Protein AF-A0AAV7ZYE9-F1 (afdb_monomer_lite)

Structure (mmCIF, N/CA/C/O backbone):
data_AF-A0AAV7ZYE9-F1
#
_entry.id   AF-A0AAV7ZYE9-F1
#
loop_
_atom_site.group_PDB
_atom_site.id
_atom_site.type_symbol
_atom_site.label_atom_id
_atom_site.label_alt_id
_atom_site.label_comp_id
_atom_site.label_asym_id
_atom_site.label_entity_id
_atom_site.label_seq_id
_atom_site.pdbx_PDB_ins_code
_atom_site.Cartn_x
_atom_site.Cartn_y
_atom_site.Cartn_z
_atom_site.occupancy
_atom_site.B_iso_or_equiv
_atom_site.auth_seq_id
_atom_site.auth_comp_id
_atom_site.auth_asym_id
_atom_site.auth_atom_id
_atom_site.pdbx_PDB_model_num
ATOM 1 N N . MET A 1 1 ? 6.901 -12.240 -37.351 1.00 30.73 1 MET A N 1
ATOM 2 C CA . MET A 1 1 ? 5.894 -12.777 -36.380 1.00 30.73 1 MET A CA 1
ATOM 3 C C . MET A 1 1 ? 5.070 -11.699 -35.653 1.00 30.73 1 MET A C 1
ATOM 5 O O . MET A 1 1 ? 3.868 -11.882 -35.490 1.00 30.73 1 MET A O 1
ATOM 9 N N . LEU A 1 2 ? 5.661 -10.560 -35.260 1.00 34.22 2 LEU A N 1
ATOM 10 C CA . LEU A 1 2 ? 4.964 -9.449 -34.578 1.00 34.22 2 LEU A CA 1
ATOM 11 C C . LEU A 1 2 ? 3.943 -8.679 -35.443 1.00 34.22 2 LEU A C 1
ATOM 13 O O . LEU A 1 2 ? 3.028 -8.073 -34.894 1.00 34.22 2 LEU A O 1
ATOM 17 N N . SER A 1 3 ? 4.013 -8.751 -36.778 1.00 30.41 3 SER A N 1
ATOM 18 C CA . SER A 1 3 ? 2.952 -8.188 -37.636 1.00 30.41 3 SER A CA 1
ATOM 19 C C . SER A 1 3 ? 1.618 -8.940 -37.501 1.00 30.41 3 SER A C 1
ATOM 21 O O . SER A 1 3 ? 0.557 -8.334 -37.631 1.00 30.41 3 SER A O 1
ATOM 23 N N . SER A 1 4 ? 1.652 -10.234 -37.149 1.00 33.31 4 SER A N 1
ATOM 24 C CA . SER A 1 4 ? 0.438 -11.022 -36.880 1.00 33.31 4 SER A CA 1
ATOM 25 C C . SER A 1 4 ? -0.239 -10.625 -35.560 1.00 33.31 4 SER A C 1
ATOM 27 O O . SER A 1 4 ? -1.471 -10.630 -35.474 1.00 33.31 4 SER A O 1
ATOM 29 N N . ILE A 1 5 ? 0.557 -10.182 -34.575 1.00 38.69 5 ILE A N 1
ATOM 30 C CA . ILE A 1 5 ? 0.095 -9.688 -33.268 1.00 38.69 5 ILE A CA 1
ATOM 31 C C . ILE A 1 5 ? -0.752 -8.420 -33.456 1.00 38.69 5 ILE A C 1
ATOM 33 O O . ILE A 1 5 ? -1.842 -8.323 -32.897 1.00 38.69 5 ILE A O 1
ATOM 37 N N . LEU A 1 6 ? -0.332 -7.514 -34.346 1.00 40.88 6 LEU A N 1
ATOM 38 C CA . LEU A 1 6 ? -1.089 -6.299 -34.679 1.00 40.88 6 LEU A CA 1
ATOM 39 C C . LEU A 1 6 ? -2.402 -6.592 -35.427 1.00 40.88 6 LEU A C 1
ATOM 41 O O . LEU A 1 6 ? -3.406 -5.924 -35.196 1.00 40.88 6 LEU A O 1
ATOM 45 N N . SER A 1 7 ? -2.432 -7.611 -36.294 1.00 31.95 7 SER A N 1
ATOM 46 C CA . SER A 1 7 ? -3.625 -7.923 -37.103 1.00 31.95 7 SER A CA 1
ATOM 47 C C . SER A 1 7 ? -4.766 -8.591 -36.324 1.00 31.95 7 SER A C 1
ATOM 49 O O . SER A 1 7 ? -5.927 -8.489 -36.722 1.00 31.95 7 SER A O 1
ATOM 51 N N . THR A 1 8 ? -4.457 -9.250 -35.202 1.00 31.83 8 THR A N 1
ATOM 52 C CA . THR A 1 8 ? -5.445 -10.036 -34.442 1.00 31.83 8 THR A CA 1
ATOM 53 C C . THR A 1 8 ? -6.072 -9.236 -33.292 1.00 31.83 8 THR A C 1
ATOM 55 O O . THR A 1 8 ? -7.185 -9.546 -32.876 1.00 31.83 8 THR A O 1
ATOM 58 N N . GLN A 1 9 ? -5.423 -8.161 -32.823 1.00 39.50 9 GLN A N 1
ATOM 59 C CA . GLN A 1 9 ? -5.926 -7.318 -31.726 1.00 39.50 9 GLN A CA 1
ATOM 60 C C . GLN A 1 9 ? -6.761 -6.098 -32.171 1.00 39.50 9 GLN A C 1
ATOM 62 O O . GLN A 1 9 ? -7.451 -5.509 -31.350 1.00 39.50 9 GLN A O 1
ATOM 67 N N . LEU A 1 10 ? -6.801 -5.754 -33.465 1.00 35.06 10 LEU A N 1
ATOM 68 C CA . LEU A 1 10 ? -7.554 -4.593 -33.988 1.00 35.06 10 LEU A CA 1
ATOM 69 C C . LEU A 1 10 ? -9.021 -4.886 -34.385 1.00 35.06 10 LEU A C 1
ATOM 71 O O . LEU A 1 10 ? -9.639 -4.106 -35.110 1.00 35.06 10 LEU A O 1
ATOM 75 N N . LYS A 1 11 ? -9.613 -6.002 -33.931 1.00 29.17 11 LYS A N 1
ATOM 76 C CA . LYS A 1 11 ? -11.009 -6.376 -34.257 1.00 29.17 11 LYS A CA 1
ATOM 77 C C . LYS A 1 11 ? -12.076 -5.952 -33.237 1.00 29.17 11 LYS A C 1
ATOM 79 O O . LYS A 1 11 ? -13.215 -6.398 -33.352 1.00 29.17 11 LYS A O 1
ATOM 84 N N . GLN A 1 12 ? -11.779 -5.015 -32.338 1.00 29.56 12 GLN A N 1
ATOM 85 C CA . GLN A 1 12 ? -12.809 -4.199 -31.679 1.00 29.56 12 GLN A CA 1
ATOM 86 C C . GLN A 1 12 ? -12.540 -2.704 -31.931 1.00 29.56 12 GLN A C 1
ATOM 88 O O . GLN A 1 12 ? -11.901 -2.013 -31.162 1.00 29.56 12 GLN A O 1
ATOM 93 N N . ARG A 1 13 ? -13.000 -2.293 -33.121 1.00 31.97 13 ARG A N 1
ATOM 94 C CA . ARG A 1 13 ? -13.408 -0.963 -33.618 1.00 31.97 13 ARG A CA 1
ATOM 95 C C . ARG A 1 13 ? -12.584 0.304 -33.290 1.00 31.97 13 ARG A C 1
ATOM 97 O O . ARG A 1 13 ? -12.767 0.956 -32.279 1.00 31.97 13 ARG A O 1
ATOM 104 N N . SER A 1 14 ? -11.895 0.740 -34.355 1.00 34.72 14 SER A N 1
ATOM 105 C CA . SER A 1 14 ? -11.836 2.105 -34.919 1.00 34.72 14 SER A CA 1
ATOM 106 C C . SER A 1 14 ? -11.371 3.259 -34.024 1.00 34.72 14 SER A C 1
ATOM 108 O O . SER A 1 14 ? -12.177 4.095 -33.630 1.00 34.72 14 SER A O 1
ATOM 110 N N . ALA A 1 15 ? -10.052 3.399 -33.884 1.00 27.72 15 ALA A N 1
ATOM 111 C CA . ALA A 1 15 ? -9.415 4.695 -33.665 1.00 27.72 15 ALA A CA 1
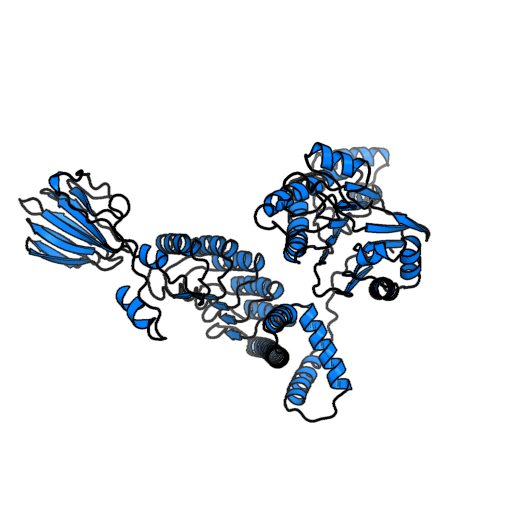ATOM 112 C C . ALA A 1 15 ? -8.702 5.132 -34.955 1.00 27.72 15 ALA A C 1
ATOM 114 O O . ALA A 1 15 ? -7.946 4.379 -35.574 1.00 27.72 15 ALA A O 1
ATOM 115 N N . SER A 1 16 ? -9.030 6.341 -35.397 1.00 27.64 16 SER A N 1
ATOM 116 C CA . SER A 1 16 ? -8.474 7.039 -36.552 1.00 27.64 16 SER A CA 1
ATOM 117 C C . SER A 1 16 ? -6.946 7.071 -36.534 1.00 27.64 16 SER A C 1
ATOM 119 O O . SER A 1 16 ? -6.340 7.282 -35.489 1.00 27.64 16 SER A O 1
ATOM 121 N N . MET A 1 17 ? -6.336 6.919 -37.714 1.00 28.36 17 MET A N 1
ATOM 122 C CA . MET A 1 17 ? -4.897 7.049 -37.951 1.00 28.36 17 MET A CA 1
ATOM 123 C C . MET A 1 17 ? -4.311 8.297 -37.271 1.00 28.36 17 MET A C 1
ATOM 125 O O . MET A 1 17 ? -4.418 9.404 -37.796 1.00 28.36 17 MET A O 1
ATOM 129 N N . VAL A 1 18 ? -3.632 8.107 -36.138 1.00 30.19 18 VAL A N 1
ATOM 130 C CA . VAL A 1 18 ? -2.718 9.105 -35.579 1.00 30.19 18 VAL A CA 1
ATOM 131 C C . VAL A 1 18 ? -1.551 9.232 -36.555 1.00 30.19 18 VAL A C 1
ATOM 133 O O . VAL A 1 18 ? -0.707 8.344 -36.690 1.00 30.19 18 VAL A O 1
ATOM 136 N N . THR A 1 19 ? -1.536 10.330 -37.301 1.00 32.59 19 THR A N 1
ATOM 137 C CA . THR A 1 19 ? -0.448 10.694 -38.205 1.00 32.59 19 THR A CA 1
ATOM 138 C C . THR A 1 19 ? 0.856 10.810 -37.414 1.00 32.59 19 THR A C 1
ATOM 140 O O . THR A 1 19 ? 0.988 11.670 -36.546 1.00 32.59 19 THR A O 1
ATOM 143 N N . SER A 1 20 ? 1.816 9.928 -37.712 1.00 38.75 20 SER A N 1
ATOM 144 C CA . SER A 1 20 ? 3.174 9.927 -37.148 1.00 38.75 20 SER A CA 1
ATOM 145 C C . SER A 1 20 ? 3.826 11.313 -37.264 1.00 38.75 20 SER A C 1
ATOM 147 O O . SER A 1 20 ? 3.719 11.925 -38.330 1.00 38.75 20 SER A O 1
ATOM 149 N N . PRO A 1 21 ? 4.613 11.774 -36.268 1.00 40.56 21 PRO A N 1
ATOM 150 C CA . PRO A 1 21 ? 5.504 12.908 -36.472 1.00 40.56 21 PRO A CA 1
ATOM 151 C C . PRO A 1 21 ? 6.456 12.535 -37.612 1.00 40.56 21 PRO A C 1
ATOM 153 O O . PRO A 1 21 ? 7.091 11.475 -37.582 1.00 40.56 21 PRO A O 1
ATOM 156 N N . PHE A 1 22 ? 6.485 13.353 -38.659 1.00 46.19 22 PHE A N 1
ATOM 157 C CA . PHE A 1 22 ? 7.233 13.092 -39.882 1.00 46.19 22 PHE A CA 1
ATOM 158 C C . PHE A 1 22 ? 8.716 12.832 -39.578 1.00 46.19 22 PHE A C 1
ATOM 160 O O . PHE A 1 22 ? 9.436 13.702 -39.088 1.00 46.19 22 PHE A O 1
ATOM 167 N N . THR A 1 23 ? 9.200 11.631 -39.901 1.00 53.66 23 THR A N 1
ATOM 168 C CA . THR A 1 23 ? 10.640 11.381 -40.013 1.00 53.66 23 THR A CA 1
ATOM 169 C C . THR A 1 23 ? 11.133 12.180 -41.220 1.00 53.66 23 THR A C 1
ATOM 171 O O . THR A 1 23 ? 10.621 12.010 -42.326 1.00 53.66 23 THR A O 1
ATOM 174 N N . LYS A 1 24 ? 12.080 13.100 -41.019 1.00 64.19 24 LYS A N 1
ATOM 175 C CA . LYS A 1 24 ? 12.682 13.894 -42.103 1.00 64.19 24 LYS A CA 1
ATOM 176 C C . LYS A 1 24 ? 13.262 12.943 -43.161 1.00 64.19 24 LYS A C 1
ATOM 178 O O . LYS A 1 24 ? 13.861 11.935 -42.800 1.00 64.19 24 LYS A O 1
ATOM 183 N N . PHE A 1 25 ? 13.098 13.250 -44.448 1.00 77.75 25 PHE A N 1
ATOM 184 C CA . PHE A 1 25 ? 13.681 12.452 -45.532 1.00 77.75 25 PHE A CA 1
ATOM 185 C C . PHE A 1 25 ? 15.206 12.342 -45.356 1.00 77.75 25 PHE A C 1
ATOM 187 O O . PHE A 1 25 ? 15.895 13.361 -45.270 1.00 77.75 25 PHE A O 1
ATOM 194 N N . VAL A 1 26 ? 15.729 11.114 -45.294 1.00 81.56 26 VAL A N 1
ATOM 195 C CA . VAL A 1 26 ? 17.160 10.840 -45.104 1.00 81.56 26 VAL A CA 1
ATOM 196 C C . VAL A 1 26 ? 17.766 10.375 -46.425 1.00 81.56 26 VAL A C 1
ATOM 198 O O . VAL A 1 26 ? 17.369 9.352 -46.975 1.00 81.56 26 VAL A O 1
ATOM 201 N N . LYS A 1 27 ? 18.770 11.108 -46.916 1.00 88.44 27 LYS A N 1
ATOM 202 C CA . LYS A 1 27 ? 19.589 10.737 -48.078 1.00 88.44 27 LYS A CA 1
ATOM 203 C C . LYS A 1 27 ? 21.060 10.798 -47.692 1.00 88.44 27 LYS A C 1
ATOM 205 O O . LYS A 1 27 ? 21.540 11.848 -47.278 1.00 88.44 27 LYS A O 1
ATOM 210 N N . LYS A 1 28 ? 21.779 9.695 -47.887 1.00 89.25 28 LYS A N 1
ATOM 211 C CA . LYS A 1 28 ? 23.235 9.609 -47.711 1.00 89.25 28 LYS A CA 1
ATOM 212 C C . LYS A 1 28 ? 23.835 8.577 -48.654 1.00 89.25 28 LYS A C 1
ATOM 214 O O . LYS A 1 28 ? 23.146 7.634 -49.047 1.00 89.25 28 LYS A O 1
ATOM 219 N N . LYS A 1 29 ? 25.106 8.743 -49.023 1.00 91.94 29 LYS A N 1
ATOM 220 C CA . LYS A 1 29 ? 25.847 7.685 -49.716 1.00 91.94 29 LYS A CA 1
ATOM 221 C C . LYS A 1 29 ? 26.425 6.733 -48.677 1.00 91.94 29 LYS A C 1
ATOM 223 O O . LYS A 1 29 ? 26.913 7.158 -47.635 1.00 91.94 29 LYS A O 1
ATOM 228 N N . PHE A 1 30 ? 26.390 5.433 -48.958 1.00 92.19 30 PHE A N 1
ATOM 229 C CA . PHE A 1 30 ? 26.887 4.425 -48.015 1.00 92.19 30 PHE A CA 1
ATOM 230 C C . PHE A 1 30 ? 28.394 4.568 -47.735 1.00 92.19 30 PHE A C 1
ATOM 232 O O . PHE A 1 30 ? 28.858 4.179 -46.666 1.00 92.19 30 PHE A O 1
ATOM 239 N N . THR A 1 31 ? 29.144 5.129 -48.686 1.00 92.75 31 THR A N 1
ATOM 240 C CA . THR A 1 31 ? 30.579 5.425 -48.573 1.00 92.75 31 THR A CA 1
ATOM 241 C C . THR A 1 31 ? 30.886 6.429 -47.473 1.00 92.75 31 THR A C 1
ATOM 243 O O . THR A 1 31 ? 31.954 6.357 -46.876 1.00 92.75 31 THR A O 1
ATOM 246 N N . ASP A 1 32 ? 29.934 7.311 -47.173 1.00 92.56 32 ASP A N 1
ATOM 247 C CA . ASP A 1 32 ? 30.089 8.382 -46.190 1.00 92.56 32 ASP A CA 1
ATOM 248 C C . ASP A 1 32 ? 29.760 7.878 -44.771 1.00 92.56 32 ASP A C 1
ATOM 250 O O . ASP A 1 32 ? 29.989 8.567 -43.778 1.00 92.56 32 ASP A O 1
ATOM 254 N N . VAL A 1 33 ? 29.215 6.659 -44.654 1.00 93.31 33 VAL A N 1
ATOM 255 C CA . VAL A 1 33 ? 28.908 6.023 -43.372 1.00 93.31 33 VAL A CA 1
ATOM 256 C C . VAL A 1 33 ? 30.171 5.343 -42.828 1.00 93.31 33 VAL A C 1
ATOM 258 O O . VAL A 1 33 ? 30.742 4.488 -43.517 1.00 93.31 33 VAL A O 1
ATOM 261 N N . PRO A 1 34 ? 30.591 5.649 -41.582 1.00 92.31 34 PRO A N 1
ATOM 262 C CA . PRO A 1 34 ? 31.792 5.071 -40.993 1.00 92.31 34 PRO A CA 1
ATOM 263 C C . PRO A 1 34 ? 31.781 3.542 -41.016 1.00 92.31 34 PRO A C 1
ATOM 265 O O . PRO A 1 34 ? 30.834 2.907 -40.541 1.00 92.31 34 PRO A O 1
ATOM 268 N N . LYS A 1 35 ? 32.862 2.964 -41.547 1.00 94.56 35 LYS A N 1
ATOM 269 C CA . LYS A 1 35 ? 33.150 1.531 -41.475 1.00 94.56 35 LYS A CA 1
ATOM 270 C C . LYS A 1 35 ? 33.730 1.213 -40.098 1.00 94.56 35 LYS A C 1
ATOM 272 O O . LYS A 1 35 ? 34.663 1.881 -39.664 1.00 94.56 35 LYS A O 1
ATOM 277 N N . LYS A 1 36 ? 33.180 0.206 -39.423 1.00 94.81 36 LYS A N 1
ATOM 278 C CA . LYS A 1 36 ? 33.669 -0.282 -38.127 1.00 94.81 36 LYS A CA 1
ATOM 279 C C . LYS A 1 36 ? 33.916 -1.781 -38.184 1.00 94.81 36 LYS A C 1
ATOM 281 O O . LYS A 1 36 ? 33.200 -2.474 -38.903 1.00 94.81 36 LYS A O 1
ATOM 286 N N . ASP A 1 37 ? 34.869 -2.273 -37.407 1.00 95.06 37 ASP A N 1
ATOM 287 C CA . ASP A 1 37 ? 35.060 -3.712 -37.231 1.00 95.06 37 ASP A CA 1
ATOM 288 C C . ASP A 1 37 ? 33.916 -4.320 -36.412 1.00 95.06 37 ASP A C 1
ATOM 290 O O . ASP A 1 37 ? 33.356 -3.684 -35.513 1.00 95.06 37 ASP A O 1
ATOM 294 N N . VAL A 1 38 ? 33.555 -5.562 -36.731 1.00 89.81 38 VAL A N 1
ATOM 295 C CA . VAL A 1 38 ? 32.613 -6.345 -35.926 1.00 89.81 38 VAL A CA 1
ATOM 296 C C . VAL A 1 38 ? 33.363 -6.936 -34.735 1.00 89.81 38 VAL A C 1
ATOM 298 O O . VAL A 1 38 ? 34.255 -7.760 -34.904 1.00 89.81 38 VAL A O 1
ATOM 301 N N . THR A 1 39 ? 32.983 -6.529 -33.524 1.00 82.75 39 THR A N 1
ATOM 302 C CA . THR A 1 39 ? 33.666 -6.896 -32.269 1.00 82.75 39 THR A CA 1
ATOM 303 C C . THR A 1 39 ? 33.122 -8.162 -31.603 1.00 82.75 39 THR A C 1
ATOM 305 O O . THR A 1 39 ? 33.545 -8.522 -30.507 1.00 82.75 39 THR A O 1
ATOM 308 N N . MET A 1 40 ? 32.166 -8.844 -32.234 1.00 76.56 40 MET A N 1
ATOM 309 C CA . MET A 1 40 ? 31.550 -10.045 -31.677 1.00 76.56 40 MET A CA 1
ATOM 310 C C . MET A 1 40 ? 32.539 -11.217 -31.634 1.00 76.56 40 MET A C 1
ATOM 312 O O . MET A 1 40 ? 33.290 -11.437 -32.587 1.00 76.56 40 MET A O 1
ATOM 316 N N . PHE A 1 41 ? 32.501 -11.991 -30.546 1.00 74.31 41 PHE A N 1
ATOM 317 C CA . PHE A 1 41 ? 33.360 -13.158 -30.333 1.00 74.31 41 PHE A CA 1
ATOM 318 C C . PHE A 1 41 ? 33.328 -14.115 -31.539 1.00 74.31 41 PHE A C 1
ATOM 320 O O . PHE A 1 41 ? 32.266 -14.420 -32.075 1.00 74.31 41 PHE A O 1
ATOM 327 N N . GLY A 1 42 ? 34.505 -14.546 -32.004 1.00 80.19 42 GLY A N 1
ATOM 328 C CA . GLY A 1 42 ? 34.648 -15.413 -33.183 1.00 80.19 42 GLY A CA 1
ATOM 329 C C . GLY A 1 42 ? 34.558 -14.709 -34.546 1.00 80.19 42 GLY A C 1
ATOM 330 O O . GLY A 1 42 ? 34.760 -15.361 -35.571 1.00 80.19 42 GLY A O 1
ATOM 331 N N . SER A 1 43 ? 34.308 -13.396 -34.589 1.00 88.75 43 SER A N 1
ATOM 332 C CA . SER A 1 43 ? 34.306 -12.626 -35.841 1.00 88.75 43 SER A CA 1
ATOM 333 C C . SER A 1 43 ? 35.723 -12.212 -36.240 1.00 88.75 43 SER A C 1
ATOM 335 O O . SER A 1 43 ? 36.509 -11.765 -35.405 1.00 88.75 43 SER A O 1
ATOM 337 N N . LYS A 1 44 ? 36.067 -12.355 -37.522 1.00 93.12 44 LYS A N 1
ATOM 338 C CA . LYS A 1 44 ? 37.394 -12.024 -38.068 1.00 93.12 44 LYS A CA 1
ATOM 339 C C . LYS A 1 44 ? 37.251 -11.355 -39.423 1.00 93.12 44 LYS A C 1
ATOM 341 O O . LYS A 1 44 ? 36.422 -11.777 -40.217 1.00 93.12 44 LYS A O 1
ATOM 346 N N . LYS A 1 45 ? 38.086 -10.349 -39.705 1.00 95.88 45 LYS A N 1
ATOM 347 C CA . LYS A 1 45 ? 38.122 -9.623 -40.992 1.00 95.88 45 LYS A CA 1
ATOM 348 C C . LYS A 1 45 ? 36.736 -9.184 -41.503 1.00 95.88 45 LYS A C 1
ATOM 350 O O . LYS A 1 45 ? 36.474 -9.191 -42.708 1.00 95.88 45 LYS A O 1
ATOM 355 N N . THR A 1 46 ? 35.856 -8.811 -40.577 1.00 96.62 46 THR A N 1
ATOM 356 C CA . THR A 1 46 ? 34.476 -8.426 -40.871 1.00 96.62 46 THR A CA 1
ATOM 357 C C . THR A 1 46 ? 34.220 -7.008 -40.414 1.00 96.62 46 THR A C 1
ATOM 359 O O . THR A 1 46 ? 34.542 -6.635 -39.287 1.00 96.62 46 THR A O 1
ATOM 362 N N . THR A 1 47 ? 33.579 -6.234 -41.282 1.00 97.00 47 THR A N 1
ATOM 363 C CA . THR A 1 47 ? 33.228 -4.840 -41.020 1.00 97.00 47 THR A CA 1
ATOM 364 C C . THR A 1 47 ? 31.739 -4.588 -41.214 1.00 97.00 47 THR A C 1
ATOM 366 O O . THR A 1 47 ? 31.072 -5.283 -41.981 1.00 97.00 47 THR A O 1
ATOM 369 N N . ILE A 1 48 ? 31.219 -3.578 -40.520 1.00 95.69 48 ILE A N 1
ATOM 370 C CA . ILE A 1 48 ? 29.816 -3.172 -40.529 1.00 95.69 48 ILE A CA 1
ATOM 371 C C . ILE A 1 48 ? 29.677 -1.663 -40.764 1.00 95.69 48 ILE A C 1
ATOM 373 O O . ILE A 1 48 ? 30.470 -0.855 -40.272 1.00 95.69 48 ILE A O 1
ATOM 377 N N . ARG A 1 49 ? 28.628 -1.277 -41.497 1.00 96.25 49 ARG A N 1
ATOM 378 C CA . ARG A 1 49 ? 28.118 0.098 -41.596 1.00 96.25 49 ARG A CA 1
ATOM 379 C C . ARG A 1 49 ? 26.642 0.140 -41.222 1.00 96.25 49 ARG A C 1
ATOM 381 O O . ARG A 1 49 ? 25.847 -0.634 -41.752 1.00 96.25 49 ARG A O 1
ATOM 388 N N . TRP A 1 50 ? 26.269 1.087 -40.369 1.00 92.06 50 TRP A N 1
ATOM 389 C CA . TRP A 1 50 ? 24.875 1.370 -40.021 1.00 92.06 50 TRP A CA 1
ATOM 390 C C . TRP A 1 50 ? 24.299 2.380 -41.018 1.00 92.06 50 TRP A C 1
ATOM 392 O O . TRP A 1 50 ? 24.396 3.595 -40.843 1.00 92.06 50 TRP A O 1
ATOM 402 N N . LEU A 1 51 ? 23.784 1.855 -42.131 1.00 93.75 51 LEU A N 1
ATOM 403 C CA . LEU A 1 51 ? 23.279 2.641 -43.254 1.00 93.75 51 LEU A CA 1
ATOM 404 C C . LEU A 1 51 ? 21.970 3.354 -42.953 1.00 93.75 51 LEU A C 1
ATOM 406 O O . LEU A 1 51 ? 21.702 4.349 -43.591 1.00 93.75 51 LEU A O 1
ATOM 410 N N . LEU A 1 52 ? 21.148 2.887 -42.029 1.00 88.31 52 LEU A N 1
ATOM 411 C CA . LEU A 1 52 ? 20.043 3.648 -41.454 1.00 88.31 52 LEU A CA 1
ATOM 412 C C . LEU A 1 52 ? 19.961 3.219 -39.995 1.00 88.31 52 LEU A C 1
ATOM 414 O O . LEU A 1 52 ? 19.773 2.039 -39.713 1.00 88.31 52 LEU A O 1
ATOM 418 N N . ASP A 1 53 ? 20.191 4.156 -39.089 1.00 84.19 53 ASP A N 1
ATOM 419 C CA . ASP A 1 53 ? 20.376 3.924 -37.664 1.00 84.19 53 ASP A CA 1
ATOM 420 C C . ASP A 1 53 ? 19.158 4.418 -36.869 1.00 84.19 53 ASP A C 1
ATOM 422 O O . ASP A 1 53 ? 18.568 5.462 -37.171 1.00 84.19 53 ASP A O 1
ATOM 426 N N . PHE A 1 54 ? 18.762 3.660 -35.847 1.00 67.12 54 PHE A N 1
ATOM 427 C CA . PHE A 1 54 ? 17.581 3.981 -35.045 1.00 67.12 54 PHE A CA 1
ATOM 428 C C . PHE A 1 54 ? 17.701 5.301 -34.286 1.00 67.12 54 PHE A C 1
ATOM 430 O O . PHE A 1 54 ? 16.699 6.009 -34.147 1.00 67.12 54 PHE A O 1
ATOM 437 N N . GLU A 1 55 ? 18.899 5.626 -33.805 1.00 69.69 55 GLU A N 1
ATOM 438 C CA . GLU A 1 55 ? 19.158 6.782 -32.952 1.00 69.69 55 GLU A CA 1
ATOM 439 C C . GLU A 1 55 ? 19.663 7.954 -33.786 1.00 69.69 55 GLU A C 1
ATOM 441 O O . GLU A 1 55 ? 19.065 9.031 -33.766 1.00 69.69 55 GLU A O 1
ATOM 446 N N . LYS A 1 56 ? 20.714 7.737 -34.586 1.00 75.62 56 LYS A N 1
ATOM 447 C CA . LYS A 1 56 ? 21.349 8.822 -35.350 1.00 75.62 56 LYS A CA 1
ATOM 448 C C . LYS A 1 56 ? 20.453 9.364 -36.452 1.00 75.62 56 LYS A C 1
ATOM 450 O O . LYS A 1 56 ? 20.343 10.576 -36.611 1.00 75.62 56 LYS A O 1
ATOM 455 N N . ASP A 1 57 ? 19.810 8.468 -37.199 1.00 76.81 57 ASP A N 1
ATOM 456 C CA . ASP A 1 57 ? 18.920 8.845 -38.300 1.00 76.81 57 ASP A CA 1
ATOM 457 C C . ASP A 1 57 ? 17.446 8.907 -37.854 1.00 76.81 57 ASP A C 1
ATOM 459 O O . ASP A 1 57 ? 16.568 9.218 -38.657 1.00 76.81 57 ASP A O 1
ATOM 463 N N . LYS A 1 58 ? 17.160 8.633 -36.572 1.00 68.06 58 LYS A N 1
ATOM 464 C CA . LYS A 1 58 ? 15.810 8.609 -35.984 1.00 68.06 58 LYS A CA 1
ATOM 465 C C . LYS A 1 58 ? 14.845 7.657 -36.701 1.00 68.06 58 LYS A C 1
ATOM 467 O O . LYS A 1 58 ? 13.645 7.927 -36.771 1.00 68.06 58 LYS A O 1
ATOM 472 N N . MET A 1 59 ? 15.337 6.522 -37.206 1.00 69.38 59 MET A N 1
ATOM 473 C CA . MET A 1 59 ? 14.489 5.570 -37.925 1.00 69.38 59 MET A CA 1
ATOM 474 C C . MET A 1 59 ? 13.398 4.975 -37.021 1.00 69.38 59 MET A C 1
ATOM 476 O O . MET A 1 59 ? 13.693 4.527 -35.905 1.00 69.38 59 MET A O 1
ATOM 480 N N . PRO A 1 60 ? 12.128 4.976 -37.465 1.00 54.81 60 PRO A N 1
ATOM 481 C CA . PRO A 1 60 ? 11.014 4.574 -36.616 1.00 54.81 60 PRO A CA 1
ATOM 482 C C . PRO A 1 60 ? 10.835 3.058 -36.524 1.00 54.81 60 PRO A C 1
ATOM 484 O O . PRO A 1 60 ? 10.518 2.553 -35.454 1.00 54.81 60 PRO A O 1
ATOM 487 N N . ASN A 1 61 ? 11.042 2.345 -37.632 1.00 62.12 61 ASN A N 1
ATOM 488 C CA . ASN A 1 61 ? 10.606 0.953 -37.763 1.00 62.12 61 ASN A CA 1
ATOM 489 C C . ASN A 1 61 ? 11.754 0.011 -38.127 1.00 62.12 61 ASN A C 1
ATOM 491 O O . ASN A 1 61 ? 11.808 -1.093 -37.601 1.00 62.12 61 ASN A O 1
ATOM 495 N N . PHE A 1 62 ? 12.676 0.441 -38.993 1.00 75.38 62 PHE A N 1
ATOM 496 C CA . PHE A 1 62 ? 13.735 -0.420 -39.514 1.00 75.38 62 PHE A CA 1
ATOM 497 C C . PHE A 1 62 ? 15.099 0.259 -39.468 1.00 75.38 62 PHE A C 1
ATOM 499 O O . PHE A 1 62 ? 15.211 1.443 -39.784 1.00 75.38 62 PHE A O 1
ATOM 506 N N . ALA A 1 63 ? 16.127 -0.497 -39.100 1.00 83.38 63 ALA A N 1
ATOM 507 C CA . ALA A 1 63 ? 17.516 -0.126 -39.321 1.00 83.38 63 ALA A CA 1
ATOM 508 C C . ALA A 1 63 ? 18.056 -0.936 -40.495 1.00 83.38 63 ALA A C 1
ATOM 510 O O . ALA A 1 63 ? 17.728 -2.110 -40.653 1.00 83.38 63 ALA A O 1
ATOM 511 N N . LEU A 1 64 ? 18.906 -0.311 -41.303 1.00 91.56 64 LEU A N 1
ATOM 512 C CA . LEU A 1 64 ? 19.576 -0.959 -42.422 1.00 91.56 64 LEU A CA 1
ATOM 513 C C . LEU A 1 64 ? 21.067 -1.012 -42.133 1.00 91.56 64 LEU A C 1
ATOM 515 O O . LEU A 1 64 ? 21.697 0.012 -41.863 1.00 91.56 64 LEU A O 1
ATOM 519 N N . ARG A 1 65 ? 21.649 -2.203 -42.214 1.00 94.56 65 ARG A N 1
ATOM 520 C CA . ARG A 1 65 ? 23.079 -2.424 -42.000 1.00 94.56 65 ARG A CA 1
ATOM 521 C C . ARG A 1 65 ? 23.692 -3.054 -43.238 1.00 94.56 65 ARG A C 1
ATOM 523 O O . ARG A 1 65 ? 23.025 -3.792 -43.954 1.00 94.56 65 ARG A O 1
ATOM 530 N N . ARG A 1 66 ? 24.971 -2.775 -43.468 1.00 96.38 66 ARG A N 1
ATOM 531 C CA . ARG A 1 66 ? 25.784 -3.413 -44.506 1.00 96.38 66 ARG A CA 1
ATOM 532 C C . ARG A 1 66 ? 26.977 -4.088 -43.859 1.00 96.38 66 ARG A C 1
ATOM 534 O O . ARG A 1 66 ? 27.733 -3.418 -43.155 1.00 96.38 66 ARG A O 1
ATOM 541 N N . PHE A 1 67 ? 27.143 -5.370 -44.138 1.00 97.00 67 PHE A N 1
ATOM 542 C CA . PHE A 1 67 ? 28.282 -6.167 -43.702 1.00 97.00 67 PHE A CA 1
ATOM 543 C C . PHE A 1 67 ? 29.206 -6.458 -44.874 1.00 97.00 67 PHE A C 1
ATOM 545 O O . PHE A 1 67 ? 28.749 -6.626 -46.004 1.00 97.00 67 PHE A O 1
ATOM 552 N N . GLU A 1 68 ? 30.503 -6.506 -44.586 1.00 97.44 68 GLU A N 1
ATOM 553 C CA . GLU A 1 68 ? 31.558 -6.860 -45.534 1.00 97.44 68 GLU A CA 1
ATOM 554 C C . GLU A 1 68 ? 32.540 -7.800 -44.825 1.00 97.44 68 GLU A C 1
ATOM 556 O O . GLU A 1 68 ? 33.259 -7.369 -43.916 1.00 97.44 68 GLU A O 1
ATOM 561 N N . ILE A 1 69 ? 32.537 -9.072 -45.229 1.00 97.12 69 ILE A N 1
ATOM 562 C CA . ILE A 1 69 ? 33.405 -10.141 -44.725 1.00 97.12 69 ILE A CA 1
ATOM 563 C C . ILE A 1 69 ? 34.493 -10.390 -45.772 1.00 97.12 69 ILE A C 1
ATOM 565 O O . ILE A 1 69 ? 34.199 -10.835 -46.883 1.00 97.12 69 ILE A O 1
ATOM 569 N N . GLN A 1 70 ? 35.753 -10.093 -45.453 1.00 97.56 70 GLN A N 1
ATOM 570 C CA . GLN A 1 70 ? 36.872 -10.360 -46.369 1.00 97.56 70 GLN A CA 1
ATOM 571 C C . GLN A 1 70 ? 37.144 -11.872 -46.506 1.00 97.56 70 GLN A C 1
ATOM 573 O O . GLN A 1 70 ? 36.710 -12.636 -45.643 1.00 97.56 70 GLN A O 1
ATOM 578 N N . PRO A 1 71 ? 37.901 -12.318 -47.526 1.00 96.38 71 PRO A N 1
ATOM 579 C CA . PRO A 1 71 ? 38.297 -13.721 -47.665 1.00 96.38 71 PRO A CA 1
ATOM 580 C C . PRO A 1 71 ? 38.947 -14.307 -46.400 1.00 96.38 71 PRO A C 1
ATOM 582 O O . PRO A 1 71 ? 39.869 -13.726 -45.800 1.00 96.38 71 PRO A O 1
ATOM 585 N N . GLY A 1 72 ? 38.439 -15.468 -45.974 1.00 92.88 72 GLY A N 1
ATOM 586 C CA . GLY A 1 72 ? 38.809 -16.132 -44.721 1.00 92.88 72 GLY A CA 1
ATOM 587 C C . GLY A 1 72 ? 38.299 -15.426 -43.457 1.00 92.88 72 GLY A C 1
ATOM 588 O O . GLY A 1 72 ? 38.757 -15.734 -42.356 1.00 92.88 72 GLY A O 1
ATOM 589 N N . GLY A 1 73 ? 37.416 -14.440 -43.611 1.00 95.31 73 GLY A N 1
ATOM 590 C CA . GLY A 1 73 ? 36.718 -13.757 -42.531 1.00 95.31 73 GLY A CA 1
ATOM 591 C C . GLY A 1 73 ? 35.463 -14.501 -42.082 1.00 95.31 73 GLY A C 1
ATOM 592 O O . GLY A 1 73 ? 34.949 -15.386 -42.767 1.00 95.31 73 GLY A O 1
ATOM 593 N N . SER A 1 74 ? 34.962 -14.117 -40.914 1.00 93.38 74 SER A N 1
ATOM 594 C CA . SER A 1 74 ? 33.791 -14.725 -40.294 1.00 93.38 74 SER A CA 1
ATOM 595 C C . SER A 1 74 ? 32.995 -13.740 -39.452 1.00 93.38 74 SER A C 1
ATOM 597 O O . SER A 1 74 ? 33.520 -12.742 -38.944 1.00 93.38 74 SER A O 1
ATOM 599 N N . ILE A 1 75 ? 31.729 -14.072 -39.254 1.00 91.81 75 ILE A N 1
ATOM 600 C CA . ILE A 1 75 ? 30.917 -13.638 -38.123 1.00 91.81 75 ILE A CA 1
ATOM 601 C C . ILE A 1 75 ? 30.685 -14.903 -37.301 1.00 91.81 75 ILE A C 1
ATOM 603 O O . ILE A 1 75 ? 30.133 -15.867 -37.824 1.00 91.81 75 ILE A O 1
ATOM 607 N N . GLY A 1 76 ? 31.167 -14.922 -36.057 1.00 85.50 76 GLY A N 1
ATOM 608 C CA . GLY A 1 76 ? 31.118 -16.121 -35.213 1.00 85.50 76 GLY A CA 1
ATOM 609 C C . GLY A 1 76 ? 29.692 -16.600 -34.918 1.00 85.50 76 GLY A C 1
ATOM 610 O O . GLY A 1 76 ? 28.742 -15.822 -35.017 1.00 85.50 76 GLY A O 1
ATOM 611 N N . LEU A 1 77 ? 29.559 -17.870 -34.526 1.00 84.38 77 LEU A N 1
ATOM 612 C CA . LEU A 1 77 ? 28.282 -18.468 -34.134 1.00 84.38 77 LEU A CA 1
ATOM 613 C C . LEU A 1 77 ? 27.633 -17.677 -33.001 1.00 84.38 77 LEU A C 1
ATOM 615 O O . LEU A 1 77 ? 28.209 -17.498 -31.927 1.00 84.38 77 LEU A O 1
ATOM 619 N N . HIS A 1 78 ? 26.418 -17.210 -33.255 1.00 78.81 78 HIS A N 1
ATOM 620 C CA . HIS A 1 78 ? 25.649 -16.421 -32.309 1.00 78.81 78 HIS A CA 1
ATOM 621 C C . HIS A 1 78 ? 24.151 -16.639 -32.510 1.00 78.81 78 HIS A C 1
ATOM 623 O O . HIS A 1 78 ? 23.699 -17.145 -33.530 1.00 78.81 78 HIS A O 1
ATOM 629 N N . SER A 1 79 ? 23.365 -16.252 -31.513 1.00 75.88 79 SER A N 1
ATOM 630 C CA . SER A 1 79 ? 21.910 -16.173 -31.613 1.00 75.88 79 SER A CA 1
ATOM 631 C C . SER A 1 79 ? 21.444 -14.922 -30.889 1.00 75.88 79 SER A C 1
ATOM 633 O O . SER A 1 79 ? 22.075 -14.463 -29.932 1.00 75.88 79 SER A O 1
ATOM 635 N N . HIS A 1 80 ? 20.357 -14.337 -31.373 1.00 63.16 80 HIS A N 1
ATOM 636 C CA . HIS A 1 80 ? 19.752 -13.168 -30.757 1.00 63.16 80 HIS A CA 1
ATOM 637 C C . HIS A 1 80 ? 18.282 -13.050 -31.187 1.00 63.16 80 HIS A C 1
ATOM 639 O O . HIS A 1 80 ? 17.893 -13.595 -32.222 1.00 63.16 80 HIS A O 1
ATOM 645 N N . PRO A 1 81 ? 17.444 -12.327 -30.431 1.00 55.00 81 PRO A N 1
ATOM 646 C CA . PRO A 1 81 ? 15.994 -12.297 -30.639 1.00 55.00 81 PRO A CA 1
ATOM 647 C C . PRO A 1 81 ? 15.556 -11.544 -31.900 1.00 55.00 81 PRO A C 1
ATOM 649 O O . PRO A 1 81 ? 14.405 -11.680 -32.312 1.00 55.00 81 PRO A O 1
ATOM 652 N N . GLN A 1 82 ? 16.418 -10.724 -32.502 1.00 65.69 82 GLN A N 1
ATOM 653 C CA . GLN A 1 82 ? 16.102 -10.040 -33.753 1.00 65.69 82 GLN A CA 1
ATOM 654 C C . GLN A 1 82 ? 16.107 -11.050 -34.902 1.00 65.69 82 GLN A C 1
ATOM 656 O O . GLN A 1 82 ? 17.093 -11.761 -35.079 1.00 65.69 82 GLN A O 1
ATOM 661 N N . GLU A 1 83 ? 15.021 -11.093 -35.676 1.00 74.75 83 GLU A N 1
ATOM 662 C CA . GLU A 1 83 ? 15.030 -11.764 -36.978 1.00 74.75 83 GLU A CA 1
ATOM 663 C C . GLU A 1 83 ? 15.898 -10.965 -37.959 1.00 74.75 83 GLU A C 1
ATOM 665 O O . GLU A 1 83 ? 15.951 -9.732 -37.878 1.00 74.75 83 GLU A O 1
ATOM 670 N N . HIS A 1 84 ? 16.597 -11.657 -38.860 1.00 81.81 84 HIS A N 1
ATOM 671 C CA . HIS A 1 84 ? 17.358 -11.005 -39.924 1.00 81.81 84 HIS A CA 1
ATOM 672 C C . HIS A 1 84 ? 16.707 -11.258 -41.271 1.00 81.81 84 HIS A C 1
ATOM 674 O O . HIS A 1 84 ? 16.546 -12.405 -41.685 1.00 81.81 84 HIS A O 1
ATOM 680 N N . GLU A 1 85 ? 16.426 -10.174 -41.982 1.00 87.31 85 GLU A N 1
ATOM 681 C CA . GLU A 1 85 ? 16.093 -10.204 -43.401 1.00 87.31 85 GLU A CA 1
ATOM 682 C C . GLU A 1 85 ? 17.319 -9.720 -44.176 1.00 87.31 85 GLU A C 1
ATOM 684 O O . GLU A 1 85 ? 17.766 -8.576 -44.017 1.00 87.31 85 GLU A O 1
ATOM 689 N N . ILE A 1 86 ? 17.914 -10.622 -44.953 1.00 93.31 86 ILE A N 1
ATOM 690 C CA . ILE A 1 86 ? 19.212 -10.416 -45.588 1.00 93.31 86 ILE A CA 1
ATOM 691 C C . ILE A 1 86 ? 19.076 -10.468 -47.101 1.00 93.31 86 ILE A C 1
ATOM 693 O O . ILE A 1 86 ? 18.470 -11.384 -47.649 1.00 93.31 86 ILE A O 1
ATOM 697 N N . TYR A 1 87 ? 19.713 -9.508 -47.766 1.00 96.00 87 TYR A N 1
ATOM 698 C CA . TYR A 1 87 ? 19.934 -9.524 -49.208 1.00 96.00 87 TYR A CA 1
ATOM 699 C C . TYR A 1 87 ? 21.434 -9.537 -49.490 1.00 96.00 87 TYR A C 1
ATOM 701 O O . TYR A 1 87 ? 22.155 -8.613 -49.089 1.00 96.00 87 TYR A O 1
ATOM 709 N N . VAL A 1 88 ? 21.916 -10.569 -50.177 1.00 96.25 88 VAL A N 1
ATOM 710 C CA . VAL A 1 88 ? 23.333 -10.700 -50.520 1.00 96.25 88 VAL A CA 1
ATOM 711 C C . VAL A 1 88 ? 23.636 -9.862 -51.755 1.00 96.25 88 VAL A C 1
ATOM 713 O O . VAL A 1 88 ? 23.079 -10.066 -52.830 1.00 96.25 88 VAL A O 1
ATOM 716 N N . ILE A 1 89 ? 24.556 -8.911 -51.610 1.00 95.88 89 ILE A N 1
ATOM 717 C CA . ILE A 1 89 ? 24.983 -8.033 -52.701 1.00 95.88 89 ILE A CA 1
ATOM 718 C C . ILE A 1 89 ? 25.993 -8.753 -53.598 1.00 95.88 89 ILE A C 1
ATOM 720 O O . ILE A 1 89 ? 25.861 -8.714 -54.818 1.00 95.88 89 ILE A O 1
ATOM 724 N N . SER A 1 90 ? 27.027 -9.361 -53.013 1.00 95.31 90 SER A N 1
ATOM 725 C CA . SER A 1 90 ? 28.140 -9.948 -53.768 1.00 95.31 90 SER A CA 1
ATOM 726 C C . SER A 1 90 ? 28.958 -10.928 -52.930 1.00 95.31 90 SER A C 1
ATOM 728 O O . SER A 1 90 ? 28.922 -10.875 -51.701 1.00 95.31 90 SER A O 1
ATOM 730 N N . GLY A 1 91 ? 29.764 -11.750 -53.605 1.00 93.44 91 GLY A N 1
ATOM 731 C CA . GLY A 1 91 ? 30.597 -12.779 -52.985 1.00 93.44 91 GLY A CA 1
ATOM 732 C C . GLY A 1 91 ? 29.800 -14.024 -52.603 1.00 93.44 91 GLY A C 1
ATOM 733 O O . GLY A 1 91 ? 28.611 -14.126 -52.908 1.00 93.44 91 GLY A O 1
ATOM 734 N N . GLU A 1 92 ? 30.471 -14.952 -51.929 1.00 92.25 92 GLU A N 1
ATOM 735 C CA . GLU A 1 92 ? 29.904 -16.215 -51.459 1.00 92.25 92 GLU A CA 1
ATOM 736 C C . GLU A 1 92 ? 30.272 -16.438 -49.987 1.00 92.25 92 GLU A C 1
ATOM 738 O O . GLU A 1 92 ? 31.368 -16.078 -49.553 1.00 92.25 92 GLU A O 1
ATOM 743 N N . SER A 1 93 ? 29.356 -17.002 -49.205 1.00 92.25 93 SER A N 1
ATOM 744 C CA . SER A 1 93 ? 29.615 -17.398 -47.825 1.00 92.25 93 SER A CA 1
ATOM 745 C C . SER A 1 93 ? 28.872 -18.679 -47.481 1.00 92.25 93 SER A C 1
ATOM 747 O O . SER A 1 93 ? 27.720 -18.873 -47.867 1.00 92.25 93 SER A O 1
ATOM 749 N N . CYS A 1 94 ? 29.522 -19.537 -46.702 1.00 90.81 94 CYS A N 1
ATOM 750 C CA . CYS A 1 94 ? 28.841 -20.597 -45.979 1.00 90.81 94 CYS A CA 1
ATOM 751 C C . CYS A 1 94 ? 28.144 -19.995 -44.754 1.00 90.81 94 CYS A C 1
ATOM 753 O O . CYS A 1 94 ? 28.796 -19.378 -43.911 1.00 90.81 94 CYS A O 1
ATOM 755 N N . VAL A 1 95 ? 26.836 -20.206 -44.659 1.00 88.00 95 VAL A N 1
ATOM 756 C CA . VAL A 1 95 ? 25.991 -19.837 -43.522 1.00 88.00 95 VAL A CA 1
ATOM 757 C C . VAL A 1 95 ? 25.600 -21.115 -42.799 1.00 88.00 95 VAL A C 1
ATOM 759 O O . VAL A 1 95 ? 25.001 -22.007 -43.407 1.00 88.00 95 VAL A O 1
ATOM 762 N N . ILE A 1 96 ? 25.946 -21.231 -41.521 1.00 82.06 96 ILE A N 1
ATOM 763 C CA . ILE A 1 96 ? 25.516 -22.360 -40.690 1.00 82.06 96 ILE A CA 1
ATOM 764 C C . ILE A 1 96 ? 24.281 -21.928 -39.902 1.00 82.06 96 ILE A C 1
ATOM 766 O O . ILE A 1 96 ? 24.273 -20.843 -39.328 1.00 82.06 96 ILE A O 1
ATOM 770 N N . THR A 1 97 ? 23.242 -22.763 -39.880 1.00 70.75 97 THR A N 1
ATOM 771 C CA . THR A 1 97 ? 22.019 -22.593 -39.068 1.00 70.75 97 THR A CA 1
ATOM 772 C C . THR A 1 97 ? 21.706 -23.908 -38.340 1.00 70.75 97 THR A C 1
ATOM 774 O O . THR A 1 97 ? 22.219 -24.954 -38.739 1.00 70.75 97 THR A O 1
ATOM 777 N N . ASN A 1 98 ? 20.914 -23.891 -37.261 1.00 64.75 98 ASN A N 1
ATOM 778 C CA . ASN A 1 98 ? 20.504 -25.092 -36.514 1.00 64.75 98 ASN A CA 1
ATOM 779 C C . ASN A 1 98 ? 21.637 -25.973 -35.939 1.00 64.75 98 ASN A C 1
ATOM 781 O O . ASN A 1 98 ? 21.511 -27.189 -35.917 1.00 64.75 98 ASN A O 1
ATOM 785 N N . GLY A 1 99 ? 22.730 -25.385 -35.434 1.00 54.09 99 GLY A N 1
ATOM 786 C CA . GLY A 1 99 ? 23.781 -26.136 -34.724 1.00 54.09 99 GLY A CA 1
ATOM 787 C C . GLY A 1 99 ? 24.433 -27.230 -35.579 1.00 54.09 99 GLY A C 1
ATOM 788 O O . GLY A 1 99 ? 24.070 -28.390 -35.483 1.00 54.09 99 GLY A O 1
ATOM 789 N N . GLU A 1 100 ? 25.408 -26.845 -36.404 1.00 55.00 100 GLU A N 1
ATOM 790 C CA . GLU A 1 100 ? 26.236 -27.701 -37.282 1.00 55.00 100 GLU A CA 1
ATOM 791 C C . GLU A 1 100 ? 25.518 -28.566 -38.349 1.00 55.00 100 GLU A C 1
ATOM 793 O O . GLU A 1 100 ? 26.162 -28.910 -39.344 1.00 55.00 100 GLU A O 1
ATOM 798 N N . ASP A 1 101 ? 24.210 -28.827 -38.240 1.00 52.69 101 ASP A N 1
ATOM 799 C CA . ASP A 1 101 ? 23.475 -29.755 -39.116 1.00 52.69 101 ASP A CA 1
ATOM 800 C C . ASP A 1 101 ? 22.989 -29.142 -40.448 1.00 52.69 101 ASP A C 1
ATOM 802 O O . ASP A 1 101 ? 22.721 -29.878 -41.402 1.00 52.69 101 ASP A O 1
ATOM 806 N N . GLN A 1 102 ? 22.898 -27.809 -40.574 1.00 59.66 102 GLN A N 1
ATOM 807 C CA . GLN A 1 102 ? 22.510 -27.140 -41.828 1.00 59.66 102 GLN A CA 1
ATOM 808 C C . GLN A 1 102 ? 23.541 -26.105 -42.284 1.00 59.66 102 GLN A C 1
ATOM 810 O O . GLN A 1 102 ? 23.668 -25.026 -41.704 1.00 59.66 102 GLN A O 1
ATOM 815 N N . LYS A 1 103 ? 24.243 -26.420 -43.381 1.00 77.00 103 LYS A N 1
ATOM 816 C CA . LYS A 1 103 ? 25.146 -25.508 -44.098 1.00 77.00 103 LYS A CA 1
ATOM 817 C C . LYS A 1 103 ? 24.499 -25.065 -45.402 1.00 77.00 103 LYS A C 1
ATOM 819 O O . LYS A 1 103 ? 24.234 -25.893 -46.271 1.00 77.00 103 LYS A O 1
ATOM 824 N N . VAL A 1 104 ? 24.276 -23.766 -45.545 1.00 82.81 104 VAL A N 1
ATOM 825 C CA . VAL A 1 104 ? 23.721 -23.161 -46.758 1.00 82.81 104 VAL A CA 1
ATOM 826 C C . VAL A 1 104 ? 24.781 -22.269 -47.386 1.00 82.81 104 VAL A C 1
ATOM 828 O O . VAL A 1 104 ? 25.410 -21.465 -46.706 1.00 82.81 104 VAL A O 1
ATOM 831 N N . VAL A 1 105 ? 24.992 -22.410 -48.692 1.00 90.00 105 VAL A N 1
ATOM 832 C CA . VAL A 1 105 ? 25.849 -21.495 -49.450 1.00 90.00 105 VAL A CA 1
ATOM 833 C C . VAL A 1 105 ? 24.999 -20.315 -49.904 1.00 90.00 105 VAL A C 1
ATOM 835 O O . VAL A 1 105 ? 24.013 -20.507 -50.610 1.00 90.00 105 VAL A O 1
ATOM 838 N N . ALA A 1 106 ? 25.388 -19.114 -49.490 1.00 91.19 106 ALA A N 1
ATOM 839 C CA . ALA A 1 106 ? 24.756 -17.858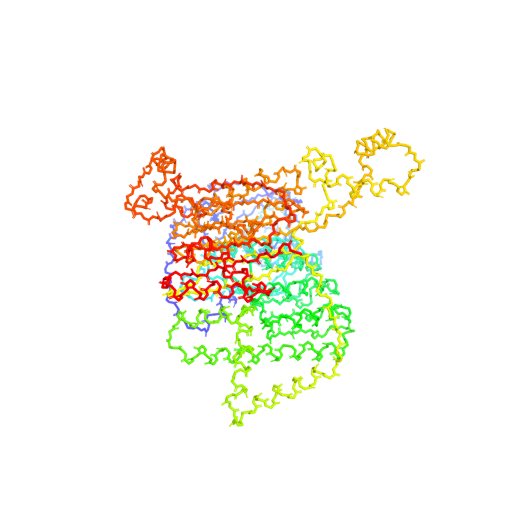 -49.863 1.00 91.19 106 ALA A CA 1
ATOM 840 C C . ALA A 1 106 ? 25.652 -17.095 -50.840 1.00 91.19 106 ALA A C 1
ATOM 842 O O . ALA A 1 106 ? 26.826 -16.867 -50.547 1.00 91.19 106 ALA A O 1
ATOM 843 N N . LYS A 1 107 ? 25.106 -16.661 -51.974 1.00 94.00 107 LYS A N 1
ATOM 844 C CA . LYS A 1 107 ? 25.816 -15.933 -53.036 1.00 94.00 107 LYS A CA 1
ATOM 845 C C . LYS A 1 107 ? 25.074 -14.666 -53.459 1.00 94.00 107 LYS A C 1
ATOM 847 O O . LYS A 1 107 ? 23.921 -14.449 -53.102 1.00 94.00 107 LYS A O 1
ATOM 852 N N . GLY A 1 108 ? 25.753 -13.801 -54.213 1.00 94.19 108 GLY A N 1
ATOM 853 C CA . GLY A 1 108 ? 25.173 -12.558 -54.736 1.00 94.19 108 GLY A CA 1
ATOM 854 C C . GLY A 1 108 ? 23.808 -12.767 -55.406 1.00 94.19 108 GLY A C 1
ATOM 855 O O . GLY A 1 108 ? 23.686 -13.582 -56.318 1.00 94.19 108 GLY A O 1
ATOM 856 N N . GLY A 1 109 ? 22.803 -12.010 -54.957 1.00 92.94 109 GLY A N 1
ATOM 857 C CA . GLY A 1 109 ? 21.408 -12.114 -55.397 1.00 92.94 109 GLY A CA 1
ATOM 858 C C . GLY A 1 109 ? 20.504 -12.946 -54.481 1.00 92.94 109 GLY A C 1
ATOM 859 O O . GLY A 1 109 ? 19.284 -12.839 -54.601 1.00 92.94 109 GLY A O 1
ATOM 860 N N . ASP A 1 110 ? 21.064 -13.722 -53.550 1.00 95.19 110 ASP A N 1
ATOM 861 C CA . ASP A 1 110 ? 20.273 -14.537 -52.628 1.00 95.19 110 ASP A CA 1
ATOM 862 C C . ASP A 1 110 ? 19.594 -13.697 -51.534 1.00 95.19 110 ASP A C 1
ATOM 864 O O . ASP A 1 110 ? 20.101 -12.660 -51.085 1.00 95.19 110 ASP A O 1
ATOM 868 N N . VAL A 1 111 ? 18.449 -14.195 -51.062 1.00 93.38 111 VAL A N 1
ATOM 869 C CA . VAL A 1 111 ? 17.695 -13.655 -49.926 1.00 93.38 111 VAL A CA 1
ATOM 870 C C . VAL A 1 111 ? 17.696 -14.685 -48.807 1.00 93.38 111 VAL A C 1
ATOM 872 O O . VAL A 1 111 ? 17.350 -15.843 -49.035 1.00 93.38 111 VAL A O 1
ATOM 875 N N . LEU A 1 112 ? 18.052 -14.263 -47.595 1.00 89.94 112 LEU A N 1
ATOM 876 C CA . LEU A 1 112 ? 18.055 -15.125 -46.418 1.00 89.94 112 LEU A CA 1
ATOM 877 C C . LEU A 1 112 ? 17.125 -14.566 -45.347 1.00 89.94 112 LEU A C 1
ATOM 879 O O . LEU A 1 112 ? 17.094 -13.360 -45.097 1.00 89.94 112 LEU A O 1
ATOM 883 N N . TYR A 1 113 ? 16.406 -15.469 -44.687 1.00 87.19 113 TYR A N 1
ATOM 884 C CA . TYR A 1 113 ? 15.667 -15.186 -43.466 1.00 87.19 113 TYR A CA 1
ATOM 885 C C . TYR A 1 113 ? 16.272 -16.009 -42.337 1.00 87.19 113 TYR A C 1
ATOM 887 O O . TYR A 1 113 ? 16.282 -17.238 -42.405 1.00 87.19 113 TYR A O 1
ATOM 895 N N . VAL A 1 114 ? 16.771 -15.331 -41.307 1.00 84.19 114 VAL A N 1
ATOM 896 C CA . VAL A 1 114 ? 17.246 -15.978 -40.083 1.00 84.19 114 VAL A CA 1
ATOM 897 C C . VAL A 1 114 ? 16.213 -15.719 -38.987 1.00 84.19 114 VAL A C 1
ATOM 899 O O . VAL A 1 114 ? 16.045 -14.560 -38.582 1.00 84.19 114 VAL A O 1
ATOM 902 N N . PRO A 1 115 ? 15.497 -16.757 -38.517 1.00 75.69 115 PRO A N 1
ATOM 903 C CA . PRO A 1 115 ? 14.488 -16.609 -37.480 1.00 75.69 115 PRO A CA 1
ATOM 904 C C . PRO A 1 115 ? 15.050 -16.065 -36.161 1.00 75.69 115 PRO A C 1
ATOM 906 O O . PRO A 1 115 ? 16.235 -16.178 -35.846 1.00 75.69 115 PRO A O 1
ATOM 909 N N . SER A 1 116 ? 14.157 -15.503 -35.347 1.00 68.50 116 SER A N 1
ATOM 910 C CA . SER A 1 116 ? 14.472 -15.067 -33.984 1.00 68.50 116 SER A CA 1
ATOM 911 C C . SER A 1 116 ? 15.102 -16.197 -33.158 1.00 68.50 116 SER A C 1
ATOM 913 O O . SER A 1 116 ? 14.542 -17.288 -33.070 1.00 68.50 116 SER A O 1
ATOM 915 N N . ASN A 1 117 ? 16.231 -15.909 -32.501 1.00 68.56 117 ASN A N 1
ATOM 916 C CA . ASN A 1 117 ? 17.014 -16.832 -31.668 1.00 68.56 117 ASN A CA 1
ATOM 917 C C . ASN A 1 117 ? 17.572 -18.074 -32.386 1.00 68.56 117 ASN A C 1
ATOM 919 O O . ASN A 1 117 ? 18.077 -18.970 -31.711 1.00 68.56 117 ASN A O 1
ATOM 923 N N . GLU A 1 118 ? 17.538 -18.121 -33.716 1.00 80.00 118 GLU A N 1
ATOM 924 C CA . GLU A 1 118 ? 18.192 -19.176 -34.487 1.00 80.00 118 GLU A CA 1
ATOM 925 C C . GLU A 1 118 ? 19.722 -19.027 -34.364 1.00 80.00 118 GLU A C 1
ATOM 927 O O . GLU A 1 118 ? 20.247 -17.948 -34.671 1.00 80.00 118 GLU A O 1
ATOM 932 N N . PRO A 1 119 ? 20.466 -20.042 -33.884 1.00 80.88 119 PRO A N 1
ATOM 933 C CA . PRO A 1 119 ? 21.924 -20.014 -33.894 1.00 80.88 119 PRO A CA 1
ATOM 934 C C . PRO A 1 119 ? 22.440 -19.968 -35.326 1.00 80.88 119 PRO A C 1
ATOM 936 O O . PRO A 1 119 ? 22.075 -20.816 -36.137 1.00 80.88 119 PRO A O 1
ATOM 939 N N . HIS A 1 120 ? 23.289 -18.992 -35.630 1.00 87.94 120 HIS A N 1
ATOM 940 C CA . HIS A 1 120 ? 23.817 -18.815 -36.970 1.00 87.94 120 HIS A CA 1
ATOM 941 C C . HIS A 1 120 ? 25.229 -18.226 -37.000 1.00 87.94 120 HIS A C 1
ATOM 943 O O . HIS A 1 120 ? 25.640 -17.486 -36.100 1.00 87.94 120 HIS A O 1
ATOM 949 N N . ASP A 1 121 ? 25.972 -18.552 -38.054 1.00 90.06 121 ASP A N 1
ATOM 950 C CA . ASP A 1 121 ? 27.279 -17.977 -38.361 1.00 90.06 121 ASP A CA 1
ATOM 951 C C . ASP A 1 121 ? 27.421 -17.663 -39.856 1.00 90.06 121 ASP A C 1
ATOM 953 O O . ASP A 1 121 ? 26.580 -18.039 -40.675 1.00 90.06 121 ASP A O 1
ATOM 957 N N . TYR A 1 122 ? 28.479 -16.931 -40.198 1.00 92.38 122 TYR A N 1
ATOM 958 C CA . TYR A 1 122 ? 28.839 -16.656 -41.585 1.00 92.38 122 TYR A CA 1
ATOM 959 C C . TYR A 1 122 ? 30.337 -16.847 -41.744 1.00 92.38 122 TYR A C 1
ATOM 961 O O . TYR A 1 122 ? 31.124 -16.235 -41.015 1.00 92.38 122 TYR A O 1
ATOM 969 N N . TYR A 1 123 ? 30.743 -17.639 -42.725 1.00 92.81 123 TYR A N 1
ATOM 970 C CA . TYR A 1 123 ? 32.140 -17.830 -43.081 1.00 92.81 123 TYR A CA 1
ATOM 971 C C . TYR A 1 123 ? 32.351 -17.544 -44.562 1.00 92.81 123 TYR A C 1
ATOM 973 O O . TYR A 1 123 ? 31.719 -18.168 -45.417 1.00 92.81 123 TYR A O 1
ATOM 981 N N . ASN A 1 124 ? 33.230 -16.593 -44.877 1.00 94.00 124 ASN A N 1
ATOM 982 C CA . ASN A 1 124 ? 33.605 -16.320 -46.259 1.00 94.00 124 ASN A CA 1
ATOM 983 C C . ASN A 1 124 ? 34.734 -17.275 -46.678 1.00 94.00 124 ASN A C 1
ATOM 985 O O . ASN A 1 124 ? 35.913 -17.025 -46.410 1.00 94.00 124 ASN A O 1
ATOM 989 N N . ASN A 1 125 ? 34.341 -18.364 -47.335 1.00 87.00 125 ASN A N 1
ATOM 990 C CA . ASN A 1 125 ? 35.216 -19.350 -47.971 1.00 87.00 125 ASN A CA 1
ATOM 991 C C . ASN A 1 125 ? 35.542 -19.015 -49.440 1.00 87.00 125 ASN A C 1
ATOM 993 O O . ASN A 1 125 ? 36.279 -19.767 -50.075 1.00 87.00 125 ASN A O 1
ATOM 997 N N . GLY A 1 126 ? 35.000 -17.920 -49.977 1.00 87.06 126 GLY A N 1
ATOM 998 C CA . GLY A 1 126 ? 35.246 -17.459 -51.337 1.00 87.06 126 GLY A CA 1
ATOM 999 C C . GLY A 1 126 ? 36.506 -16.599 -51.477 1.00 87.06 126 GLY A C 1
ATOM 1000 O O . GLY A 1 126 ? 37.199 -16.265 -50.512 1.00 87.06 126 GLY A O 1
ATOM 1001 N N . THR A 1 127 ? 36.799 -16.219 -52.720 1.00 90.56 127 THR A N 1
ATOM 1002 C CA . THR A 1 127 ? 37.932 -15.349 -53.084 1.00 90.56 127 THR A CA 1
ATOM 1003 C C . THR A 1 127 ? 37.586 -13.863 -53.032 1.00 90.56 127 THR A C 1
ATOM 1005 O O . THR A 1 127 ? 38.474 -13.032 -52.850 1.00 90.56 127 THR A O 1
ATOM 1008 N N . ASP A 1 128 ? 36.302 -13.527 -53.157 1.00 94.25 128 ASP A N 1
ATOM 1009 C CA . ASP A 1 128 ? 35.798 -12.155 -53.144 1.00 94.25 128 ASP A CA 1
ATOM 1010 C C . ASP A 1 128 ? 35.232 -11.765 -51.773 1.00 94.25 128 ASP A C 1
ATOM 1012 O O . ASP A 1 128 ? 34.918 -12.603 -50.930 1.00 94.25 128 ASP A O 1
ATOM 1016 N N . THR A 1 129 ? 35.075 -10.462 -51.526 1.00 96.06 129 THR A N 1
ATOM 1017 C CA . THR A 1 129 ? 34.449 -9.978 -50.284 1.00 96.06 129 THR A CA 1
ATOM 1018 C C . THR A 1 129 ? 32.949 -10.278 -50.290 1.00 96.06 129 THR A C 1
ATOM 1020 O O . THR A 1 129 ? 32.196 -9.706 -51.085 1.00 96.06 129 THR A O 1
ATOM 1023 N N . PHE A 1 130 ? 32.502 -11.111 -49.350 1.00 97.25 130 PHE A N 1
ATOM 1024 C CA . PHE A 1 130 ? 31.086 -11.366 -49.117 1.00 97.25 130 PHE A CA 1
ATOM 1025 C C . PHE A 1 130 ? 30.423 -10.134 -48.500 1.00 97.25 130 PHE A C 1
ATOM 1027 O O . PHE A 1 130 ? 30.798 -9.671 -47.419 1.00 97.25 130 PHE A O 1
ATOM 1034 N N . THR A 1 131 ? 29.452 -9.577 -49.217 1.00 96.88 131 THR A N 1
ATOM 1035 C CA . THR A 1 131 ? 28.768 -8.335 -48.858 1.00 96.88 131 THR A CA 1
ATOM 1036 C C . THR A 1 131 ? 27.271 -8.558 -48.832 1.00 96.88 131 THR A C 1
ATOM 1038 O O . THR A 1 131 ? 26.698 -9.018 -49.818 1.00 96.88 131 THR A O 1
ATOM 1041 N N . PHE A 1 132 ? 26.611 -8.141 -47.756 1.00 96.62 132 PHE A N 1
ATOM 1042 C CA . PHE A 1 132 ? 25.159 -8.239 -47.650 1.00 96.62 132 PHE A CA 1
ATOM 1043 C C . PHE A 1 132 ? 24.539 -7.061 -46.900 1.00 96.62 132 PHE A C 1
ATOM 1045 O O . PHE A 1 132 ? 25.191 -6.381 -46.097 1.00 96.62 132 PHE A O 1
ATOM 1052 N N . LEU A 1 133 ? 23.261 -6.816 -47.186 1.00 96.31 133 LEU A N 1
ATOM 1053 C CA . LEU A 1 133 ? 22.397 -5.934 -46.414 1.00 96.31 133 LEU A CA 1
ATOM 1054 C C . LEU A 1 133 ? 21.618 -6.748 -45.397 1.00 96.31 133 LEU A C 1
ATOM 1056 O O . LEU A 1 133 ? 21.183 -7.852 -45.693 1.00 96.31 133 LEU A O 1
ATOM 1060 N N . CYS A 1 134 ? 21.426 -6.175 -44.220 1.00 91.69 134 CYS A N 1
ATOM 1061 C CA . CYS A 1 134 ? 20.661 -6.771 -43.140 1.00 91.69 134 CYS A CA 1
ATOM 1062 C C . CYS A 1 134 ? 19.691 -5.722 -42.594 1.00 91.69 134 CYS A C 1
ATOM 1064 O O . CYS A 1 134 ? 20.122 -4.659 -42.125 1.00 91.69 134 CYS A O 1
ATOM 1066 N N . LEU A 1 135 ? 18.394 -6.015 -42.689 1.00 85.62 135 LEU A N 1
ATOM 1067 C CA . LEU A 1 135 ? 17.319 -5.189 -42.152 1.00 85.62 135 LEU A CA 1
ATOM 1068 C C . LEU A 1 135 ? 16.975 -5.650 -40.731 1.00 85.62 135 LEU A C 1
ATOM 1070 O O . LEU A 1 135 ? 16.801 -6.842 -40.490 1.00 85.62 135 LEU A O 1
ATOM 1074 N N . LEU A 1 136 ? 16.888 -4.708 -39.789 1.00 73.38 136 LEU A N 1
ATOM 1075 C CA . LEU A 1 136 ? 16.478 -4.970 -38.406 1.00 73.38 136 LEU A CA 1
ATOM 1076 C C . LEU A 1 136 ? 15.169 -4.267 -38.106 1.00 73.38 136 LEU A C 1
ATOM 1078 O O . LEU A 1 136 ? 15.076 -3.056 -38.292 1.00 73.38 136 LEU A O 1
ATOM 1082 N N . LEU A 1 137 ? 14.213 -4.995 -37.537 1.00 67.00 137 LEU A N 1
ATOM 1083 C CA . LEU A 1 137 ? 12.971 -4.433 -37.019 1.00 67.00 137 LEU A CA 1
ATOM 1084 C C . LEU A 1 137 ? 13.172 -3.814 -35.620 1.00 67.00 137 LEU A C 1
ATOM 1086 O O . LEU A 1 137 ? 13.717 -4.448 -34.714 1.00 67.00 137 LEU A O 1
ATOM 1090 N N . ASN A 1 138 ? 12.681 -2.589 -35.414 1.00 60.97 138 ASN A N 1
ATOM 1091 C CA . ASN A 1 138 ? 12.584 -1.952 -34.099 1.00 60.97 138 ASN A CA 1
ATOM 1092 C C . ASN A 1 138 ? 11.293 -2.370 -33.392 1.00 60.97 138 ASN A C 1
ATOM 1094 O O . ASN A 1 138 ? 10.287 -1.663 -33.414 1.00 60.97 138 ASN A O 1
ATOM 1098 N N . VAL A 1 139 ? 11.330 -3.526 -32.739 1.00 51.94 139 VAL A N 1
ATOM 1099 C CA . VAL A 1 139 ? 10.181 -4.061 -31.994 1.00 51.94 139 VAL A CA 1
ATOM 1100 C C . VAL A 1 139 ? 9.785 -3.219 -30.770 1.00 51.94 139 VAL A C 1
ATOM 1102 O O . VAL A 1 139 ? 8.661 -3.339 -30.294 1.00 51.94 139 VAL A O 1
ATOM 1105 N N . PHE A 1 140 ? 10.655 -2.320 -30.296 1.00 51.56 140 PHE A N 1
ATOM 1106 C CA . PHE A 1 140 ? 10.425 -1.514 -29.091 1.00 51.56 140 PHE A CA 1
ATOM 1107 C C . PHE A 1 140 ? 9.729 -0.168 -29.374 1.00 51.56 140 PHE A C 1
ATOM 1109 O O . PHE A 1 140 ? 8.882 0.244 -28.588 1.00 51.56 140 PHE A O 1
ATOM 1116 N N . LYS A 1 141 ? 9.961 0.472 -30.534 1.00 51.56 141 LYS A N 1
ATOM 1117 C CA . LYS A 1 141 ? 9.252 1.715 -30.927 1.00 51.56 141 LYS A CA 1
ATOM 1118 C C . LYS A 1 141 ? 7.762 1.525 -31.238 1.00 51.56 141 LYS A C 1
ATOM 1120 O O . LYS A 1 141 ? 7.009 2.493 -31.237 1.00 51.56 141 LYS A O 1
ATOM 1125 N N . VAL A 1 142 ? 7.312 0.296 -31.506 1.00 49.31 142 VAL A N 1
ATOM 1126 C CA . VAL A 1 142 ? 5.875 -0.014 -31.647 1.00 49.31 142 VAL A CA 1
ATOM 1127 C C . VAL A 1 142 ? 5.160 0.112 -30.297 1.00 49.31 142 VAL A C 1
ATOM 1129 O O . VAL A 1 142 ? 4.039 0.607 -30.248 1.00 49.31 142 VAL A O 1
ATOM 1132 N N . LEU A 1 143 ? 5.827 -0.255 -29.197 1.00 50.09 143 LEU A N 1
ATOM 1133 C CA . LEU A 1 143 ? 5.289 -0.126 -27.838 1.00 50.09 143 LEU A CA 1
ATOM 1134 C C . LEU A 1 143 ? 5.231 1.344 -27.381 1.00 50.09 143 LEU A C 1
ATOM 1136 O O . LEU A 1 143 ? 4.285 1.728 -26.699 1.00 50.09 143 LEU A O 1
ATOM 1140 N N . GLU A 1 144 ? 6.168 2.186 -27.839 1.00 49.09 144 GLU A N 1
ATOM 1141 C CA . GLU A 1 144 ? 6.137 3.651 -27.646 1.00 49.09 144 GLU A CA 1
ATOM 1142 C C . GLU A 1 144 ? 4.981 4.345 -28.396 1.00 49.09 144 GLU A C 1
ATOM 1144 O O . GLU A 1 144 ? 4.663 5.497 -28.113 1.00 49.09 144 GLU A O 1
ATOM 1149 N N . ARG A 1 145 ? 4.347 3.655 -29.355 1.00 50.34 145 ARG A N 1
ATOM 1150 C CA . ARG A 1 145 ? 3.234 4.153 -30.186 1.00 50.34 145 ARG A CA 1
ATOM 1151 C C . ARG A 1 145 ? 1.882 3.546 -29.819 1.00 50.34 145 ARG A C 1
ATOM 1153 O O . ARG A 1 145 ? 0.935 3.687 -30.592 1.00 50.34 145 ARG A O 1
ATOM 1160 N N . CYS A 1 146 ? 1.791 2.846 -28.685 1.00 49.53 146 CYS A N 1
ATOM 1161 C CA . CYS A 1 146 ? 0.498 2.413 -28.162 1.00 49.53 146 CYS A CA 1
ATOM 1162 C C . CYS A 1 146 ? -0.446 3.628 -28.058 1.00 49.53 146 CYS A C 1
ATOM 1164 O O . CYS A 1 146 ? 0.020 4.689 -27.628 1.00 49.53 146 CYS A O 1
ATOM 1166 N N . PRO A 1 147 ? -1.724 3.498 -28.466 1.00 48.00 147 PRO A N 1
ATOM 1167 C CA . PRO A 1 147 ? -2.688 4.595 -28.428 1.00 48.00 147 PRO A CA 1
ATOM 1168 C C . PRO A 1 147 ? -2.687 5.279 -27.058 1.00 48.00 147 PRO A C 1
ATOM 1170 O O . PRO A 1 147 ? -2.633 4.601 -26.035 1.00 48.00 147 PRO A O 1
ATOM 1173 N N . GLN A 1 148 ? -2.715 6.613 -27.048 1.00 51.22 148 GLN A N 1
ATOM 1174 C CA . GLN A 1 148 ? -2.860 7.418 -25.824 1.00 51.22 148 GLN A CA 1
ATOM 1175 C C . GLN A 1 148 ? -4.334 7.712 -25.509 1.00 51.22 148 GLN A C 1
ATOM 1177 O O . GLN A 1 148 ? -4.645 8.525 -24.643 1.00 51.22 148 GLN A O 1
ATOM 1182 N N . ASP A 1 149 ? -5.236 7.066 -26.240 1.00 46.75 149 ASP A N 1
ATOM 1183 C CA . ASP A 1 149 ? -6.670 7.235 -26.099 1.00 46.75 149 ASP A CA 1
ATOM 1184 C C . ASP A 1 149 ? -7.121 6.480 -24.832 1.00 46.75 149 ASP A C 1
ATOM 1186 O O . ASP A 1 149 ? -6.562 5.434 -24.514 1.00 46.75 149 ASP A O 1
ATOM 1190 N N . ASN A 1 150 ? -8.100 7.030 -24.101 1.00 44.84 150 ASN A N 1
ATOM 1191 C CA . ASN A 1 150 ? -8.518 6.714 -22.715 1.00 44.84 150 ASN A CA 1
ATOM 1192 C C . ASN A 1 150 ? -8.939 5.254 -22.383 1.00 44.84 150 ASN A C 1
ATOM 1194 O O . ASN A 1 150 ? -9.589 5.024 -21.363 1.00 44.84 150 ASN A O 1
ATOM 1198 N N . GLU A 1 151 ? -8.607 4.258 -23.199 1.00 53.41 151 GLU A N 1
ATOM 1199 C CA . GLU A 1 151 ? -8.966 2.857 -22.986 1.00 53.41 151 GLU A CA 1
ATOM 1200 C C . GLU A 1 151 ? -7.793 2.033 -22.435 1.00 53.41 151 GLU A C 1
ATOM 1202 O O . GLU A 1 151 ? -6.627 2.192 -22.795 1.00 53.41 151 GLU A O 1
ATOM 1207 N N . THR A 1 152 ? -8.114 1.125 -21.517 1.00 58.19 152 THR A N 1
ATOM 1208 C CA . THR A 1 152 ? -7.159 0.250 -20.832 1.00 58.19 152 THR A CA 1
ATOM 1209 C C . THR A 1 152 ? -6.425 -0.671 -21.813 1.00 58.19 152 THR A C 1
ATOM 1211 O O . THR A 1 152 ? -7.068 -1.376 -22.591 1.00 58.19 152 THR A O 1
ATOM 1214 N N . ILE A 1 153 ? -5.090 -0.749 -21.738 1.00 70.25 153 ILE A N 1
ATOM 1215 C CA . ILE A 1 153 ? -4.281 -1.543 -22.680 1.00 70.25 153 ILE A CA 1
ATOM 1216 C C . ILE A 1 153 ? -3.896 -2.900 -22.072 1.00 70.25 153 ILE A C 1
ATOM 1218 O O . ILE A 1 153 ? -3.247 -2.963 -21.024 1.00 70.25 153 ILE A O 1
ATOM 1222 N N . ALA A 1 154 ? -4.246 -3.988 -22.766 1.00 74.25 154 ALA A N 1
ATOM 1223 C CA . ALA A 1 154 ? -3.826 -5.352 -22.444 1.00 74.25 154 ALA A CA 1
ATOM 1224 C C . ALA A 1 154 ? -2.739 -5.840 -23.419 1.00 74.25 154 ALA A C 1
ATOM 1226 O O . ALA A 1 154 ? -2.991 -6.030 -24.611 1.00 74.25 154 ALA A O 1
ATOM 1227 N N . LEU A 1 155 ? -1.528 -6.074 -22.909 1.00 77.88 155 LEU A N 1
ATOM 1228 C CA . LEU A 1 155 ? -0.371 -6.524 -23.685 1.00 77.88 155 LEU A CA 1
ATOM 1229 C C . LEU A 1 155 ? -0.064 -7.997 -23.420 1.00 77.88 155 LEU A C 1
ATOM 1231 O O . LEU A 1 155 ? 0.032 -8.436 -22.275 1.00 77.88 155 LEU A O 1
ATOM 1235 N N . SER A 1 156 ? 0.144 -8.763 -24.491 1.00 77.50 156 SER A N 1
ATOM 1236 C CA . SER A 1 156 ? 0.500 -10.179 -24.410 1.00 77.50 156 SER A CA 1
ATOM 1237 C C . SER A 1 156 ? 1.714 -10.489 -25.278 1.00 77.50 156 SER A C 1
ATOM 1239 O O . SER A 1 156 ? 1.730 -10.195 -26.472 1.00 77.50 156 SER A O 1
ATOM 1241 N N . PHE A 1 157 ? 2.710 -11.130 -24.671 1.00 76.06 157 PHE A N 1
ATOM 1242 C CA . PHE A 1 157 ? 3.925 -11.628 -25.321 1.00 76.06 157 PHE A CA 1
ATOM 1243 C C . PHE A 1 157 ? 3.976 -13.160 -25.313 1.00 76.06 157 PHE A C 1
ATOM 1245 O O . PHE A 1 157 ? 5.047 -13.764 -25.317 1.00 76.06 157 PHE A O 1
ATOM 1252 N N . ASN A 1 158 ? 2.812 -13.804 -25.253 1.00 76.44 158 ASN A N 1
ATOM 1253 C CA . ASN A 1 158 ? 2.725 -15.222 -24.938 1.00 76.44 158 ASN A CA 1
ATOM 1254 C C . ASN A 1 158 ? 3.406 -16.105 -25.979 1.00 76.44 158 ASN A C 1
ATOM 1256 O O . ASN A 1 158 ? 3.241 -15.906 -27.181 1.00 76.44 158 ASN A O 1
ATOM 1260 N N . ASN A 1 159 ? 4.104 -17.136 -25.501 1.00 70.94 159 ASN A N 1
ATOM 1261 C CA . ASN A 1 159 ? 4.840 -18.104 -26.320 1.00 70.94 159 ASN A CA 1
ATOM 1262 C C . ASN A 1 159 ? 5.999 -17.497 -27.129 1.00 70.94 159 ASN A C 1
ATOM 1264 O O . ASN A 1 159 ? 6.478 -18.119 -28.078 1.00 70.94 159 ASN A O 1
ATOM 1268 N N . ILE A 1 160 ? 6.467 -16.302 -26.757 1.00 74.12 160 ILE A N 1
ATOM 1269 C CA . ILE A 1 160 ? 7.656 -15.688 -27.347 1.00 74.12 160 ILE A CA 1
ATOM 1270 C C . ILE A 1 160 ? 8.828 -15.932 -26.397 1.00 74.12 160 ILE A C 1
ATOM 1272 O O . ILE A 1 160 ? 8.791 -15.426 -25.281 1.00 74.12 160 ILE A O 1
ATOM 1276 N N . PRO A 1 161 ? 9.889 -16.659 -26.792 1.00 70.75 161 PRO A N 1
ATOM 1277 C CA . PRO A 1 161 ? 11.031 -16.941 -25.925 1.00 70.75 161 PRO A CA 1
ATOM 1278 C C . PRO A 1 161 ? 11.898 -15.688 -25.721 1.00 70.75 161 PRO A C 1
ATOM 1280 O O . PRO A 1 161 ? 12.987 -15.571 -26.278 1.00 70.75 161 PRO A O 1
ATOM 1283 N N . LEU A 1 162 ? 11.398 -14.737 -24.934 1.00 72.56 162 LEU A N 1
ATOM 1284 C CA . LEU A 1 162 ? 12.064 -13.484 -24.608 1.00 72.56 162 LEU A CA 1
ATOM 1285 C C . LEU A 1 162 ? 13.379 -13.746 -23.872 1.00 72.56 162 LEU A C 1
ATOM 1287 O O . LEU A 1 162 ? 14.403 -13.154 -24.215 1.00 72.56 162 LEU A O 1
ATOM 1291 N N . GLY A 1 163 ? 13.352 -14.626 -22.868 1.00 77.00 163 GLY A N 1
ATOM 1292 C CA . GLY A 1 163 ? 14.431 -14.726 -21.888 1.00 77.00 163 GLY A CA 1
ATOM 1293 C C . GLY A 1 163 ? 14.595 -13.440 -21.065 1.00 77.00 163 GLY A C 1
ATOM 1294 O O . GLY A 1 163 ? 13.988 -12.403 -21.353 1.00 77.00 163 GLY A O 1
ATOM 1295 N N . ASP A 1 164 ? 15.440 -13.495 -20.034 1.00 77.06 164 ASP A N 1
ATOM 1296 C CA . ASP A 1 164 ? 15.463 -12.431 -19.023 1.00 77.06 164 ASP A CA 1
ATOM 1297 C C . ASP A 1 164 ? 15.937 -11.071 -19.569 1.00 77.06 164 ASP A C 1
ATOM 1299 O O . ASP A 1 164 ? 15.431 -10.014 -19.189 1.00 77.06 164 ASP A O 1
ATOM 1303 N N . LEU A 1 165 ? 16.871 -11.083 -20.528 1.00 71.69 165 LEU A N 1
ATOM 1304 C CA . LEU A 1 165 ? 17.415 -9.863 -21.128 1.00 71.69 165 LEU A CA 1
ATOM 1305 C C . LEU A 1 165 ? 16.359 -9.073 -21.914 1.00 71.69 165 LEU A C 1
ATOM 1307 O O . LEU A 1 165 ? 16.309 -7.847 -21.817 1.00 71.69 165 LEU A O 1
ATOM 1311 N N . ASN A 1 166 ? 15.521 -9.749 -22.702 1.00 67.38 166 ASN A N 1
ATOM 1312 C CA . ASN A 1 166 ? 14.517 -9.056 -23.512 1.00 67.38 166 ASN A CA 1
ATOM 1313 C C . ASN A 1 166 ? 13.291 -8.682 -22.693 1.00 67.38 166 ASN A C 1
ATOM 1315 O O . ASN A 1 166 ? 12.733 -7.612 -22.923 1.00 67.38 166 ASN A O 1
ATOM 1319 N N . ALA A 1 167 ? 12.921 -9.502 -21.707 1.00 74.56 167 ALA A N 1
ATOM 1320 C CA . ALA A 1 167 ? 11.901 -9.138 -20.734 1.00 74.56 167 ALA A CA 1
ATOM 1321 C C . ALA A 1 167 ? 12.278 -7.843 -19.997 1.00 74.56 167 ALA A C 1
ATOM 1323 O O . ALA A 1 167 ? 11.451 -6.937 -19.934 1.00 74.56 167 ALA A O 1
ATOM 1324 N N . LYS A 1 168 ? 13.546 -7.678 -19.579 1.00 77.06 168 LYS A N 1
ATOM 1325 C CA . LYS A 1 168 ? 14.049 -6.416 -19.003 1.00 77.06 168 LYS A CA 1
ATOM 1326 C C . LYS A 1 168 ? 13.783 -5.212 -19.904 1.00 77.06 168 LYS A C 1
ATOM 1328 O O . LYS A 1 168 ? 13.289 -4.186 -19.448 1.00 77.06 168 LYS A O 1
ATOM 1333 N N . ARG A 1 169 ? 14.128 -5.334 -21.189 1.00 69.00 169 ARG A N 1
ATOM 1334 C CA . ARG A 1 169 ? 13.989 -4.241 -22.165 1.00 69.00 169 ARG A CA 1
ATOM 1335 C C . ARG A 1 169 ? 12.526 -3.912 -22.430 1.00 69.00 169 ARG A C 1
ATOM 1337 O O . ARG A 1 169 ? 12.188 -2.740 -22.520 1.00 69.00 169 ARG A O 1
ATOM 1344 N N . ILE A 1 170 ? 11.669 -4.929 -22.520 1.00 73.62 170 ILE A N 1
ATOM 1345 C CA . ILE A 1 170 ? 10.221 -4.736 -22.639 1.00 73.62 170 ILE A CA 1
ATOM 1346 C C . ILE A 1 170 ? 9.718 -3.980 -21.413 1.00 73.62 170 ILE A C 1
ATOM 1348 O O . ILE A 1 170 ? 9.152 -2.909 -21.578 1.00 73.62 170 ILE A O 1
ATOM 1352 N N . ILE A 1 171 ? 10.000 -4.470 -20.204 1.00 79.25 171 ILE A N 1
ATOM 1353 C CA . ILE A 1 171 ? 9.580 -3.840 -18.947 1.00 79.25 171 ILE A CA 1
ATOM 1354 C C . ILE A 1 171 ? 10.007 -2.364 -18.893 1.00 79.25 171 ILE A C 1
ATOM 1356 O O . ILE A 1 171 ? 9.171 -1.507 -18.628 1.00 79.25 171 ILE A O 1
ATOM 1360 N N . GLN A 1 172 ? 11.262 -2.050 -19.237 1.00 74.12 172 GLN A N 1
ATOM 1361 C CA . GLN A 1 172 ? 11.766 -0.669 -19.286 1.00 74.12 172 GLN A CA 1
ATOM 1362 C C . GLN A 1 172 ? 10.971 0.232 -20.240 1.00 74.12 172 GLN A C 1
ATOM 1364 O O . GLN A 1 172 ? 10.695 1.383 -19.912 1.00 74.12 172 GLN A O 1
ATOM 1369 N N . VAL A 1 173 ? 10.587 -0.284 -21.408 1.00 68.50 173 VAL A N 1
ATOM 1370 C CA . VAL A 1 173 ? 9.770 0.462 -22.377 1.00 68.50 173 VAL A CA 1
ATOM 1371 C C . VAL A 1 173 ? 8.334 0.618 -21.872 1.00 68.50 173 VAL A C 1
ATOM 1373 O O . VAL A 1 173 ? 7.743 1.688 -22.002 1.00 68.50 173 VAL A O 1
ATOM 1376 N N . LEU A 1 174 ? 7.776 -0.422 -21.243 1.00 74.31 174 LEU A N 1
ATOM 1377 C CA . LEU A 1 174 ? 6.425 -0.383 -20.684 1.00 74.31 174 LEU A CA 1
ATOM 1378 C C . LEU A 1 174 ? 6.312 0.572 -19.488 1.00 74.31 174 LEU A C 1
ATOM 1380 O O . LEU A 1 174 ? 5.224 1.099 -19.250 1.00 74.31 174 LEU A O 1
ATOM 1384 N N . SER A 1 175 ? 7.396 0.841 -18.750 1.00 73.25 175 SER A N 1
ATOM 1385 C CA . SER A 1 175 ? 7.400 1.792 -17.625 1.00 73.25 175 SER A CA 1
ATOM 1386 C C . SER A 1 175 ? 6.858 3.167 -18.016 1.00 73.25 175 SER A C 1
ATOM 1388 O O . SER A 1 175 ? 6.085 3.743 -17.256 1.00 73.25 175 SER A O 1
ATOM 1390 N N . ALA A 1 176 ? 7.146 3.638 -19.231 1.00 67.38 176 ALA A N 1
ATOM 1391 C CA . ALA A 1 176 ? 6.750 4.964 -19.702 1.00 67.38 176 ALA A CA 1
ATOM 1392 C C . ALA A 1 176 ? 5.263 5.106 -20.094 1.00 67.38 176 ALA A C 1
ATOM 1394 O O . ALA A 1 176 ? 4.798 6.226 -20.285 1.00 67.38 176 ALA A O 1
ATOM 1395 N N . ASN A 1 177 ? 4.503 4.010 -20.237 1.00 67.38 177 ASN A N 1
ATOM 1396 C CA . ASN A 1 177 ? 3.132 4.068 -20.768 1.00 67.38 177 ASN A CA 1
ATOM 1397 C C . ASN A 1 177 ? 2.056 4.013 -19.662 1.00 67.38 177 ASN A C 1
ATOM 1399 O O . ASN A 1 177 ? 1.798 2.926 -19.148 1.00 67.38 177 ASN A O 1
ATOM 1403 N N . PRO A 1 178 ? 1.365 5.107 -19.307 1.00 69.00 178 PRO A N 1
ATOM 1404 C CA . PRO A 1 178 ? 0.457 5.120 -18.157 1.00 69.00 178 PRO A CA 1
ATOM 1405 C C . PRO A 1 178 ? -0.799 4.242 -18.305 1.00 69.00 178 PRO A C 1
ATOM 1407 O O . PRO A 1 178 ? -1.448 3.986 -17.300 1.00 69.00 178 PRO A O 1
ATOM 1410 N N . LEU A 1 179 ? -1.132 3.725 -19.491 1.00 71.94 179 LEU A N 1
ATOM 1411 C CA . LEU A 1 179 ? -2.432 3.093 -19.778 1.00 71.94 179 LEU A CA 1
ATOM 1412 C C . LEU A 1 179 ? -2.433 1.553 -19.726 1.00 71.94 179 LEU A C 1
ATOM 1414 O O . LEU A 1 179 ? -3.475 0.923 -19.921 1.00 71.94 179 LEU A O 1
ATOM 1418 N N . ILE A 1 180 ? -1.281 0.918 -19.489 1.00 76.69 180 ILE A N 1
ATOM 1419 C CA . ILE A 1 180 ? -1.179 -0.550 -19.467 1.00 76.69 180 ILE A CA 1
ATOM 1420 C C . ILE A 1 180 ? -1.805 -1.107 -18.191 1.00 76.69 180 ILE A C 1
ATOM 1422 O O . ILE A 1 180 ? -1.292 -0.883 -17.100 1.00 76.69 180 ILE A O 1
ATOM 1426 N N . THR A 1 181 ? -2.854 -1.909 -18.359 1.00 81.50 181 THR A N 1
ATOM 1427 C CA . THR A 1 181 ? -3.593 -2.546 -17.258 1.00 81.50 181 THR A CA 1
ATOM 1428 C C . THR A 1 181 ? -3.390 -4.049 -17.182 1.00 81.50 181 THR A C 1
ATOM 1430 O O . THR A 1 181 ? -3.493 -4.616 -16.100 1.00 81.50 181 THR A O 1
ATOM 1433 N N . LYS A 1 182 ? -3.048 -4.720 -18.288 1.00 86.19 182 LYS A N 1
ATOM 1434 C CA . LYS A 1 182 ? -2.784 -6.167 -18.279 1.00 86.19 182 LYS A CA 1
ATOM 1435 C C . LYS A 1 182 ? -1.483 -6.484 -18.995 1.00 86.19 182 LYS A C 1
ATOM 1437 O O . LYS A 1 182 ? -1.250 -5.989 -20.098 1.00 86.19 182 LYS A O 1
ATOM 1442 N N . LEU A 1 183 ? -0.656 -7.331 -18.389 1.00 89.12 183 LEU A N 1
ATOM 1443 C CA . LEU A 1 183 ? 0.596 -7.811 -18.967 1.00 89.12 183 LEU A CA 1
ATOM 1444 C C . LEU A 1 183 ? 0.679 -9.333 -18.857 1.00 89.12 183 LEU A C 1
ATOM 1446 O O . LEU A 1 183 ? 0.727 -9.893 -17.767 1.00 89.12 183 LEU A O 1
ATOM 1450 N N . SER A 1 184 ? 0.761 -10.005 -20.000 1.00 89.31 184 SER A N 1
ATOM 1451 C CA . SER A 1 184 ? 0.943 -11.453 -20.071 1.00 89.31 184 SER A CA 1
ATOM 1452 C C . SER A 1 184 ? 2.298 -11.777 -20.707 1.00 89.31 184 SER A C 1
ATOM 1454 O O . SER A 1 184 ? 2.585 -11.393 -21.842 1.00 89.31 184 SER A O 1
ATOM 1456 N N . LEU A 1 185 ? 3.148 -12.461 -19.941 1.00 89.75 185 LEU A N 1
ATOM 1457 C CA . LEU A 1 185 ? 4.466 -12.979 -20.314 1.00 89.75 185 LEU A CA 1
ATOM 1458 C C . LEU A 1 185 ? 4.463 -14.514 -20.269 1.00 89.75 185 LEU A C 1
ATOM 1460 O O . LEU A 1 185 ? 5.476 -15.141 -19.943 1.00 89.75 185 LEU A O 1
ATOM 1464 N N . ARG A 1 186 ? 3.327 -15.147 -20.566 1.00 89.81 186 ARG A N 1
ATOM 1465 C CA . ARG A 1 186 ? 3.172 -16.596 -20.440 1.00 89.81 186 ARG A CA 1
ATOM 1466 C C . ARG A 1 186 ? 4.066 -17.341 -21.424 1.00 89.81 186 ARG A C 1
ATOM 1468 O O . ARG A 1 186 ? 4.071 -17.041 -22.615 1.00 89.81 186 ARG A O 1
ATOM 1475 N N . ASN A 1 187 ? 4.767 -18.366 -20.944 1.00 87.56 187 ASN A N 1
ATOM 1476 C CA . ASN A 1 187 ? 5.669 -19.190 -21.752 1.00 87.56 187 ASN A CA 1
ATOM 1477 C C . ASN A 1 187 ? 6.702 -18.347 -22.525 1.00 87.56 187 ASN A C 1
ATOM 1479 O O . ASN A 1 187 ? 6.836 -18.463 -23.744 1.00 87.56 187 ASN A O 1
ATOM 1483 N N . THR A 1 188 ? 7.413 -17.462 -21.820 1.00 82.12 188 THR A N 1
ATOM 1484 C CA . THR A 1 188 ? 8.397 -16.546 -22.424 1.00 82.12 188 THR A CA 1
ATOM 1485 C C . THR A 1 188 ? 9.850 -16.862 -22.078 1.00 82.12 188 THR A C 1
ATOM 1487 O O . THR A 1 188 ? 10.762 -16.107 -22.419 1.00 82.12 188 THR A O 1
ATOM 1490 N N . LYS A 1 189 ? 10.094 -18.017 -21.444 1.00 86.00 189 LYS A N 1
ATOM 1491 C CA . LYS A 1 189 ? 11.413 -18.453 -20.951 1.00 86.00 189 LYS A CA 1
ATOM 1492 C C . LYS A 1 189 ? 12.041 -17.487 -19.932 1.00 86.00 189 LYS A C 1
ATOM 1494 O O . LYS A 1 189 ? 13.262 -17.472 -19.796 1.00 86.00 189 LYS A O 1
ATOM 1499 N N . ILE A 1 190 ? 11.228 -16.713 -19.212 1.00 90.19 190 ILE A N 1
ATOM 1500 C CA . ILE A 1 190 ? 11.712 -15.876 -18.108 1.00 90.19 190 ILE A CA 1
ATOM 1501 C C . ILE A 1 190 ? 11.966 -16.713 -16.846 1.00 90.19 190 ILE A C 1
ATOM 1503 O O . ILE A 1 190 ? 11.366 -17.778 -16.635 1.00 90.19 190 ILE A O 1
ATOM 1507 N N . THR A 1 191 ? 12.882 -16.235 -16.013 1.00 93.75 191 THR A N 1
ATOM 1508 C CA . THR A 1 191 ? 13.317 -16.869 -14.766 1.00 93.75 191 THR A CA 1
ATOM 1509 C C . THR A 1 191 ? 13.124 -15.924 -13.577 1.00 93.75 191 THR A C 1
ATOM 1511 O O . THR A 1 191 ? 12.509 -14.862 -13.696 1.00 93.75 191 THR A O 1
ATOM 1514 N N . LYS A 1 192 ? 13.651 -16.297 -12.403 1.00 92.88 192 LYS A N 1
ATOM 1515 C CA . LYS A 1 192 ? 13.653 -15.435 -11.212 1.00 92.88 192 LYS A CA 1
ATOM 1516 C C . LYS A 1 192 ? 14.270 -14.050 -11.463 1.00 92.88 192 LYS A C 1
ATOM 1518 O O . LYS A 1 192 ? 13.811 -13.083 -10.874 1.00 92.88 192 LYS A O 1
ATOM 1523 N N . GLN A 1 193 ? 15.240 -13.935 -12.376 1.00 91.31 193 GLN A N 1
ATOM 1524 C CA . GLN A 1 193 ? 15.902 -12.660 -12.667 1.00 91.31 193 GLN A CA 1
ATOM 1525 C C . GLN A 1 193 ? 14.935 -11.642 -13.289 1.00 91.31 193 GLN A C 1
ATOM 1527 O O . GLN A 1 193 ? 14.971 -10.457 -12.963 1.00 91.31 193 GLN A O 1
ATOM 1532 N N . SER A 1 194 ? 14.043 -12.085 -14.175 1.00 90.25 194 SER A N 1
ATOM 1533 C CA . SER A 1 194 ? 12.979 -11.217 -14.678 1.00 90.25 194 SER A CA 1
ATOM 1534 C C . SER A 1 194 ? 11.857 -10.993 -13.678 1.00 90.25 194 SER A C 1
ATOM 1536 O O . SER A 1 194 ? 11.232 -9.942 -13.744 1.00 90.25 194 SER A O 1
ATOM 1538 N N . ALA A 1 195 ? 11.611 -11.916 -12.744 1.00 92.81 195 ALA A N 1
ATOM 1539 C CA . ALA A 1 195 ? 10.660 -11.679 -11.658 1.00 92.81 195 ALA A CA 1
ATOM 1540 C C . ALA A 1 195 ? 11.114 -10.522 -10.745 1.00 92.81 195 ALA A C 1
ATOM 1542 O O . ALA A 1 195 ? 10.295 -9.676 -10.408 1.00 92.81 195 ALA A O 1
ATOM 1543 N N . GLU A 1 196 ? 12.413 -10.414 -10.440 1.00 91.88 196 GLU A N 1
ATOM 1544 C CA . GLU A 1 196 ? 13.006 -9.274 -9.708 1.00 91.88 196 GLU A CA 1
ATOM 1545 C C . GLU A 1 196 ? 12.871 -7.945 -10.475 1.00 91.88 196 GLU A C 1
ATOM 1547 O O . GLU A 1 196 ? 12.596 -6.885 -9.914 1.00 91.88 196 GLU A O 1
ATOM 1552 N N . GLN A 1 197 ? 13.025 -7.978 -11.797 1.00 89.69 197 GLN A N 1
ATOM 1553 C CA . GLN A 1 197 ? 12.825 -6.782 -12.623 1.00 89.69 197 GLN A CA 1
ATOM 1554 C C . GLN A 1 197 ? 11.350 -6.392 -12.693 1.00 89.69 197 GLN A C 1
ATOM 1556 O O . GLN A 1 197 ? 11.009 -5.211 -12.649 1.00 89.69 197 GLN A O 1
ATOM 1561 N N . LEU A 1 198 ? 10.473 -7.389 -12.792 1.00 91.56 198 LEU A N 1
ATOM 1562 C CA . LEU A 1 198 ? 9.039 -7.181 -12.809 1.00 91.56 198 LEU A CA 1
ATOM 1563 C C . LEU A 1 198 ? 8.539 -6.673 -11.456 1.00 91.56 198 LEU A C 1
ATOM 1565 O O . LEU A 1 198 ? 7.668 -5.817 -11.443 1.00 91.56 198 LEU A O 1
ATOM 1569 N N . SER A 1 199 ? 9.108 -7.113 -10.333 1.00 92.19 199 SER A N 1
ATOM 1570 C CA . SER A 1 199 ? 8.752 -6.564 -9.022 1.00 92.19 199 SER A CA 1
ATOM 1571 C C . SER A 1 199 ? 9.086 -5.081 -8.917 1.00 92.19 199 SER A C 1
ATOM 1573 O O . SER A 1 199 ? 8.284 -4.310 -8.405 1.00 92.19 199 SER A O 1
ATOM 1575 N N . GLU A 1 200 ? 10.229 -4.650 -9.456 1.00 88.44 200 GLU A N 1
ATOM 1576 C CA . GLU A 1 200 ? 10.599 -3.230 -9.449 1.00 88.44 200 GLU A CA 1
ATOM 1577 C C . GLU A 1 200 ? 9.682 -2.400 -10.360 1.00 88.44 200 GLU A C 1
ATOM 1579 O O . GLU A 1 200 ? 9.290 -1.275 -10.046 1.00 88.44 200 GLU A O 1
ATOM 1584 N N . PHE A 1 201 ? 9.253 -2.998 -11.469 1.00 87.62 201 PHE A N 1
ATOM 1585 C CA . PHE A 1 201 ? 8.212 -2.431 -12.314 1.00 87.62 201 PHE A CA 1
ATOM 1586 C C . PHE A 1 201 ? 6.865 -2.334 -11.594 1.00 87.62 201 PHE A C 1
ATOM 1588 O O . PHE A 1 201 ? 6.246 -1.280 -11.636 1.00 87.62 201 PHE A O 1
ATOM 1595 N N . LEU A 1 202 ? 6.427 -3.370 -10.878 1.00 88.19 202 LEU A N 1
ATOM 1596 C CA . LEU A 1 202 ? 5.177 -3.358 -10.108 1.00 88.19 202 LEU A CA 1
ATOM 1597 C C . LEU A 1 202 ? 5.179 -2.288 -9.011 1.00 88.19 202 LEU A C 1
ATOM 1599 O O . LEU A 1 202 ? 4.180 -1.600 -8.826 1.00 88.19 202 LEU A O 1
ATOM 1603 N N . LYS A 1 203 ? 6.321 -2.068 -8.350 1.00 83.94 203 LYS A N 1
ATOM 1604 C CA . LYS A 1 203 ? 6.470 -0.992 -7.360 1.00 83.94 203 LYS A CA 1
ATOM 1605 C C . LYS A 1 203 ? 6.291 0.401 -7.951 1.00 83.94 203 LYS A C 1
ATOM 1607 O O . LYS A 1 203 ? 5.944 1.305 -7.209 1.00 83.94 203 LYS A O 1
ATOM 1612 N N . THR A 1 204 ? 6.536 0.602 -9.245 1.00 79.69 204 THR A N 1
ATOM 1613 C CA . THR A 1 204 ? 6.468 1.921 -9.903 1.00 79.69 204 THR A CA 1
ATOM 1614 C C . THR A 1 204 ? 5.260 2.070 -10.828 1.00 79.69 204 THR A C 1
ATOM 1616 O O . THR A 1 204 ? 4.871 3.187 -11.167 1.00 79.69 204 THR A O 1
ATOM 1619 N N . LYS A 1 205 ? 4.630 0.961 -11.229 1.00 82.44 205 LYS A N 1
ATOM 1620 C CA . LYS A 1 205 ? 3.538 0.947 -12.197 1.00 82.44 205 LYS A CA 1
ATOM 1621 C C . LYS A 1 205 ? 2.170 0.996 -11.526 1.00 82.44 205 LYS A C 1
ATOM 1623 O O . LYS A 1 205 ? 1.700 0.005 -10.989 1.00 82.44 205 LYS A O 1
ATOM 1628 N N . HIS A 1 206 ? 1.496 2.136 -11.646 1.00 81.19 206 HIS A N 1
ATOM 1629 C CA . HIS A 1 206 ? 0.213 2.384 -10.975 1.00 81.19 206 HIS A CA 1
ATOM 1630 C C . HIS A 1 206 ? -1.029 1.877 -11.720 1.00 81.19 206 HIS A C 1
ATOM 1632 O O . HIS A 1 206 ? -2.096 1.785 -11.127 1.00 81.19 206 HIS A O 1
ATOM 1638 N N . SER A 1 207 ? -0.921 1.583 -13.016 1.00 81.56 207 SER A N 1
ATOM 1639 C CA . SER A 1 207 ? -2.072 1.200 -13.844 1.00 81.56 207 SER A CA 1
ATOM 1640 C C . SER A 1 207 ? -2.245 -0.299 -14.034 1.00 81.56 207 SER A C 1
ATOM 1642 O O . SER A 1 207 ? -3.304 -0.727 -14.485 1.00 81.56 207 SER A O 1
ATOM 1644 N N . LEU A 1 208 ? -1.235 -1.105 -13.702 1.00 86.81 208 LEU A N 1
ATOM 1645 C CA . LEU A 1 208 ? -1.268 -2.538 -13.959 1.00 86.81 208 LEU A CA 1
ATOM 1646 C C . LEU A 1 208 ? -2.180 -3.242 -12.947 1.00 86.81 208 LEU A C 1
ATOM 1648 O O . LEU A 1 208 ? -1.982 -3.113 -11.747 1.00 86.81 208 LEU A O 1
ATOM 1652 N N . GLN A 1 209 ? -3.154 -3.993 -13.455 1.00 88.25 209 GLN A N 1
ATOM 1653 C CA . GLN A 1 209 ? -4.167 -4.736 -12.703 1.00 88.25 209 GLN A CA 1
ATOM 1654 C C . GLN A 1 209 ? -3.980 -6.251 -12.829 1.00 88.25 209 GLN A C 1
ATOM 1656 O O . GLN A 1 209 ? -4.217 -6.982 -11.874 1.00 88.25 209 GLN A O 1
ATOM 1661 N N . GLU A 1 210 ? -3.539 -6.748 -13.989 1.00 91.69 210 GLU A N 1
ATOM 1662 C CA . GLU A 1 210 ? -3.368 -8.187 -14.212 1.00 91.69 210 GLU A CA 1
ATOM 1663 C C . GLU A 1 210 ? -1.975 -8.542 -14.723 1.00 91.69 210 GLU A C 1
ATOM 1665 O O . GLU A 1 210 ? -1.461 -7.933 -15.668 1.00 91.69 210 GLU A O 1
ATOM 1670 N N . VAL A 1 211 ? -1.392 -9.587 -14.131 1.00 94.56 211 VAL A N 1
ATOM 1671 C CA . VAL A 1 211 ? -0.087 -10.125 -14.518 1.00 94.56 211 VAL A CA 1
ATOM 1672 C C . VAL A 1 211 ? -0.164 -11.632 -14.700 1.00 94.56 211 VAL A C 1
ATOM 1674 O O . VAL A 1 211 ? -0.437 -12.376 -13.759 1.00 94.56 211 VAL A O 1
ATOM 1677 N N . ASP A 1 212 ? 0.149 -12.094 -15.909 1.00 96.19 212 ASP A N 1
ATOM 1678 C CA . ASP A 1 212 ? 0.252 -13.519 -16.224 1.00 96.19 212 ASP A CA 1
ATOM 1679 C C . ASP A 1 212 ? 1.695 -13.922 -16.525 1.00 96.19 212 ASP A C 1
ATOM 1681 O O . ASP A 1 212 ? 2.277 -13.523 -17.532 1.00 96.19 212 ASP A O 1
ATOM 1685 N N . LEU A 1 213 ? 2.263 -14.749 -15.648 1.00 96.81 213 LEU A N 1
ATOM 1686 C CA . LEU A 1 213 ? 3.620 -15.292 -15.749 1.00 96.81 213 LEU A CA 1
ATOM 1687 C C . LEU A 1 213 ? 3.621 -16.804 -15.922 1.00 96.81 213 LEU A C 1
ATOM 1689 O O . LEU A 1 213 ? 4.668 -17.433 -15.756 1.00 96.81 213 LEU A O 1
ATOM 1693 N N . SER A 1 214 ? 2.476 -17.390 -16.260 1.00 97.31 214 SER A N 1
ATOM 1694 C CA . SER A 1 214 ? 2.314 -18.832 -16.381 1.00 97.31 214 SER A CA 1
ATOM 1695 C C . SER A 1 214 ? 3.356 -19.459 -17.321 1.00 97.31 214 SER A C 1
ATOM 1697 O O . SER A 1 214 ? 3.793 -18.852 -18.297 1.00 97.31 214 SER A O 1
ATOM 1699 N N . GLN A 1 215 ? 3.710 -20.723 -17.097 1.00 95.25 215 GLN A N 1
ATOM 1700 C CA . GLN A 1 215 ? 4.618 -21.523 -17.927 1.00 95.25 215 GLN A CA 1
ATOM 1701 C C . GLN A 1 215 ? 6.039 -20.948 -18.014 1.00 95.25 215 GLN A C 1
ATOM 1703 O O . GLN A 1 215 ? 6.720 -21.087 -19.030 1.00 95.25 215 GLN A O 1
ATOM 1708 N N . ASN A 1 216 ? 6.503 -20.312 -16.941 1.00 94.94 216 ASN A N 1
ATOM 1709 C CA . ASN A 1 216 ? 7.874 -19.829 -16.806 1.00 94.94 216 ASN A CA 1
ATOM 1710 C C . ASN A 1 216 ? 8.582 -20.503 -15.630 1.00 94.94 216 ASN A C 1
ATOM 1712 O O . ASN A 1 216 ? 7.965 -21.150 -14.796 1.00 94.94 216 ASN A O 1
ATOM 1716 N N . ARG A 1 217 ? 9.907 -20.382 -15.530 1.00 93.06 217 ARG A N 1
ATOM 1717 C CA . ARG A 1 217 ? 10.674 -21.016 -14.440 1.00 93.06 217 ARG A CA 1
ATOM 1718 C C . ARG A 1 217 ? 11.088 -19.984 -13.395 1.00 93.06 217 ARG A C 1
ATOM 1720 O O . ARG A 1 217 ? 12.268 -19.874 -13.073 1.00 93.06 217 ARG A O 1
ATOM 1727 N N . ILE A 1 218 ? 10.119 -19.222 -12.891 1.00 95.56 218 ILE A N 1
ATOM 1728 C CA . ILE A 1 218 ? 10.363 -18.167 -11.894 1.00 95.56 218 ILE A CA 1
ATOM 1729 C C . ILE A 1 218 ? 10.665 -18.736 -10.497 1.00 95.56 218 ILE A C 1
ATOM 1731 O O . ILE A 1 218 ? 11.460 -18.155 -9.762 1.00 95.56 218 ILE A O 1
ATOM 1735 N N . GLY A 1 219 ? 10.098 -19.902 -10.156 1.00 93.88 219 GLY A N 1
ATOM 1736 C CA . GLY A 1 219 ? 10.317 -20.578 -8.876 1.00 93.88 219 GLY A CA 1
ATOM 1737 C C . GLY A 1 219 ? 9.821 -19.795 -7.654 1.00 93.88 219 GLY A C 1
ATOM 1738 O O . GLY A 1 219 ? 9.221 -18.730 -7.772 1.00 93.88 219 GLY A O 1
ATOM 1739 N N . ILE A 1 220 ? 10.097 -20.332 -6.461 1.00 94.75 220 ILE A N 1
ATOM 1740 C CA . ILE A 1 220 ? 9.672 -19.752 -5.172 1.00 94.75 220 ILE A CA 1
ATOM 1741 C C . ILE A 1 220 ? 10.223 -18.335 -4.982 1.00 94.75 220 ILE A C 1
ATOM 1743 O O . ILE A 1 220 ? 9.483 -17.440 -4.591 1.00 94.75 220 ILE A O 1
ATOM 1747 N N . SER A 1 221 ? 11.509 -18.118 -5.285 1.00 92.38 221 SER A N 1
ATOM 1748 C CA . SER A 1 221 ? 12.142 -16.807 -5.104 1.00 92.38 221 SER A CA 1
ATOM 1749 C C . SER A 1 221 ? 11.492 -15.740 -5.982 1.00 92.38 221 SER A C 1
ATOM 1751 O O . SER A 1 221 ? 11.217 -14.653 -5.499 1.00 92.38 221 SER A O 1
ATOM 1753 N N . GLY A 1 222 ? 11.183 -16.067 -7.244 1.00 94.62 222 GLY A N 1
ATOM 1754 C CA . GLY A 1 222 ? 10.496 -15.135 -8.134 1.00 94.62 222 GLY A CA 1
ATOM 1755 C C . GLY A 1 222 ? 9.078 -14.812 -7.661 1.00 94.62 222 GLY A C 1
ATOM 1756 O O . GLY A 1 222 ? 8.676 -13.656 -7.709 1.00 94.62 222 GLY A O 1
ATOM 1757 N N . VAL A 1 223 ? 8.340 -15.809 -7.154 1.00 95.81 223 VAL A N 1
ATOM 1758 C CA . VAL A 1 223 ? 7.004 -15.589 -6.574 1.00 95.81 223 VAL A CA 1
ATOM 1759 C C . VAL A 1 223 ? 7.068 -14.691 -5.345 1.00 95.81 223 VAL A C 1
ATOM 1761 O O . VAL A 1 223 ? 6.284 -13.754 -5.278 1.00 95.81 223 VAL A O 1
ATOM 1764 N N . ARG A 1 224 ? 8.008 -14.922 -4.418 1.00 96.00 224 ARG A N 1
ATOM 1765 C CA . ARG A 1 224 ? 8.196 -14.078 -3.224 1.00 96.00 224 ARG A CA 1
ATOM 1766 C C . ARG A 1 224 ? 8.410 -12.624 -3.601 1.00 96.00 224 ARG A C 1
ATOM 1768 O O . ARG A 1 224 ? 7.642 -11.775 -3.186 1.00 96.00 224 ARG A O 1
ATOM 1775 N N . THR A 1 225 ? 9.353 -12.366 -4.495 1.00 95.62 225 THR A N 1
ATOM 1776 C CA . THR A 1 225 ? 9.666 -11.006 -4.930 1.00 95.62 225 THR A CA 1
ATOM 1777 C C . THR A 1 225 ? 8.485 -10.307 -5.621 1.00 95.62 225 THR A C 1
ATOM 1779 O O . THR A 1 225 ? 8.302 -9.102 -5.461 1.00 95.62 225 THR A O 1
ATOM 1782 N N . ILE A 1 226 ? 7.647 -11.045 -6.358 1.00 95.31 226 ILE A N 1
ATOM 1783 C CA . ILE A 1 226 ? 6.408 -10.499 -6.931 1.00 95.31 226 ILE A CA 1
ATOM 1784 C C . ILE A 1 226 ? 5.365 -10.231 -5.842 1.00 95.31 226 ILE A C 1
ATOM 1786 O O . ILE A 1 226 ? 4.765 -9.161 -5.853 1.00 95.31 226 ILE A O 1
ATOM 1790 N N . CYS A 1 227 ? 5.159 -11.164 -4.910 1.00 94.12 227 CYS A N 1
ATOM 1791 C CA . CYS A 1 227 ? 4.206 -11.000 -3.811 1.00 94.12 227 CYS A CA 1
ATOM 1792 C C . CYS A 1 227 ? 4.592 -9.813 -2.925 1.00 94.12 227 CYS A C 1
ATOM 1794 O O . CYS A 1 227 ? 3.742 -8.967 -2.684 1.00 94.12 227 CYS A O 1
ATOM 1796 N N . ASP A 1 228 ? 5.870 -9.671 -2.562 1.00 88.25 228 ASP A N 1
ATOM 1797 C CA . ASP A 1 228 ? 6.382 -8.537 -1.785 1.00 88.25 228 ASP A CA 1
ATOM 1798 C C . ASP A 1 228 ? 6.064 -7.199 -2.479 1.00 88.25 228 ASP A C 1
ATOM 1800 O O . ASP A 1 228 ? 5.626 -6.242 -1.844 1.00 88.25 228 ASP A O 1
ATOM 1804 N N . ALA A 1 229 ? 6.225 -7.126 -3.806 1.00 89.31 229 ALA A N 1
ATOM 1805 C CA . ALA A 1 229 ? 5.878 -5.925 -4.567 1.00 89.31 229 ALA A CA 1
ATOM 1806 C C . ALA A 1 229 ? 4.365 -5.657 -4.626 1.00 89.31 229 ALA A C 1
ATOM 1808 O O . ALA A 1 229 ? 3.963 -4.495 -4.570 1.00 89.31 229 ALA A O 1
ATOM 1809 N N . ILE A 1 230 ? 3.534 -6.699 -4.719 1.00 89.25 230 ILE A N 1
ATOM 1810 C CA . ILE A 1 230 ? 2.070 -6.562 -4.679 1.00 89.25 230 ILE A CA 1
ATOM 1811 C C . ILE A 1 230 ? 1.606 -6.137 -3.279 1.00 89.25 230 ILE A C 1
ATOM 1813 O O . ILE A 1 230 ? 0.752 -5.263 -3.173 1.00 89.25 230 ILE A O 1
ATOM 1817 N N . SER A 1 231 ? 2.182 -6.684 -2.207 1.00 82.38 231 SER A N 1
ATOM 1818 C CA . SER A 1 231 ? 1.849 -6.309 -0.826 1.00 82.38 231 SER A CA 1
ATOM 1819 C C . SER A 1 231 ? 2.202 -4.852 -0.517 1.00 82.38 231 SER A C 1
ATOM 1821 O O . SER A 1 231 ? 1.481 -4.197 0.228 1.00 82.38 231 SER A O 1
ATOM 1823 N N . LEU A 1 232 ? 3.262 -4.305 -1.127 1.00 77.38 232 LEU A N 1
ATOM 1824 C CA . LEU A 1 232 ? 3.585 -2.876 -1.021 1.00 77.38 232 LEU A CA 1
ATOM 1825 C C . LEU A 1 232 ? 2.548 -1.978 -1.712 1.00 77.38 232 LEU A C 1
ATOM 1827 O O . LEU A 1 232 ? 2.370 -0.828 -1.310 1.00 77.38 232 LEU A O 1
ATOM 1831 N N . ARG A 1 233 ? 1.904 -2.468 -2.780 1.00 71.75 233 ARG A N 1
ATOM 1832 C CA . ARG A 1 233 ? 0.913 -1.727 -3.575 1.00 71.75 233 ARG A CA 1
ATOM 1833 C C . ARG A 1 233 ? -0.178 -2.666 -4.098 1.00 71.75 233 ARG A C 1
ATOM 1835 O O . ARG A 1 233 ? -0.065 -3.167 -5.222 1.00 71.75 233 ARG A O 1
ATOM 1842 N N . PRO A 1 234 ? -1.259 -2.881 -3.331 1.00 71.69 234 PRO A N 1
ATOM 1843 C CA . PRO A 1 234 ? -2.298 -3.834 -3.690 1.00 71.69 234 PRO A CA 1
ATOM 1844 C C . PRO A 1 234 ? -3.212 -3.249 -4.778 1.00 71.69 234 PRO A C 1
ATOM 1846 O O . PRO A 1 234 ? -4.346 -2.880 -4.509 1.00 71.69 234 PRO A O 1
ATOM 1849 N N . ILE A 1 235 ? -2.740 -3.162 -6.021 1.00 79.81 235 ILE A N 1
ATOM 1850 C CA . ILE A 1 235 ? -3.526 -2.725 -7.198 1.00 79.81 235 ILE A CA 1
ATOM 1851 C C . ILE A 1 235 ? -3.869 -3.924 -8.104 1.00 79.81 235 ILE A C 1
ATOM 1853 O O . ILE A 1 235 ? -4.811 -3.876 -8.894 1.00 79.81 235 ILE A O 1
ATOM 1857 N N . ILE A 1 236 ? -3.112 -5.018 -7.975 1.00 88.56 236 ILE A N 1
ATOM 1858 C CA . ILE A 1 236 ? -3.274 -6.223 -8.786 1.00 88.56 236 ILE A CA 1
ATOM 1859 C C . ILE A 1 236 ? -4.558 -6.963 -8.405 1.00 88.56 236 ILE A C 1
ATOM 1861 O O . ILE A 1 236 ? -4.702 -7.435 -7.282 1.00 88.56 236 ILE A O 1
ATOM 1865 N N . THR A 1 237 ? -5.451 -7.126 -9.378 1.00 90.38 237 THR A N 1
ATOM 1866 C CA . THR A 1 237 ? -6.693 -7.898 -9.266 1.00 90.38 237 THR A CA 1
ATOM 1867 C C . THR A 1 237 ? -6.561 -9.312 -9.829 1.00 90.38 237 THR A C 1
ATOM 1869 O O . THR A 1 237 ? -7.339 -10.191 -9.458 1.00 90.38 237 THR A O 1
ATOM 1872 N N . GLY A 1 238 ? -5.567 -9.578 -10.685 1.00 95.44 238 GLY A N 1
ATOM 1873 C CA . GLY A 1 238 ? -5.330 -10.906 -11.255 1.00 95.44 238 GLY A CA 1
ATOM 1874 C C . GLY A 1 238 ? -3.858 -11.308 -11.301 1.00 95.44 238 GLY A C 1
ATOM 1875 O O . GLY A 1 238 ? -3.039 -10.635 -11.930 1.00 95.44 238 GLY A O 1
ATOM 1876 N N . LEU A 1 239 ? -3.534 -12.445 -10.684 1.00 97.38 239 LEU A N 1
ATOM 1877 C CA . LEU A 1 239 ? -2.195 -13.031 -10.665 1.00 97.38 239 LEU A CA 1
ATOM 1878 C C . LEU A 1 239 ? -2.233 -14.472 -11.188 1.00 97.38 239 LEU A C 1
ATOM 1880 O O . LEU A 1 239 ? -2.784 -15.375 -10.555 1.00 97.38 239 LEU A O 1
ATOM 1884 N N . TYR A 1 240 ? -1.606 -14.701 -12.342 1.00 98.06 240 TYR A N 1
ATOM 1885 C CA . TYR A 1 240 ? -1.598 -16.007 -13.001 1.00 98.06 240 TYR A CA 1
ATOM 1886 C C . TYR A 1 240 ? -0.186 -16.599 -13.006 1.00 98.06 240 TYR A C 1
ATOM 1888 O O . TYR A 1 240 ? 0.744 -16.061 -13.608 1.00 98.06 240 TYR A O 1
ATOM 1896 N N . LEU A 1 241 ? -0.024 -17.731 -12.324 1.00 97.56 241 LEU A N 1
ATOM 1897 C CA . LEU A 1 241 ? 1.257 -18.380 -12.043 1.00 97.56 241 LEU A CA 1
ATOM 1898 C C . LEU A 1 241 ? 1.219 -19.877 -12.378 1.00 97.56 241 LEU A C 1
ATOM 1900 O O . LEU A 1 241 ? 1.914 -20.672 -11.746 1.00 97.56 241 LEU A O 1
ATOM 1904 N N . ASN A 1 242 ? 0.400 -20.303 -13.340 1.00 97.62 242 ASN A N 1
ATOM 1905 C CA . ASN A 1 242 ? 0.275 -21.720 -13.681 1.00 97.62 242 ASN A CA 1
ATOM 1906 C C . ASN A 1 242 ? 1.613 -22.285 -14.178 1.00 97.62 242 ASN A C 1
ATOM 1908 O O . ASN A 1 242 ? 2.209 -21.703 -15.072 1.00 97.62 242 ASN A O 1
ATOM 1912 N N . ASP A 1 243 ? 2.043 -23.456 -13.705 1.00 97.19 243 ASP A N 1
ATOM 1913 C CA . ASP A 1 243 ? 3.290 -24.114 -14.141 1.00 97.19 243 ASP A CA 1
ATOM 1914 C C . ASP A 1 243 ? 4.535 -23.211 -13.996 1.00 97.19 243 ASP A C 1
ATOM 1916 O O . ASP A 1 243 ? 5.307 -23.015 -14.935 1.00 97.19 243 ASP A O 1
ATOM 1920 N N . CYS A 1 244 ? 4.709 -22.638 -12.799 1.00 97.06 244 CYS A N 1
ATOM 1921 C CA . CYS A 1 244 ? 5.803 -21.727 -12.446 1.00 97.06 244 CYS A CA 1
ATOM 1922 C C . CYS A 1 244 ? 6.899 -22.354 -11.561 1.00 97.06 244 CYS A C 1
ATOM 1924 O O . CYS A 1 244 ? 7.856 -21.682 -11.168 1.00 97.06 244 CYS A O 1
ATOM 1926 N N . LYS A 1 245 ? 6.778 -23.656 -11.256 1.00 94.25 245 LYS A N 1
ATOM 1927 C CA . LYS A 1 245 ? 7.635 -24.419 -10.323 1.00 94.25 245 LYS A CA 1
ATOM 1928 C C . LYS A 1 245 ? 7.673 -23.848 -8.896 1.00 94.25 245 LYS A C 1
ATOM 1930 O O . LYS A 1 245 ? 8.742 -23.766 -8.295 1.00 94.25 245 LYS A O 1
ATOM 1935 N N . ILE A 1 246 ? 6.518 -23.469 -8.353 1.00 94.62 246 ILE A N 1
ATOM 1936 C CA . ILE A 1 246 ? 6.441 -22.786 -7.049 1.00 94.62 246 ILE A CA 1
ATOM 1937 C C . ILE A 1 246 ? 6.412 -23.768 -5.855 1.00 94.62 246 ILE A C 1
ATOM 1939 O O . ILE A 1 246 ? 6.955 -23.456 -4.805 1.00 94.62 246 ILE A O 1
ATOM 1943 N N . GLY A 1 247 ? 5.838 -24.971 -5.990 1.00 94.75 247 GLY A N 1
ATOM 1944 C CA . GLY A 1 247 ? 5.768 -25.959 -4.900 1.00 94.75 247 GLY A CA 1
ATOM 1945 C C . GLY A 1 247 ? 4.951 -25.511 -3.675 1.00 94.75 247 GLY A C 1
ATOM 1946 O O . GLY A 1 247 ? 4.213 -24.531 -3.729 1.00 94.75 247 GLY A O 1
ATOM 1947 N N . ASN A 1 248 ? 5.075 -26.242 -2.559 1.00 95.69 248 ASN A N 1
ATOM 1948 C CA . ASN A 1 248 ? 4.392 -25.898 -1.301 1.00 95.69 248 ASN A CA 1
ATOM 1949 C C . ASN A 1 248 ? 4.867 -24.560 -0.722 1.00 95.69 248 ASN A C 1
ATOM 1951 O O . ASN A 1 248 ? 4.042 -23.787 -0.260 1.00 95.69 248 ASN A O 1
ATOM 1955 N N . ASP A 1 249 ? 6.168 -24.273 -0.773 1.00 94.81 249 ASP A N 1
ATOM 1956 C CA . ASP A 1 249 ? 6.714 -23.042 -0.190 1.00 94.81 249 ASP A CA 1
ATOM 1957 C C . ASP A 1 249 ? 6.247 -21.803 -0.959 1.00 94.81 249 ASP A C 1
ATOM 1959 O O . ASP A 1 249 ? 5.966 -20.769 -0.364 1.00 94.81 249 ASP A O 1
ATOM 1963 N N . GLY A 1 250 ? 6.085 -21.916 -2.281 1.00 94.25 250 GLY A N 1
ATOM 1964 C CA . GLY A 1 250 ? 5.463 -20.864 -3.077 1.00 94.25 250 GLY A CA 1
ATOM 1965 C C . GLY A 1 250 ? 3.979 -20.668 -2.757 1.00 94.25 250 GLY A C 1
ATOM 1966 O O . GLY A 1 250 ? 3.498 -19.546 -2.828 1.00 94.25 250 GLY A O 1
ATOM 1967 N N . ALA A 1 251 ? 3.259 -21.726 -2.370 1.00 96.00 251 ALA A N 1
ATOM 1968 C CA . ALA A 1 251 ? 1.877 -21.609 -1.902 1.00 96.00 251 ALA A CA 1
ATOM 1969 C C . ALA A 1 251 ? 1.771 -20.935 -0.521 1.00 96.00 251 ALA A C 1
ATOM 1971 O O . ALA A 1 251 ? 0.815 -20.205 -0.303 1.00 96.00 251 ALA A O 1
ATOM 1972 N N . ILE A 1 252 ? 2.758 -21.124 0.365 1.00 94.75 252 ILE A N 1
ATOM 1973 C CA . ILE A 1 252 ? 2.847 -20.408 1.654 1.00 94.75 252 ILE A CA 1
ATOM 1974 C C . ILE A 1 252 ? 3.097 -18.913 1.417 1.00 94.75 252 ILE A C 1
ATOM 1976 O O . ILE A 1 252 ? 2.405 -18.064 1.949 1.00 94.75 252 ILE A O 1
ATOM 1980 N N . VAL A 1 253 ? 4.015 -18.565 0.517 1.00 96.25 253 VAL A N 1
ATOM 1981 C CA . VAL A 1 253 ? 4.219 -17.154 0.138 1.00 96.25 253 VAL A CA 1
ATOM 1982 C C . VAL A 1 253 ? 2.929 -16.516 -0.400 1.00 96.25 253 VAL A C 1
ATOM 1984 O O . VAL A 1 253 ? 2.646 -15.351 -0.142 1.00 96.25 253 VAL A O 1
ATOM 1987 N N . LEU A 1 254 ? 2.133 -17.277 -1.152 1.00 97.12 254 LEU A N 1
ATOM 1988 C CA . LEU A 1 254 ? 0.843 -16.804 -1.645 1.00 97.12 254 LEU A CA 1
ATOM 1989 C C . LEU A 1 254 ? -0.224 -16.719 -0.547 1.00 97.12 254 LEU A C 1
ATOM 1991 O O . LEU A 1 254 ? -1.104 -15.876 -0.673 1.00 97.12 254 LEU A O 1
ATOM 1995 N N . SER A 1 255 ? -0.176 -17.542 0.508 1.00 94.19 255 SER A N 1
ATOM 1996 C CA . SER A 1 255 ? -1.078 -17.371 1.655 1.00 94.19 255 SER A CA 1
ATOM 1997 C C . SER A 1 255 ? -0.779 -16.072 2.397 1.00 94.19 255 SER A C 1
ATOM 1999 O O . SER A 1 255 ? -1.713 -15.320 2.650 1.00 94.19 255 SER A O 1
ATOM 2001 N N . ASP A 1 256 ? 0.500 -15.742 2.605 1.00 87.56 256 ASP A N 1
ATOM 2002 C CA . ASP A 1 256 ? 0.916 -14.470 3.219 1.00 87.56 256 ASP A CA 1
ATOM 2003 C C . ASP A 1 256 ? 0.424 -13.265 2.384 1.00 87.56 256 ASP A C 1
ATOM 2005 O O . ASP A 1 256 ? -0.038 -12.245 2.907 1.00 87.56 256 ASP A O 1
ATOM 2009 N N . LEU A 1 257 ? 0.463 -13.393 1.049 1.00 90.50 257 LEU A N 1
ATOM 2010 C CA . LEU A 1 257 ? -0.124 -12.399 0.150 1.00 90.50 257 LEU A CA 1
ATOM 2011 C C . LEU A 1 257 ? -1.646 -12.310 0.323 1.00 90.50 257 LEU A C 1
ATOM 2013 O O . LEU A 1 257 ? -2.176 -11.208 0.375 1.00 90.50 257 LEU A O 1
ATOM 2017 N N . LEU A 1 258 ? -2.364 -13.433 0.396 1.00 89.12 258 LEU A N 1
ATOM 2018 C CA . LEU A 1 258 ? -3.826 -13.441 0.542 1.00 89.12 258 LEU A CA 1
ATOM 2019 C C . LEU A 1 258 ? -4.292 -12.849 1.880 1.00 89.12 258 LEU A C 1
ATOM 2021 O O . LEU A 1 258 ? -5.353 -12.230 1.921 1.00 89.12 258 LEU A O 1
ATOM 2025 N N . GLU A 1 259 ? -3.510 -12.993 2.948 1.00 81.94 259 GLU A N 1
ATOM 2026 C CA . GLU A 1 259 ? -3.803 -12.379 4.251 1.00 81.94 259 GLU A CA 1
ATOM 2027 C C . GLU A 1 259 ? -3.671 -10.850 4.220 1.00 81.94 259 GLU A C 1
ATOM 2029 O O . GLU A 1 259 ? -4.388 -10.146 4.929 1.00 81.94 259 GLU A O 1
ATOM 2034 N N . THR A 1 260 ? -2.787 -10.320 3.370 1.00 75.62 260 THR A N 1
ATOM 2035 C CA . THR A 1 260 ? -2.471 -8.882 3.311 1.00 75.62 260 THR A CA 1
ATOM 2036 C C . THR A 1 260 ? -3.105 -8.149 2.122 1.00 75.62 260 THR A C 1
ATOM 2038 O O . THR A 1 260 ? -3.295 -6.934 2.169 1.00 75.62 260 THR A O 1
ATOM 2041 N N . CYS A 1 261 ? -3.453 -8.857 1.045 1.00 77.38 261 CYS A N 1
ATOM 2042 C CA . CYS A 1 261 ? -3.900 -8.274 -0.218 1.00 77.38 261 CYS A CA 1
ATOM 2043 C C . CYS A 1 261 ? -5.428 -8.294 -0.368 1.00 77.38 261 CYS A C 1
ATOM 2045 O O . CYS A 1 261 ? -6.053 -9.316 -0.662 1.00 77.38 261 CYS A O 1
ATOM 2047 N N . LEU A 1 262 ? -6.034 -7.112 -0.258 1.00 74.38 262 LEU A N 1
ATOM 2048 C CA . LEU A 1 262 ? -7.485 -6.923 -0.356 1.00 74.38 262 LEU A CA 1
ATOM 2049 C C . LEU A 1 262 ? -8.000 -6.663 -1.781 1.00 74.38 262 LEU A C 1
ATOM 2051 O O . LEU A 1 262 ? -9.199 -6.490 -1.983 1.00 74.38 262 LEU A O 1
ATOM 2055 N N . THR A 1 263 ? -7.123 -6.638 -2.784 1.00 80.88 263 THR A N 1
ATOM 2056 C CA . THR A 1 263 ? -7.509 -6.350 -4.177 1.00 80.88 263 THR A CA 1
ATOM 2057 C C . THR A 1 263 ? -7.399 -7.536 -5.116 1.00 80.88 263 THR A C 1
ATOM 2059 O O . THR A 1 263 ? -8.036 -7.515 -6.167 1.00 80.88 263 THR A O 1
ATOM 2062 N N . LEU A 1 264 ? -6.662 -8.584 -4.737 1.00 90.94 264 LEU A N 1
ATOM 2063 C CA . LEU A 1 264 ? -6.506 -9.771 -5.565 1.00 90.94 264 LEU A CA 1
ATOM 2064 C C . LEU A 1 264 ? -7.819 -10.563 -5.638 1.00 90.94 264 LEU A C 1
ATOM 2066 O O . LEU A 1 264 ? -8.244 -11.179 -4.667 1.00 90.94 264 LEU A O 1
ATOM 2070 N N . GLU A 1 265 ? -8.431 -10.579 -6.818 1.00 92.44 265 GLU A N 1
ATOM 2071 C CA . GLU A 1 265 ? -9.699 -11.257 -7.100 1.00 92.44 265 GLU A CA 1
ATOM 2072 C C . GLU A 1 265 ? -9.494 -12.627 -7.748 1.00 92.44 265 GLU A C 1
ATOM 2074 O O . GLU A 1 265 ? -10.251 -13.565 -7.493 1.00 92.44 265 GLU A O 1
ATOM 2079 N N . ASN A 1 266 ? -8.461 -12.746 -8.586 1.00 95.56 266 ASN A N 1
ATOM 2080 C CA . ASN A 1 266 ? -8.203 -13.917 -9.411 1.00 95.56 266 ASN A CA 1
ATOM 2081 C C . ASN A 1 266 ? -6.785 -14.443 -9.172 1.00 95.56 266 ASN A C 1
ATOM 2083 O O . ASN A 1 266 ? -5.802 -13.763 -9.467 1.00 95.56 266 ASN A O 1
ATOM 2087 N N . LEU A 1 267 ? -6.679 -15.683 -8.694 1.00 97.75 267 LEU A N 1
ATOM 2088 C CA . LEU A 1 267 ? -5.409 -16.378 -8.497 1.00 97.75 267 LEU A CA 1
ATOM 2089 C C . LEU A 1 267 ? -5.424 -17.723 -9.224 1.00 97.75 267 LEU A C 1
ATOM 2091 O O . LEU A 1 267 ? -6.244 -18.598 -8.940 1.00 97.75 267 LEU A O 1
ATOM 2095 N N . GLU A 1 268 ? -4.472 -17.925 -10.135 1.00 98.06 268 GLU A N 1
ATOM 2096 C CA . GLU A 1 268 ? -4.281 -19.215 -10.800 1.00 98.06 268 GLU A CA 1
ATOM 2097 C C . GLU A 1 268 ? -2.895 -19.800 -10.514 1.00 98.06 268 GLU A C 1
ATOM 2099 O O . GLU A 1 268 ? -1.869 -19.222 -10.868 1.00 98.06 268 GLU A O 1
ATOM 2104 N N . ILE A 1 269 ? -2.859 -20.991 -9.917 1.00 97.19 269 ILE A N 1
ATOM 2105 C CA . ILE A 1 269 ? -1.631 -21.711 -9.560 1.00 97.19 269 ILE A CA 1
ATOM 2106 C C . ILE A 1 269 ? -1.672 -23.179 -9.992 1.00 97.19 269 ILE A C 1
ATOM 2108 O O . ILE A 1 269 ? -1.091 -24.049 -9.339 1.00 97.19 269 ILE A O 1
ATOM 2112 N N . CYS A 1 270 ? -2.319 -23.491 -11.110 1.00 96.56 270 CYS A N 1
ATOM 2113 C CA . CYS A 1 270 ? -2.396 -24.850 -11.638 1.00 96.56 270 CYS A CA 1
ATOM 2114 C C . CYS A 1 270 ? -1.009 -25.428 -11.957 1.00 96.56 270 CYS A C 1
ATOM 2116 O O . CYS A 1 270 ? -0.095 -24.704 -12.345 1.00 96.56 270 CYS A O 1
ATOM 2118 N N . LYS A 1 271 ? -0.862 -26.759 -11.901 1.00 96.31 271 LYS A N 1
ATOM 2119 C CA . LYS A 1 271 ? 0.372 -27.478 -12.307 1.00 96.31 271 LYS A CA 1
ATOM 2120 C C . LYS A 1 271 ? 1.657 -27.015 -11.599 1.00 96.31 271 LYS A C 1
ATOM 2122 O O . LYS A 1 271 ? 2.728 -26.983 -12.196 1.00 96.31 271 LYS A O 1
ATOM 2127 N N . ASN A 1 272 ? 1.585 -26.690 -10.319 1.00 96.94 272 ASN A N 1
ATOM 2128 C CA . ASN A 1 272 ? 2.697 -26.106 -9.570 1.00 96.94 272 ASN A CA 1
ATOM 2129 C C . ASN A 1 272 ? 3.340 -27.022 -8.528 1.00 96.94 272 ASN A C 1
ATOM 2131 O O . ASN A 1 272 ? 4.266 -26.599 -7.837 1.00 96.94 272 ASN A O 1
ATOM 2135 N N . LYS A 1 273 ? 2.882 -28.276 -8.438 1.00 94.75 273 LYS A N 1
ATOM 2136 C CA . LYS A 1 273 ? 3.272 -29.236 -7.392 1.00 94.75 273 LYS A CA 1
ATOM 2137 C C . LYS A 1 273 ? 2.935 -28.742 -5.978 1.00 94.75 273 LYS A C 1
ATOM 2139 O O . LYS A 1 273 ? 3.672 -29.017 -5.034 1.00 94.75 273 LYS A O 1
ATOM 2144 N N . VAL A 1 274 ? 1.828 -28.019 -5.840 1.00 95.19 274 VAL A N 1
ATOM 2145 C CA . VAL A 1 274 ? 1.243 -27.701 -4.534 1.00 95.19 274 VAL A CA 1
ATOM 2146 C C . VAL A 1 274 ? 0.591 -28.975 -3.992 1.00 95.19 274 VAL A C 1
ATOM 2148 O O . VAL A 1 274 ? -0.246 -29.576 -4.655 1.00 95.19 274 VAL A O 1
ATOM 2151 N N . GLY A 1 275 ? 1.016 -29.438 -2.824 1.00 92.94 275 GLY A N 1
ATOM 2152 C CA . GLY A 1 275 ? 0.432 -30.590 -2.137 1.00 92.94 275 GLY A CA 1
ATOM 2153 C C . GLY A 1 275 ? -0.425 -30.163 -0.947 1.00 92.94 275 GLY A C 1
ATOM 2154 O O . GLY A 1 275 ? -0.703 -28.979 -0.765 1.00 92.94 275 GLY A O 1
ATOM 2155 N N . LYS A 1 276 ? -0.789 -31.132 -0.095 1.00 94.88 276 LYS A N 1
ATOM 2156 C CA . LYS A 1 276 ? -1.572 -30.923 1.137 1.00 94.88 276 LYS A CA 1
ATOM 2157 C C . LYS A 1 276 ? -1.081 -29.728 1.956 1.00 94.88 276 LYS A C 1
ATOM 2159 O O . LYS A 1 276 ? -1.875 -28.871 2.308 1.00 94.88 276 LYS A O 1
ATOM 2164 N N . ARG A 1 277 ? 0.230 -29.661 2.222 1.00 93.94 277 ARG A N 1
ATOM 2165 C CA . ARG A 1 277 ? 0.819 -28.591 3.038 1.00 93.94 277 ARG A CA 1
ATOM 2166 C C . ARG A 1 277 ? 0.579 -27.215 2.423 1.00 93.94 277 ARG A C 1
ATOM 2168 O O . ARG A 1 277 ? 0.084 -26.346 3.109 1.00 93.94 277 ARG A O 1
ATOM 2175 N N . GLY A 1 278 ? 0.910 -27.004 1.150 1.00 93.62 278 GLY A N 1
ATOM 2176 C CA . GLY A 1 278 ? 0.710 -25.693 0.530 1.00 93.62 278 GLY A CA 1
ATOM 2177 C C . GLY A 1 278 ? -0.767 -25.297 0.459 1.00 93.62 278 GLY A C 1
ATOM 2178 O O . GLY A 1 278 ? -1.107 -24.146 0.704 1.00 93.62 278 GLY A O 1
ATOM 2179 N N . MET A 1 279 ? -1.654 -26.260 0.185 1.00 96.81 279 MET A N 1
ATOM 2180 C CA . MET A 1 279 ? -3.089 -25.983 0.125 1.00 96.81 279 MET A CA 1
ATOM 2181 C C . MET A 1 279 ? -3.686 -25.635 1.495 1.00 96.81 279 MET A C 1
ATOM 2183 O O . MET A 1 279 ? -4.531 -24.750 1.554 1.00 96.81 279 MET A O 1
ATOM 2187 N N . SER A 1 280 ? -3.254 -26.275 2.590 1.00 93.56 280 SER A N 1
ATOM 2188 C CA . SER A 1 280 ? -3.796 -25.975 3.924 1.00 93.56 280 SER A CA 1
ATOM 2189 C C . SER A 1 280 ? -3.540 -24.527 4.349 1.00 93.56 280 SER A C 1
ATOM 2191 O O . SER A 1 280 ? -4.417 -23.912 4.941 1.00 93.56 280 SER A O 1
ATOM 2193 N N . PHE A 1 281 ? -2.381 -23.961 3.995 1.00 94.56 281 PHE A N 1
ATOM 2194 C CA . PHE A 1 281 ? -2.078 -22.545 4.242 1.00 94.56 281 PHE A CA 1
ATOM 2195 C C . PHE A 1 281 ? -2.961 -21.610 3.407 1.00 94.56 281 PHE A C 1
ATOM 2197 O O . PHE A 1 281 ? -3.494 -20.641 3.934 1.00 94.56 281 PHE A O 1
ATOM 2204 N N . ILE A 1 282 ? -3.193 -21.931 2.128 1.00 95.44 282 ILE A N 1
ATOM 2205 C CA . ILE A 1 282 ? -4.129 -21.163 1.290 1.00 95.44 282 ILE A CA 1
ATOM 2206 C C . ILE A 1 282 ? -5.545 -21.204 1.881 1.00 95.44 282 ILE A C 1
ATOM 2208 O O . ILE A 1 282 ? -6.224 -20.185 1.913 1.00 95.44 282 ILE A O 1
ATOM 2212 N N . VAL A 1 283 ? -6.003 -22.369 2.348 1.00 92.81 283 VAL A N 1
ATOM 2213 C CA . VAL A 1 283 ? -7.325 -22.511 2.981 1.00 92.81 283 VAL A CA 1
ATOM 2214 C C . VAL A 1 283 ? -7.433 -21.661 4.246 1.00 92.81 283 VAL A C 1
ATOM 2216 O O . VAL A 1 283 ? -8.468 -21.027 4.440 1.00 92.81 283 VAL A O 1
ATOM 2219 N N . GLU A 1 284 ? -6.393 -21.642 5.083 1.00 85.81 284 GLU A N 1
ATOM 2220 C CA . GLU A 1 284 ? -6.384 -20.844 6.313 1.00 85.81 284 GLU A CA 1
ATOM 2221 C C . GLU A 1 284 ? -6.417 -19.343 5.999 1.00 85.81 284 GLU A C 1
ATOM 2223 O O . GLU A 1 284 ? -7.290 -18.646 6.509 1.00 85.81 284 GLU A O 1
ATOM 2228 N N . ALA A 1 285 ? -5.592 -18.867 5.061 1.00 84.88 285 ALA A N 1
ATOM 2229 C CA . ALA A 1 285 ? -5.619 -17.471 4.614 1.00 84.88 285 ALA A CA 1
ATOM 2230 C C . ALA A 1 285 ? -6.983 -17.062 4.023 1.00 84.88 285 ALA A C 1
ATOM 2232 O O . ALA A 1 285 ? -7.482 -15.961 4.260 1.00 84.88 285 ALA A O 1
ATOM 2233 N N . LEU A 1 286 ? -7.645 -17.964 3.288 1.00 86.38 286 LEU A N 1
ATOM 2234 C CA . LEU A 1 286 ? -8.982 -17.722 2.734 1.00 86.38 286 LEU A CA 1
ATOM 2235 C C . LEU A 1 286 ? -10.090 -17.592 3.785 1.00 86.38 286 LEU A C 1
ATOM 2237 O O . LEU A 1 286 ? -11.170 -17.087 3.463 1.00 86.38 286 LEU A O 1
ATOM 2241 N N . ARG A 1 287 ? -9.850 -18.013 5.032 1.00 81.75 287 ARG A N 1
ATOM 2242 C CA . ARG A 1 287 ? -10.817 -17.821 6.116 1.00 81.75 287 ARG A CA 1
ATOM 2243 C C . ARG A 1 287 ? -11.125 -16.336 6.305 1.00 81.75 287 ARG A C 1
ATOM 2245 O O . ARG A 1 287 ? -12.306 -15.979 6.314 1.00 81.75 287 ARG A O 1
ATOM 2252 N N . GLU A 1 288 ? -10.085 -15.505 6.337 1.00 73.62 288 GLU A N 1
ATOM 2253 C CA . GLU A 1 288 ? -10.172 -14.055 6.561 1.00 73.62 288 GLU A CA 1
ATOM 2254 C C . GLU A 1 288 ? -10.027 -13.221 5.275 1.00 73.62 288 GLU A C 1
ATOM 2256 O O . GLU A 1 288 ? -10.292 -12.021 5.278 1.00 73.62 288 GLU A O 1
ATOM 2261 N N . ASN A 1 289 ? -9.677 -13.837 4.140 1.00 82.00 289 ASN A N 1
ATOM 2262 C CA . ASN A 1 289 ? -9.665 -13.154 2.847 1.00 82.00 289 ASN A CA 1
ATOM 2263 C C . ASN A 1 289 ? -11.057 -13.135 2.189 1.00 82.00 289 ASN A C 1
ATOM 2265 O O . ASN A 1 289 ? -11.645 -14.181 1.904 1.00 82.00 289 ASN A O 1
ATOM 2269 N N . TYR A 1 290 ? -11.545 -11.941 1.853 1.00 77.19 290 TYR A N 1
ATOM 2270 C CA . TYR A 1 290 ? -12.839 -11.739 1.187 1.00 77.19 290 TYR A CA 1
ATOM 2271 C C . TYR A 1 290 ? -12.732 -11.187 -0.240 1.00 77.19 290 TYR A C 1
ATOM 2273 O O . TYR A 1 290 ? -13.749 -11.047 -0.917 1.00 77.19 290 TYR A O 1
ATOM 2281 N N . SER A 1 291 ? -11.517 -10.874 -0.694 1.00 82.31 291 SER A N 1
ATOM 2282 C CA . SER A 1 291 ? -11.260 -10.293 -2.013 1.00 82.31 291 SER A CA 1
ATOM 2283 C C . SER A 1 291 ? -11.201 -11.345 -3.117 1.00 82.31 291 SER A C 1
ATOM 2285 O O . SER A 1 291 ? -11.653 -11.085 -4.231 1.00 82.31 291 SER A O 1
ATOM 2287 N N . LEU A 1 292 ? -10.700 -12.549 -2.818 1.00 91.69 292 LEU A N 1
ATOM 2288 C CA . LEU A 1 292 ? -10.486 -13.580 -3.826 1.00 91.69 292 LEU A CA 1
ATOM 2289 C C . LEU A 1 292 ? -11.805 -14.257 -4.226 1.00 91.69 292 LEU A C 1
ATOM 2291 O O . LEU A 1 292 ? -12.385 -15.020 -3.451 1.00 91.69 292 LEU A O 1
ATOM 2295 N N . VAL A 1 293 ? -12.253 -14.019 -5.458 1.00 90.00 293 VAL A N 1
ATOM 2296 C CA . VAL A 1 293 ? -13.490 -14.572 -6.047 1.00 90.00 293 VAL A CA 1
ATOM 2297 C C . VAL A 1 293 ? -13.222 -15.706 -7.038 1.00 90.00 293 VAL A C 1
ATOM 2299 O O . VAL A 1 293 ? -14.137 -16.425 -7.431 1.00 90.00 293 VAL A O 1
ATOM 2302 N N . SER A 1 294 ? -11.961 -15.926 -7.411 1.00 94.75 294 SER A N 1
ATOM 2303 C CA . SER A 1 294 ? -11.553 -17.021 -8.285 1.00 94.75 294 SER A CA 1
ATOM 2304 C C . SER A 1 294 ? -10.206 -17.592 -7.856 1.00 94.75 294 SER A C 1
ATOM 2306 O O . SER A 1 294 ? -9.188 -16.898 -7.845 1.00 94.75 294 SER A O 1
ATOM 2308 N N . LEU A 1 295 ? -10.193 -18.888 -7.539 1.00 96.94 295 LEU A N 1
ATOM 2309 C CA . LEU A 1 295 ? -8.983 -19.650 -7.241 1.00 96.94 295 LEU A CA 1
ATOM 2310 C C . LEU A 1 295 ? -8.926 -20.904 -8.113 1.00 96.94 295 LEU A C 1
ATOM 2312 O O . LEU A 1 295 ? -9.781 -21.786 -8.001 1.00 96.94 295 LEU A O 1
ATOM 2316 N N . ARG A 1 296 ? -7.880 -21.019 -8.934 1.00 96.88 296 ARG A N 1
ATOM 2317 C CA . ARG A 1 296 ? -7.601 -22.220 -9.732 1.00 96.88 296 ARG A CA 1
ATOM 2318 C C . ARG A 1 296 ? -6.345 -22.930 -9.260 1.00 96.88 296 ARG A C 1
ATOM 2320 O O . ARG A 1 296 ? -5.246 -22.379 -9.294 1.00 96.88 296 ARG A O 1
ATOM 2327 N N . VAL A 1 297 ? -6.510 -24.179 -8.838 1.00 95.44 297 VAL A N 1
ATOM 2328 C CA . VAL A 1 297 ? -5.440 -25.026 -8.281 1.00 95.44 297 VAL A CA 1
ATOM 2329 C C . VAL A 1 297 ? -5.350 -26.382 -8.980 1.00 95.44 297 VAL A C 1
ATOM 2331 O O . VAL A 1 297 ? -4.722 -27.309 -8.469 1.00 95.44 297 VAL A O 1
ATOM 2334 N N . GLU A 1 298 ? -5.963 -26.540 -10.151 1.00 92.31 298 GLU A N 1
ATOM 2335 C CA . GLU A 1 298 ? -6.045 -27.818 -10.847 1.00 92.31 298 GLU A CA 1
ATOM 2336 C C . GLU A 1 298 ? -4.664 -28.375 -11.213 1.00 92.31 298 GLU A C 1
ATOM 2338 O O . GLU A 1 298 ? -3.675 -27.664 -11.414 1.00 92.31 298 GLU A O 1
ATOM 2343 N N . LYS A 1 299 ? -4.591 -29.702 -11.366 1.00 92.44 299 LYS A N 1
ATOM 2344 C CA . LYS A 1 299 ? -3.364 -30.410 -11.773 1.00 92.44 299 LYS A CA 1
ATOM 2345 C C . LYS A 1 299 ? -2.193 -30.217 -10.794 1.00 92.44 299 LYS A C 1
ATOM 2347 O O . LYS A 1 299 ? -1.034 -30.370 -11.173 1.00 92.44 299 LYS A O 1
ATOM 2352 N N . ASN A 1 300 ? -2.500 -29.918 -9.536 1.00 93.00 300 ASN A N 1
ATOM 2353 C CA . ASN A 1 300 ? -1.589 -30.015 -8.406 1.00 93.00 300 ASN A CA 1
ATOM 2354 C C . ASN A 1 300 ? -1.798 -31.365 -7.701 1.00 93.00 300 ASN A C 1
ATOM 2356 O O . ASN A 1 300 ? -2.908 -31.706 -7.298 1.00 93.00 300 ASN A O 1
ATOM 2360 N N . SER A 1 301 ? -0.743 -32.174 -7.617 1.00 87.81 301 SER A N 1
ATOM 2361 C CA . SER A 1 301 ? -0.804 -33.512 -7.024 1.00 87.81 301 SER A CA 1
ATOM 2362 C C . SER A 1 301 ? -0.732 -33.450 -5.499 1.00 87.81 301 SER A C 1
ATOM 2364 O O . SER A 1 301 ? 0.173 -32.821 -4.957 1.00 87.81 301 SER A O 1
ATOM 2366 N N . GLY A 1 302 ? -1.609 -34.185 -4.814 1.00 87.38 302 GLY A N 1
ATOM 2367 C CA . GLY A 1 302 ? -1.558 -34.340 -3.357 1.00 87.38 302 GLY A CA 1
ATOM 2368 C C . GLY A 1 302 ? -2.350 -33.299 -2.565 1.00 87.38 302 GLY A C 1
ATOM 2369 O O . GLY A 1 302 ? -2.228 -33.277 -1.344 1.00 87.38 302 GLY A O 1
ATOM 2370 N N . ILE A 1 303 ? -3.151 -32.459 -3.229 1.00 91.75 303 ILE A N 1
ATOM 2371 C CA . ILE A 1 303 ? -4.176 -31.641 -2.568 1.00 91.75 303 ILE A CA 1
ATOM 2372 C C . ILE A 1 303 ? -5.289 -32.564 -2.061 1.00 91.75 303 ILE A C 1
ATOM 2374 O O . ILE A 1 303 ? -5.800 -33.395 -2.816 1.00 91.75 303 ILE A O 1
ATOM 2378 N N . LEU A 1 304 ? -5.665 -32.423 -0.788 1.00 90.25 304 LEU A N 1
ATOM 2379 C CA . LEU A 1 304 ? -6.794 -33.163 -0.237 1.00 90.25 304 LEU A CA 1
ATOM 2380 C C . LEU A 1 304 ? -8.108 -32.628 -0.809 1.00 90.25 304 LEU A C 1
ATOM 2382 O O . LEU A 1 304 ? -8.293 -31.425 -0.987 1.00 90.25 304 LEU A O 1
ATOM 2386 N N . LYS A 1 305 ? -9.054 -33.536 -1.063 1.00 90.06 305 LYS A N 1
ATOM 2387 C CA . LYS A 1 305 ? -10.392 -33.173 -1.552 1.00 90.06 305 LYS A CA 1
ATOM 2388 C C . LYS A 1 305 ? -11.121 -32.240 -0.578 1.00 90.06 305 LYS A C 1
ATOM 2390 O O . LYS A 1 305 ? -11.883 -31.385 -1.017 1.00 90.06 305 LYS A O 1
ATOM 2395 N N . GLU A 1 306 ? -10.887 -32.411 0.719 1.00 87.38 306 GLU A N 1
ATOM 2396 C CA . GLU A 1 306 ? -11.434 -31.562 1.782 1.00 87.38 306 GLU A CA 1
ATOM 2397 C C . GLU A 1 306 ? -10.910 -30.128 1.673 1.00 87.38 306 GLU A C 1
ATOM 2399 O O . GLU A 1 306 ? -11.723 -29.223 1.509 1.00 87.38 306 GLU A O 1
ATOM 2404 N N . ASP A 1 307 ? -9.587 -29.936 1.625 1.00 88.62 307 ASP A N 1
ATOM 2405 C CA . ASP A 1 307 ? -8.956 -28.617 1.453 1.00 88.62 307 ASP A CA 1
ATOM 2406 C C . ASP A 1 307 ? -9.437 -27.915 0.174 1.00 88.62 307 ASP A C 1
ATOM 2408 O O . ASP A 1 307 ? -9.774 -26.732 0.184 1.00 88.62 307 ASP A O 1
ATOM 2412 N N . PHE A 1 308 ? -9.538 -28.655 -0.936 1.00 88.88 308 PHE A N 1
ATOM 2413 C CA . PHE A 1 308 ? -10.054 -28.123 -2.199 1.00 88.88 308 PHE A CA 1
ATOM 2414 C C . PHE A 1 308 ? -11.508 -27.644 -2.078 1.00 88.88 308 PHE A C 1
ATOM 2416 O O . PHE A 1 308 ? -11.848 -26.544 -2.516 1.00 88.88 308 PHE A O 1
ATOM 2423 N N . ASN A 1 309 ? -12.375 -28.457 -1.470 1.00 85.94 309 ASN A N 1
ATOM 2424 C CA . ASN A 1 309 ? -13.774 -28.092 -1.256 1.00 85.94 309 ASN A CA 1
ATOM 2425 C C . ASN A 1 309 ? -13.910 -26.916 -0.283 1.00 85.94 309 ASN A C 1
ATOM 2427 O O . ASN A 1 309 ? -14.794 -26.082 -0.465 1.00 85.94 309 ASN A O 1
ATOM 2431 N N . GLN A 1 310 ? -13.056 -26.847 0.738 1.00 86.75 310 GLN A N 1
ATOM 2432 C CA . GLN A 1 310 ? -13.068 -25.772 1.721 1.00 86.75 310 GLN A CA 1
ATOM 2433 C C . GLN A 1 310 ? -12.651 -24.440 1.087 1.00 86.75 310 GLN A C 1
ATOM 2435 O O . GLN A 1 310 ? -13.385 -23.462 1.206 1.00 86.75 310 GLN A O 1
ATOM 2440 N N . ALA A 1 311 ? -11.553 -24.414 0.326 1.00 86.81 311 ALA A N 1
ATOM 2441 C CA . ALA A 1 311 ? -11.151 -23.232 -0.437 1.00 86.81 311 ALA A CA 1
ATOM 2442 C C . ALA A 1 311 ? -12.254 -22.778 -1.401 1.00 86.81 311 ALA A C 1
ATOM 2444 O O . ALA A 1 311 ? -12.595 -21.598 -1.449 1.00 86.81 311 ALA A O 1
ATOM 2445 N N . ARG A 1 312 ? -12.878 -23.724 -2.116 1.00 87.88 312 ARG A N 1
ATOM 2446 C CA . ARG A 1 312 ? -14.002 -23.430 -3.010 1.00 87.88 312 ARG A CA 1
ATOM 2447 C C . ARG A 1 312 ? -15.169 -22.759 -2.277 1.00 87.88 312 ARG A C 1
ATOM 2449 O O . ARG A 1 312 ? -15.731 -21.811 -2.809 1.00 87.88 312 ARG A O 1
ATOM 2456 N N . ARG A 1 313 ? -15.509 -23.202 -1.062 1.00 78.75 313 ARG A N 1
ATOM 2457 C CA . ARG A 1 313 ? -16.567 -22.575 -0.247 1.00 78.75 313 ARG A CA 1
ATOM 2458 C C . ARG A 1 313 ? -16.239 -21.127 0.118 1.00 78.75 313 ARG A C 1
ATOM 2460 O O . ARG A 1 313 ? -17.131 -20.286 0.055 1.00 78.75 313 ARG A O 1
ATOM 2467 N N . TYR A 1 314 ? -14.993 -20.827 0.489 1.00 85.62 314 TYR A N 1
ATOM 2468 C CA . TYR A 1 314 ? -14.579 -19.449 0.786 1.00 85.62 314 TYR A CA 1
ATOM 2469 C C . TYR A 1 314 ? -14.635 -18.558 -0.458 1.00 85.62 314 TYR A C 1
ATOM 2471 O O . TYR A 1 314 ? -15.148 -17.446 -0.401 1.00 85.62 314 TYR A O 1
ATOM 2479 N N . VAL A 1 315 ? -14.213 -19.077 -1.608 1.00 85.00 315 VAL A N 1
ATOM 2480 C CA . VAL A 1 315 ? -14.283 -18.356 -2.885 1.00 85.00 315 VAL A CA 1
ATOM 2481 C C . VAL A 1 315 ? -15.735 -18.119 -3.334 1.00 85.00 315 VAL A C 1
ATOM 2483 O O . VAL A 1 315 ? -16.074 -17.029 -3.796 1.00 85.00 315 VAL A O 1
ATOM 2486 N N . GLU A 1 316 ? -16.628 -19.097 -3.146 1.00 79.69 316 GLU A N 1
ATOM 2487 C CA . GLU A 1 316 ? -18.072 -18.949 -3.398 1.00 79.69 316 GLU A CA 1
ATOM 2488 C C . GLU A 1 316 ? -18.712 -17.921 -2.445 1.00 79.69 316 GLU A C 1
ATOM 2490 O O . GLU A 1 316 ? -19.514 -17.097 -2.890 1.00 79.69 316 GLU A O 1
ATOM 2495 N N . ARG A 1 317 ? -18.313 -17.902 -1.160 1.00 81.94 317 ARG A N 1
ATOM 2496 C CA . ARG A 1 317 ? -18.698 -16.849 -0.198 1.00 81.94 317 ARG A CA 1
ATOM 2497 C C . ARG A 1 317 ? -18.297 -15.472 -0.727 1.00 81.94 317 ARG A C 1
ATOM 2499 O O . ARG A 1 317 ? -19.138 -14.579 -0.762 1.00 81.94 317 ARG A O 1
ATOM 2506 N N . ASN A 1 318 ? -17.040 -15.310 -1.126 1.00 80.44 318 ASN A N 1
ATOM 2507 C CA . ASN A 1 318 ? -16.496 -14.034 -1.592 1.00 80.44 318 ASN A CA 1
ATOM 2508 C C . ASN A 1 318 ? -17.196 -13.564 -2.875 1.00 80.44 318 ASN A C 1
ATOM 2510 O O . ASN A 1 318 ? -17.590 -12.406 -2.975 1.00 80.44 318 ASN A O 1
ATOM 2514 N N . SER A 1 319 ? -17.450 -14.483 -3.812 1.00 78.88 319 SER A N 1
ATOM 2515 C CA . SER A 1 319 ? -18.196 -14.198 -5.046 1.00 78.88 319 SER A CA 1
ATOM 2516 C C . SER A 1 319 ? -19.607 -13.683 -4.757 1.00 78.88 319 SER A C 1
ATOM 2518 O O . SER A 1 319 ? -20.032 -12.688 -5.336 1.00 78.88 319 SER A O 1
ATOM 2520 N N . ALA A 1 320 ? -20.321 -14.315 -3.819 1.00 69.56 320 ALA A N 1
ATOM 2521 C CA . ALA A 1 320 ? -21.659 -13.878 -3.430 1.00 69.56 320 ALA A CA 1
ATOM 2522 C C . ALA A 1 320 ? -21.644 -12.503 -2.735 1.00 69.56 320 ALA A C 1
ATOM 2524 O O . ALA A 1 320 ? -22.547 -11.696 -2.947 1.00 69.56 320 ALA A O 1
ATOM 2525 N N . VAL A 1 321 ? -20.616 -12.218 -1.926 1.00 67.06 321 VAL A N 1
ATOM 2526 C CA . VAL A 1 321 ? -20.414 -10.889 -1.325 1.00 67.06 321 VAL A CA 1
ATOM 2527 C C . VAL A 1 321 ? -20.174 -9.842 -2.418 1.00 67.06 321 VAL A C 1
ATOM 2529 O O . VAL A 1 321 ? -20.841 -8.809 -2.410 1.00 67.06 321 VAL A O 1
ATOM 2532 N N . SER A 1 322 ? -19.304 -10.133 -3.392 1.00 69.69 322 SER A N 1
ATOM 2533 C CA . SER A 1 322 ? -19.031 -9.254 -4.539 1.00 69.69 322 SER A CA 1
ATOM 2534 C C . SER A 1 322 ? -20.282 -8.979 -5.377 1.00 69.69 322 SER A C 1
ATOM 2536 O O . SER A 1 322 ? -20.523 -7.840 -5.758 1.00 69.69 322 SER A O 1
ATOM 2538 N N . GLU A 1 323 ? -21.126 -9.982 -5.622 1.00 67.56 323 GLU A N 1
ATOM 2539 C CA . GLU A 1 323 ? -22.359 -9.807 -6.401 1.00 67.56 323 GLU A CA 1
ATOM 2540 C C . GLU A 1 323 ? -23.376 -8.905 -5.681 1.00 67.56 323 GLU A C 1
ATOM 2542 O O . GLU A 1 323 ? -23.978 -8.020 -6.292 1.00 67.56 323 GLU A O 1
ATOM 2547 N N . VAL A 1 324 ? -23.543 -9.078 -4.364 1.00 58.69 324 VAL A N 1
ATOM 2548 C CA . VAL A 1 324 ? -24.395 -8.198 -3.542 1.00 58.69 324 VAL A CA 1
ATOM 2549 C C . VAL A 1 324 ? -23.877 -6.762 -3.580 1.00 58.69 324 VAL A C 1
ATOM 2551 O O . VAL A 1 324 ? -24.659 -5.814 -3.669 1.00 58.69 324 VAL A O 1
ATOM 2554 N N . LEU A 1 325 ? -22.558 -6.594 -3.546 1.00 58.31 325 LEU A N 1
ATOM 2555 C CA . LEU A 1 325 ? -21.916 -5.294 -3.655 1.00 58.31 325 LEU A CA 1
ATOM 2556 C C . LEU A 1 325 ? -22.152 -4.642 -5.003 1.00 58.31 325 LEU A C 1
ATOM 2558 O O . LEU A 1 325 ? -22.585 -3.491 -5.043 1.00 58.31 325 LEU A O 1
ATOM 2562 N N . ASP A 1 326 ? -21.966 -5.383 -6.087 1.00 63.25 326 ASP A N 1
ATOM 2563 C CA . ASP A 1 326 ? -22.224 -4.894 -7.434 1.00 63.25 326 ASP A CA 1
ATOM 2564 C C . ASP A 1 326 ? -23.693 -4.500 -7.625 1.00 63.25 326 ASP A C 1
ATOM 2566 O O . ASP A 1 326 ? -23.964 -3.499 -8.283 1.00 63.25 326 ASP A O 1
ATOM 2570 N N . GLN A 1 327 ? -24.641 -5.199 -6.989 1.00 61.09 327 GLN A N 1
ATOM 2571 C CA . GLN A 1 327 ? -26.065 -4.832 -6.996 1.00 61.09 327 GLN A CA 1
ATOM 2572 C C . GLN A 1 327 ? -26.362 -3.549 -6.197 1.00 61.09 327 GLN A C 1
ATOM 2574 O O . GLN A 1 327 ? -27.141 -2.698 -6.638 1.00 61.09 327 GLN A O 1
ATOM 2579 N N . ILE A 1 328 ? -25.735 -3.364 -5.029 1.00 51.56 328 ILE A N 1
ATOM 2580 C CA . ILE A 1 328 ? -25.837 -2.121 -4.237 1.00 51.56 328 ILE A CA 1
ATOM 2581 C C . ILE A 1 328 ? -25.257 -0.939 -5.031 1.00 51.56 328 ILE A C 1
ATOM 2583 O O . ILE A 1 328 ? -25.855 0.140 -5.104 1.00 51.56 328 ILE A O 1
ATOM 2587 N N . ILE A 1 329 ? -24.113 -1.171 -5.671 1.00 53.19 329 ILE A N 1
ATOM 2588 C CA . ILE A 1 329 ? -23.388 -0.225 -6.519 1.00 53.19 329 ILE A CA 1
ATOM 2589 C C . ILE A 1 329 ? -24.201 0.100 -7.778 1.00 53.19 329 ILE A C 1
ATOM 2591 O O . ILE A 1 329 ? -24.324 1.264 -8.151 1.00 53.19 329 ILE A O 1
ATOM 2595 N N . SER A 1 330 ? -24.804 -0.888 -8.444 1.00 53.66 330 SER A N 1
ATOM 2596 C CA . SER A 1 330 ? -25.572 -0.680 -9.677 1.00 53.66 330 SER A CA 1
ATOM 2597 C C . SER A 1 330 ? -26.846 0.129 -9.455 1.00 53.66 330 SER A C 1
ATOM 2599 O O . SER A 1 330 ? -27.235 0.882 -10.346 1.00 53.66 330 SER A O 1
ATOM 2601 N N . ASN A 1 331 ? -27.449 0.016 -8.269 1.00 48.16 331 ASN A N 1
ATOM 2602 C CA . ASN A 1 331 ? -28.644 0.761 -7.867 1.00 48.16 331 ASN A CA 1
ATOM 2603 C C . ASN A 1 331 ? -28.349 2.202 -7.412 1.00 48.16 331 ASN A C 1
ATOM 2605 O O . ASN A 1 331 ? -29.276 2.966 -7.144 1.00 48.16 331 ASN A O 1
ATOM 2609 N N . THR A 1 332 ? -27.076 2.605 -7.353 1.00 45.66 332 THR A N 1
ATOM 2610 C CA . THR A 1 332 ? -26.662 3.986 -7.079 1.00 45.66 332 THR A CA 1
ATOM 2611 C C . THR A 1 332 ? -26.222 4.701 -8.362 1.00 45.66 332 THR A C 1
ATOM 2613 O O . THR A 1 332 ? -25.394 4.218 -9.133 1.00 45.66 332 THR A O 1
ATOM 2616 N N . CYS A 1 333 ? -26.811 5.876 -8.625 1.00 37.38 333 CYS A N 1
ATOM 2617 C CA . CYS A 1 333 ? -26.734 6.546 -9.933 1.00 37.38 333 CYS A CA 1
ATOM 2618 C C . CYS A 1 333 ? -25.425 7.311 -10.200 1.00 37.38 333 CYS A C 1
ATOM 2620 O O . CYS A 1 333 ? -25.200 7.730 -11.333 1.00 37.38 333 CYS A O 1
ATOM 2622 N N . HIS A 1 334 ? -24.556 7.509 -9.201 1.00 41.09 334 HIS A N 1
ATOM 2623 C CA . HIS A 1 334 ? -23.390 8.384 -9.349 1.00 41.09 334 HIS A CA 1
ATOM 2624 C C . HIS A 1 334 ? -22.079 7.587 -9.544 1.00 41.09 334 HIS A C 1
ATOM 2626 O O . HIS A 1 334 ? -21.697 6.828 -8.649 1.00 41.09 334 HIS A O 1
ATOM 2632 N N . PRO A 1 335 ? -21.336 7.766 -10.657 1.00 35.03 335 PRO A N 1
ATOM 2633 C CA . PRO A 1 335 ? -20.096 7.029 -10.949 1.00 35.03 335 PRO A CA 1
ATOM 2634 C C . PRO A 1 335 ? -19.024 7.118 -9.849 1.00 35.03 335 PRO A C 1
ATOM 2636 O O . PRO A 1 335 ? -18.352 6.134 -9.549 1.00 35.03 335 PRO A O 1
ATOM 2639 N N . SER A 1 336 ? -18.910 8.269 -9.181 1.00 34.59 336 SER A N 1
ATOM 2640 C CA . SER A 1 336 ? -17.981 8.468 -8.057 1.00 34.59 336 SER A CA 1
ATOM 2641 C C . SER A 1 336 ? -18.428 7.798 -6.751 1.00 34.59 336 SER A C 1
ATOM 2643 O O . SER A 1 336 ? -17.601 7.571 -5.873 1.00 34.59 336 SER A O 1
ATOM 2645 N N . TYR A 1 337 ? -19.712 7.456 -6.603 1.00 37.75 337 TYR A N 1
ATOM 2646 C CA . TYR A 1 337 ? -20.203 6.625 -5.498 1.00 37.75 337 TYR A CA 1
ATOM 2647 C C . TYR A 1 337 ? -19.971 5.138 -5.791 1.00 37.75 337 TYR A C 1
ATOM 2649 O O . TYR A 1 337 ? -19.573 4.400 -4.895 1.00 37.75 337 TYR A O 1
ATOM 2657 N N . LYS A 1 338 ? -20.108 4.718 -7.060 1.00 40.28 338 LYS A N 1
ATOM 2658 C CA . LYS A 1 338 ? -19.770 3.354 -7.497 1.00 40.28 338 LYS A CA 1
ATOM 2659 C C . LYS A 1 338 ? -18.307 3.007 -7.233 1.00 40.28 338 LYS A C 1
ATOM 2661 O O . LYS A 1 338 ? -18.024 1.961 -6.664 1.00 40.28 338 LYS A O 1
ATOM 2666 N N . TYR A 1 33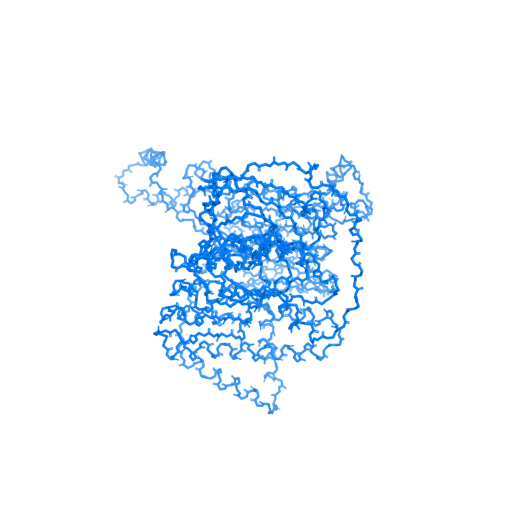9 ? -17.395 3.912 -7.586 1.00 37.59 339 TYR A N 1
ATOM 2667 C CA . TYR A 1 339 ? -15.958 3.749 -7.348 1.00 37.59 339 TYR A CA 1
ATOM 2668 C C . TYR A 1 339 ? -15.611 3.710 -5.846 1.00 37.59 339 TYR A C 1
ATOM 2670 O O . TYR A 1 339 ? -14.874 2.833 -5.398 1.00 37.59 339 TYR A O 1
ATOM 2678 N N . ARG A 1 340 ? -16.215 4.605 -5.046 1.00 42.16 340 ARG A N 1
ATOM 2679 C CA . ARG A 1 340 ? -16.044 4.649 -3.581 1.00 42.16 340 ARG A CA 1
ATOM 2680 C C . ARG A 1 340 ? -16.578 3.395 -2.883 1.00 42.16 340 ARG A C 1
ATOM 2682 O O . ARG A 1 340 ? -15.896 2.853 -2.023 1.00 42.16 340 ARG A O 1
ATOM 2689 N N . MET A 1 341 ? -17.756 2.903 -3.270 1.00 43.50 341 MET A N 1
ATOM 2690 C CA . MET A 1 341 ? -18.334 1.670 -2.721 1.00 43.50 341 MET A CA 1
ATOM 2691 C C . MET A 1 341 ? -17.559 0.423 -3.145 1.00 43.50 341 MET A C 1
ATOM 2693 O O . MET A 1 341 ? -17.341 -0.442 -2.307 1.00 43.50 341 MET A O 1
ATOM 2697 N N . HIS A 1 342 ? -17.090 0.340 -4.394 1.00 44.28 342 HIS A N 1
ATOM 2698 C CA . HIS A 1 342 ? -16.291 -0.793 -4.867 1.00 44.28 342 HIS A CA 1
ATOM 2699 C C . HIS A 1 342 ? -15.004 -0.960 -4.040 1.00 44.28 342 HIS A C 1
ATOM 2701 O O . HIS A 1 342 ? -14.724 -2.056 -3.561 1.00 44.28 342 HIS A O 1
ATOM 2707 N N . ASN A 1 343 ? -14.288 0.133 -3.756 1.00 41.00 343 ASN A N 1
ATOM 2708 C CA . ASN A 1 343 ? -13.080 0.098 -2.922 1.00 41.00 343 ASN A CA 1
ATOM 2709 C C . ASN A 1 343 ? -13.392 -0.086 -1.424 1.00 41.00 343 ASN A C 1
ATOM 2711 O O . ASN A 1 343 ? -12.742 -0.884 -0.754 1.00 41.00 343 ASN A O 1
ATOM 2715 N N . PHE A 1 344 ? -14.428 0.582 -0.899 1.00 45.72 344 PHE A N 1
ATOM 2716 C CA . PHE A 1 344 ? -14.868 0.433 0.494 1.00 45.72 344 PHE A CA 1
ATOM 2717 C C . PHE A 1 344 ? -15.293 -1.005 0.807 1.00 45.72 344 PHE A C 1
ATOM 2719 O O . PHE A 1 344 ? -14.935 -1.548 1.847 1.00 45.72 344 PHE A O 1
ATOM 2726 N N . SER A 1 345 ? -16.002 -1.648 -0.115 1.00 42.59 345 SER A N 1
ATOM 2727 C CA . SER A 1 345 ? -16.539 -2.996 0.042 1.00 42.59 345 SER A CA 1
ATOM 2728 C C . SER A 1 345 ? -15.511 -4.126 0.062 1.00 42.59 345 SER A C 1
ATOM 2730 O O . SER A 1 345 ? -15.813 -5.225 0.521 1.00 42.59 345 SER A O 1
ATOM 2732 N N . LYS A 1 346 ? -14.297 -3.831 -0.406 1.00 44.19 346 LYS A N 1
ATOM 2733 C CA . LYS A 1 346 ? -13.141 -4.728 -0.390 1.00 44.19 346 LYS A CA 1
ATOM 2734 C C . LYS A 1 346 ? -12.264 -4.528 0.851 1.00 44.19 346 LYS A C 1
ATOM 2736 O O . LYS A 1 346 ? -11.350 -5.308 1.083 1.00 44.19 346 LYS A O 1
ATOM 2741 N N . SER A 1 347 ? -12.546 -3.506 1.664 1.00 43.19 347 SER A N 1
ATOM 2742 C CA . SER A 1 347 ? -11.887 -3.283 2.954 1.00 43.19 347 SER A CA 1
ATOM 2743 C C . SER A 1 347 ? -12.511 -4.143 4.058 1.00 43.19 347 SER A C 1
ATOM 2745 O O . SER A 1 347 ? -13.720 -4.382 4.040 1.00 43.19 347 SER A O 1
ATOM 2747 N N . VAL A 1 348 ? -11.717 -4.538 5.062 1.00 39.66 348 VAL A N 1
ATOM 2748 C CA . VAL A 1 348 ? -12.188 -5.265 6.265 1.00 39.66 348 VAL A CA 1
ATOM 2749 C C . VAL A 1 348 ? -13.408 -4.569 6.891 1.00 39.66 348 VAL A C 1
ATOM 2751 O O . VAL A 1 348 ? -14.412 -5.207 7.187 1.00 39.66 348 VAL A O 1
ATOM 2754 N N . ARG A 1 349 ? -13.393 -3.230 6.952 1.00 41.75 349 ARG A N 1
ATOM 2755 C CA . ARG A 1 349 ? -14.505 -2.398 7.444 1.00 41.75 349 ARG A CA 1
ATOM 2756 C C . ARG A 1 349 ? -15.764 -2.458 6.579 1.00 41.75 349 ARG A C 1
ATOM 2758 O O . ARG A 1 349 ? -16.873 -2.432 7.109 1.00 41.75 349 ARG A O 1
ATOM 2765 N N . GLY A 1 350 ? -15.614 -2.512 5.257 1.00 44.47 350 GLY A N 1
ATOM 2766 C CA . GLY A 1 350 ? -16.740 -2.683 4.341 1.00 44.47 350 GLY A CA 1
ATOM 2767 C C . GLY A 1 350 ? -17.375 -4.055 4.488 1.00 44.47 350 GLY A C 1
ATOM 2768 O O . GLY A 1 350 ? -18.598 -4.157 4.523 1.00 44.47 350 GLY A O 1
ATOM 2769 N N . ILE A 1 351 ? -16.558 -5.090 4.663 1.00 44.88 351 ILE A N 1
ATOM 2770 C CA . ILE A 1 351 ? -17.005 -6.463 4.906 1.00 44.88 351 ILE A CA 1
ATOM 2771 C C . ILE A 1 351 ? -17.728 -6.568 6.252 1.00 44.88 351 ILE A C 1
ATOM 2773 O O . ILE A 1 351 ? -18.851 -7.068 6.290 1.00 44.88 351 ILE A O 1
ATOM 2777 N N . ASP A 1 352 ? -17.172 -6.006 7.325 1.00 43.44 352 ASP A N 1
ATOM 2778 C CA . ASP A 1 352 ? -17.820 -5.949 8.641 1.00 43.44 352 ASP A CA 1
ATOM 2779 C C . ASP A 1 352 ? -19.140 -5.171 8.601 1.00 43.44 352 ASP A C 1
ATOM 2781 O O . ASP A 1 352 ? -20.140 -5.588 9.190 1.00 43.44 352 ASP A O 1
ATOM 2785 N N . MET A 1 353 ? -19.195 -4.071 7.842 1.00 47.75 353 MET A N 1
ATOM 2786 C CA . MET A 1 353 ? -20.428 -3.313 7.621 1.00 47.75 353 MET A CA 1
ATOM 2787 C C . MET A 1 353 ? -21.468 -4.122 6.831 1.00 47.75 353 MET A C 1
ATOM 2789 O O . MET A 1 353 ? -22.658 -4.035 7.131 1.00 47.75 353 MET A O 1
ATOM 2793 N N . LEU A 1 354 ? -21.062 -4.912 5.833 1.00 46.53 354 LEU A N 1
ATOM 2794 C CA . LEU A 1 354 ? -21.962 -5.769 5.047 1.00 46.53 354 LEU A CA 1
ATOM 2795 C C . LEU A 1 354 ? -22.451 -6.974 5.853 1.00 46.53 354 LEU A C 1
ATOM 2797 O O . LEU A 1 354 ? -23.613 -7.354 5.731 1.00 46.53 354 LEU A O 1
ATOM 2801 N N . LEU A 1 355 ? -21.602 -7.545 6.707 1.00 44.06 355 LEU A N 1
ATOM 2802 C CA . LEU A 1 355 ? -21.964 -8.596 7.657 1.00 44.06 355 LEU A CA 1
ATOM 2803 C C . LEU A 1 355 ? -22.907 -8.059 8.747 1.00 44.06 355 LEU A C 1
ATOM 2805 O O . LEU A 1 355 ? -23.899 -8.712 9.073 1.00 44.06 355 LEU A O 1
ATOM 2809 N N . GLY A 1 356 ? -22.673 -6.835 9.230 1.00 44.62 356 GLY A N 1
ATOM 2810 C CA . GLY A 1 356 ? -23.567 -6.118 10.142 1.00 44.62 356 GLY A CA 1
ATOM 2811 C C . GLY A 1 356 ? -24.908 -5.748 9.497 1.00 44.62 356 GLY A C 1
ATOM 2812 O O . GLY A 1 356 ? -25.963 -5.989 10.083 1.00 44.62 356 GLY A O 1
ATOM 2813 N N . LYS A 1 357 ? -24.903 -5.257 8.248 1.00 42.81 357 LYS A N 1
ATOM 2814 C CA . LYS A 1 357 ? -26.126 -5.017 7.459 1.00 42.81 357 LYS A CA 1
ATOM 2815 C C . LYS A 1 357 ? -26.866 -6.310 7.148 1.00 42.81 357 LYS A C 1
ATOM 2817 O O . LYS A 1 357 ? -28.086 -6.309 7.192 1.00 42.81 357 LYS A O 1
ATOM 2822 N N . LYS A 1 358 ? -26.172 -7.422 6.892 1.00 40.06 358 LYS A N 1
ATOM 2823 C CA . LYS A 1 358 ? -26.775 -8.758 6.772 1.00 40.06 358 LYS A CA 1
ATOM 2824 C C . LYS A 1 358 ? -27.490 -9.147 8.064 1.00 40.06 358 LYS A C 1
ATOM 2826 O O . LYS A 1 358 ? -28.601 -9.650 7.990 1.00 40.06 358 LYS A O 1
ATOM 2831 N N . GLN A 1 359 ? -26.896 -8.899 9.229 1.00 41.53 359 GLN A N 1
ATOM 2832 C CA . GLN A 1 359 ? -27.528 -9.187 10.518 1.00 41.53 359 GLN A CA 1
ATOM 2833 C C . GLN A 1 359 ? -28.791 -8.334 10.734 1.00 41.53 359 GLN A C 1
ATOM 2835 O O . GLN A 1 359 ? -29.842 -8.879 11.056 1.00 41.53 359 GLN A O 1
ATOM 2840 N N . GLN A 1 360 ? -28.736 -7.044 10.393 1.00 41.50 360 GLN A N 1
ATOM 2841 C CA . GLN A 1 360 ? -29.893 -6.136 10.422 1.00 41.50 360 GLN A CA 1
ATOM 2842 C C . GLN A 1 360 ? -30.964 -6.456 9.356 1.00 41.50 360 GLN A C 1
ATOM 2844 O O . GLN A 1 360 ? -32.161 -6.307 9.604 1.00 41.50 360 GLN A O 1
ATOM 2849 N N . MET A 1 361 ? -30.572 -6.920 8.164 1.00 39.41 361 MET A N 1
ATOM 2850 C CA . MET A 1 361 ? -31.488 -7.356 7.098 1.00 39.41 361 MET A CA 1
ATOM 2851 C C . MET A 1 361 ? -32.145 -8.704 7.430 1.00 39.41 361 MET A C 1
ATOM 2853 O O . MET A 1 361 ? -33.326 -8.891 7.151 1.00 39.41 361 MET A O 1
ATOM 2857 N N . MET A 1 362 ? -31.423 -9.617 8.090 1.00 39.75 362 MET A N 1
ATOM 2858 C CA . MET A 1 362 ? -31.969 -10.877 8.615 1.00 39.75 362 MET A CA 1
ATOM 2859 C C . MET A 1 362 ? -32.969 -10.650 9.756 1.00 39.75 362 MET A C 1
ATOM 2861 O O . MET A 1 362 ? -33.909 -11.426 9.904 1.00 39.75 362 MET A O 1
ATOM 2865 N N . GLU A 1 363 ? -32.807 -9.577 10.531 1.00 45.56 363 GLU A N 1
ATOM 2866 C CA . GLU A 1 363 ? -33.763 -9.171 11.568 1.00 45.56 363 GLU A CA 1
ATOM 2867 C C . GLU A 1 363 ? -35.010 -8.469 10.995 1.00 45.56 363 GLU A C 1
ATOM 2869 O O . GLU A 1 363 ? -36.054 -8.452 11.648 1.00 45.56 363 GLU A O 1
ATOM 2874 N N . SER A 1 364 ? -34.943 -7.933 9.767 1.00 42.94 364 SER A N 1
ATOM 2875 C CA . SER A 1 364 ? -36.000 -7.091 9.180 1.00 42.94 364 SER A CA 1
ATOM 2876 C C . SER A 1 364 ? -36.767 -7.694 7.992 1.00 42.94 364 SER A C 1
ATOM 2878 O O . SER A 1 364 ? -37.818 -7.159 7.643 1.00 42.94 364 SER A O 1
ATOM 2880 N N . GLN A 1 365 ? -36.336 -8.815 7.396 1.00 40.41 365 GLN A N 1
ATOM 2881 C CA . GLN A 1 365 ? -37.060 -9.456 6.285 1.00 40.41 365 GLN A CA 1
ATOM 2882 C C . GLN A 1 365 ? -37.392 -10.933 6.540 1.00 40.41 365 GLN A C 1
ATOM 2884 O O . GLN A 1 365 ? -36.637 -11.846 6.215 1.00 40.41 365 GLN A O 1
ATOM 2889 N N . LYS A 1 366 ? -38.622 -11.168 7.012 1.00 40.91 366 LYS A N 1
ATOM 2890 C CA . LYS A 1 366 ? -39.393 -12.358 6.631 1.00 40.91 366 LYS A CA 1
ATOM 2891 C C . LYS A 1 366 ? -39.850 -12.186 5.177 1.00 40.91 366 LYS A C 1
ATOM 2893 O O . LYS A 1 366 ? -40.985 -11.781 4.971 1.00 40.91 366 LYS A O 1
ATOM 2898 N N . ASP A 1 367 ? -39.001 -12.467 4.187 1.00 38.78 367 ASP A N 1
ATOM 2899 C CA . ASP A 1 367 ? -39.518 -13.009 2.922 1.00 38.78 367 ASP A CA 1
ATOM 2900 C C . ASP A 1 367 ? -38.471 -13.710 2.041 1.00 38.78 367 ASP A C 1
ATOM 2902 O O . ASP A 1 367 ? -37.285 -13.385 2.024 1.00 38.78 367 ASP A O 1
ATOM 2906 N N . ASN A 1 368 ? -38.952 -14.728 1.329 1.00 45.06 368 ASN A N 1
ATOM 2907 C CA . ASN A 1 368 ? -38.211 -15.809 0.678 1.00 45.06 368 ASN A CA 1
ATOM 2908 C C . ASN A 1 368 ? -37.318 -15.373 -0.501 1.00 45.06 368 ASN A C 1
ATOM 2910 O O . ASN A 1 368 ? -37.766 -15.368 -1.649 1.00 45.06 368 ASN A O 1
ATOM 2914 N N . SER A 1 369 ? -36.016 -15.171 -0.276 1.00 48.97 369 SER A N 1
ATOM 2915 C CA . SER A 1 369 ? -35.032 -15.216 -1.368 1.00 48.97 369 SER A CA 1
ATOM 2916 C C . SER A 1 369 ? -34.178 -16.486 -1.287 1.00 48.97 369 SER A C 1
ATOM 2918 O O . SER A 1 369 ? -33.663 -16.870 -0.237 1.00 48.97 369 SER A O 1
ATOM 2920 N N . ARG A 1 370 ? -34.011 -17.157 -2.432 1.00 40.03 370 ARG A N 1
ATOM 2921 C CA . ARG A 1 370 ? -33.178 -18.362 -2.622 1.00 40.03 370 ARG A CA 1
ATOM 2922 C C . ARG A 1 370 ? -31.729 -18.172 -2.132 1.00 40.03 370 ARG A C 1
ATOM 2924 O O . ARG A 1 370 ? -31.065 -19.146 -1.792 1.00 40.03 370 ARG A O 1
ATOM 2931 N N . LEU A 1 371 ? -31.266 -16.922 -2.050 1.00 39.31 371 LEU A N 1
ATOM 2932 C CA . LEU A 1 371 ? -29.970 -16.518 -1.501 1.00 39.31 371 LEU A CA 1
ATOM 2933 C C . LEU A 1 371 ? -29.891 -16.700 0.025 1.00 39.31 371 LEU A C 1
ATOM 2935 O O . LEU A 1 371 ? -28.875 -17.185 0.516 1.00 39.31 371 LEU A O 1
ATOM 2939 N N . VAL A 1 372 ? -30.963 -16.408 0.774 1.00 42.66 372 VAL A N 1
ATOM 2940 C CA . VAL A 1 372 ? -31.015 -16.609 2.238 1.00 42.66 372 VAL A CA 1
ATOM 2941 C C . VAL A 1 372 ? -30.852 -18.090 2.591 1.00 42.66 372 VAL A C 1
ATOM 2943 O O . VAL A 1 372 ? -30.097 -18.426 3.499 1.00 42.66 372 VAL A O 1
ATOM 2946 N N . GLN A 1 373 ? -31.461 -18.992 1.815 1.00 43.16 373 GLN A N 1
ATOM 2947 C CA . GLN A 1 373 ? -31.331 -20.441 2.020 1.00 43.16 373 GLN A CA 1
ATOM 2948 C C . GLN A 1 373 ? -29.907 -20.956 1.750 1.00 43.16 373 GLN A C 1
ATOM 2950 O O . GLN A 1 373 ? -29.389 -21.754 2.529 1.00 43.16 373 GLN A O 1
ATOM 2955 N N . ILE A 1 374 ? -29.235 -20.457 0.704 1.00 41.00 374 ILE A N 1
ATOM 2956 C CA . ILE A 1 374 ? -27.842 -20.825 0.386 1.00 41.00 374 ILE A CA 1
ATOM 2957 C C . ILE A 1 374 ? -26.884 -20.342 1.491 1.00 41.00 374 ILE A C 1
ATOM 2959 O O . ILE A 1 374 ? -25.996 -21.088 1.919 1.00 41.00 374 ILE A O 1
ATOM 2963 N N . PHE A 1 375 ? -27.087 -19.127 2.016 1.00 37.69 375 PHE A N 1
ATOM 2964 C CA . PHE A 1 375 ? -26.305 -18.599 3.141 1.00 37.69 375 PHE A CA 1
ATOM 2965 C C . PHE A 1 375 ? -26.596 -19.322 4.467 1.00 37.69 375 PHE A C 1
ATOM 2967 O O . PHE A 1 375 ? -25.668 -19.549 5.248 1.00 37.69 375 PHE A O 1
ATOM 2974 N N . GLU A 1 376 ? -27.842 -19.733 4.719 1.00 39.72 376 GLU A N 1
ATOM 2975 C CA . GLU A 1 376 ? -28.208 -20.533 5.891 1.00 39.72 376 GLU A CA 1
ATOM 2976 C C . GLU A 1 376 ? -27.609 -21.944 5.857 1.00 39.72 376 GLU A C 1
ATOM 2978 O O . GLU A 1 376 ? -27.076 -22.400 6.869 1.00 39.72 376 GLU A O 1
ATOM 2983 N N . GLU A 1 377 ? -27.664 -22.643 4.720 1.00 41.84 377 GLU A N 1
ATOM 2984 C CA . GLU A 1 377 ? -27.106 -23.995 4.596 1.00 41.84 377 GLU A CA 1
ATOM 2985 C C . GLU A 1 377 ? -25.579 -24.003 4.740 1.00 41.84 377 GLU A C 1
ATOM 2987 O O . GLU A 1 377 ? -25.013 -24.918 5.347 1.00 41.84 377 GLU A O 1
ATOM 2992 N N . THR A 1 378 ? -24.910 -22.963 4.237 1.00 37.88 378 THR A N 1
ATOM 2993 C CA . THR A 1 378 ? -23.450 -22.818 4.316 1.00 37.88 378 THR A CA 1
ATOM 2994 C C . THR A 1 378 ? -23.008 -22.405 5.726 1.00 37.88 378 THR A C 1
ATOM 2996 O O . THR A 1 378 ? -22.066 -22.980 6.274 1.00 37.88 378 THR A O 1
ATOM 2999 N N . GLY A 1 379 ? -23.748 -21.498 6.380 1.00 35.03 379 GLY A N 1
ATOM 3000 C CA . GLY A 1 379 ? -23.493 -21.073 7.761 1.00 35.03 379 GLY A CA 1
ATOM 3001 C C . GLY A 1 379 ? -23.795 -22.146 8.817 1.00 35.03 379 GLY A C 1
ATOM 3002 O O . GLY A 1 379 ? -23.045 -22.286 9.783 1.00 35.03 379 GLY A O 1
ATOM 3003 N N . LYS A 1 380 ? -24.845 -22.958 8.627 1.00 36.88 380 LYS A N 1
ATOM 3004 C CA . LYS A 1 380 ? -25.177 -24.092 9.516 1.00 36.88 380 LYS A CA 1
ATOM 3005 C C . LYS A 1 380 ? -24.166 -25.243 9.403 1.00 36.88 380 LYS A C 1
ATOM 3007 O O . LYS A 1 380 ? -23.994 -25.983 10.367 1.00 36.88 380 LYS A O 1
ATOM 3012 N N . ARG A 1 381 ? -23.476 -25.387 8.262 1.00 37.53 381 ARG A N 1
ATOM 3013 C CA . ARG A 1 381 ? -22.408 -26.387 8.063 1.00 37.53 381 ARG A CA 1
ATOM 3014 C C . ARG A 1 381 ? -21.055 -25.921 8.606 1.00 37.53 381 ARG A C 1
ATOM 3016 O O . ARG A 1 381 ? -20.358 -26.737 9.190 1.00 37.53 381 ARG A O 1
ATOM 3023 N N . ALA A 1 382 ? -20.731 -24.629 8.508 1.00 32.41 382 ALA A N 1
ATOM 3024 C CA . ALA A 1 382 ? -19.511 -24.061 9.094 1.00 32.41 382 ALA A CA 1
ATOM 3025 C C . ALA A 1 382 ? -19.524 -24.055 10.636 1.00 32.41 382 ALA A C 1
ATOM 3027 O O . ALA A 1 382 ? -18.487 -24.221 11.260 1.00 32.41 382 ALA A O 1
ATOM 3028 N N . LYS A 1 383 ? -20.703 -23.931 11.265 1.00 34.44 383 LYS A N 1
ATOM 3029 C CA . LYS A 1 383 ? -20.853 -23.979 12.733 1.00 34.44 383 LYS A CA 1
ATOM 3030 C C . LYS A 1 383 ? -20.798 -25.387 13.340 1.00 34.44 383 LYS A C 1
ATOM 3032 O O . LYS A 1 383 ? -20.878 -25.511 14.559 1.00 34.44 383 LYS A O 1
ATOM 3037 N N . LYS A 1 384 ? -20.721 -26.444 12.521 1.00 30.16 384 LYS A N 1
ATOM 3038 C CA . LYS A 1 384 ? -20.738 -27.836 13.000 1.00 30.16 384 LYS A CA 1
ATOM 3039 C C . LYS A 1 384 ? -19.340 -28.425 13.220 1.00 30.16 384 LYS A C 1
ATOM 3041 O O . LYS A 1 384 ? -19.234 -29.431 13.913 1.00 30.16 384 LYS A O 1
ATOM 3046 N N . ASP A 1 385 ? -18.298 -27.760 12.728 1.00 28.83 385 ASP A N 1
ATOM 3047 C CA . ASP A 1 385 ? -16.905 -28.132 12.968 1.00 28.83 385 ASP A CA 1
ATOM 3048 C C . ASP A 1 385 ? -16.311 -27.195 14.028 1.00 28.83 385 ASP A C 1
ATOM 3050 O O . ASP A 1 385 ? -15.794 -26.127 13.734 1.00 28.83 385 ASP A O 1
ATOM 3054 N N . ASN A 1 386 ? -16.512 -27.612 15.280 1.00 28.81 386 ASN A N 1
ATOM 3055 C CA . ASN A 1 386 ? -15.832 -27.246 16.523 1.00 28.81 386 ASN A CA 1
ATOM 3056 C C . ASN A 1 386 ? -15.305 -25.816 16.739 1.00 28.81 386 ASN A C 1
ATOM 3058 O O . ASN A 1 386 ? -14.338 -25.354 16.143 1.00 28.81 386 ASN A O 1
ATOM 3062 N N . ILE A 1 387 ? -15.864 -25.241 17.808 1.00 35.56 387 ILE A N 1
ATOM 3063 C CA . ILE A 1 387 ? -15.183 -24.478 18.860 1.00 35.56 387 ILE A CA 1
ATOM 3064 C C . ILE A 1 387 ? -13.700 -24.867 18.950 1.00 35.56 387 ILE A C 1
ATOM 3066 O O . ILE A 1 387 ? -13.355 -25.942 19.443 1.00 35.56 387 ILE A O 1
ATOM 3070 N N . VAL A 1 388 ? -12.838 -23.960 18.513 1.00 25.33 388 VAL A N 1
ATOM 3071 C CA . VAL A 1 388 ? -11.468 -23.838 18.997 1.00 25.33 388 VAL A CA 1
ATOM 3072 C C . VAL A 1 388 ? -11.271 -22.351 19.233 1.00 25.33 388 VAL A C 1
ATOM 3074 O O . VAL A 1 388 ? -11.298 -21.568 18.287 1.00 25.33 388 VAL A O 1
ATOM 3077 N N . ASP A 1 389 ? -11.131 -21.971 20.502 1.00 33.47 389 ASP A N 1
ATOM 3078 C CA . ASP A 1 389 ? -10.586 -20.674 20.891 1.00 33.47 389 ASP A CA 1
ATOM 3079 C C . ASP A 1 389 ? -9.219 -20.514 20.214 1.00 33.47 389 ASP A C 1
ATOM 3081 O O . ASP A 1 389 ? -8.216 -21.090 20.646 1.00 33.47 389 ASP A O 1
ATOM 3085 N N . SER A 1 390 ? -9.174 -19.762 19.116 1.00 26.25 390 SER A N 1
ATOM 3086 C CA . SER A 1 390 ? -7.920 -19.333 18.515 1.00 26.25 390 SER A CA 1
ATOM 3087 C C . SER A 1 390 ? -7.416 -18.139 19.313 1.00 26.25 390 SER A C 1
ATOM 3089 O O . SER A 1 390 ? -7.977 -17.044 19.254 1.00 26.25 390 SER A O 1
ATOM 3091 N N . LYS A 1 391 ? -6.367 -18.388 20.096 1.00 27.23 391 LYS A N 1
ATOM 3092 C CA . LYS A 1 391 ? -5.561 -17.376 20.773 1.00 27.23 391 LYS A CA 1
ATOM 3093 C C . LYS A 1 391 ? -5.188 -16.262 19.792 1.00 27.23 391 LYS A C 1
ATOM 3095 O O . LYS A 1 391 ? -4.333 -16.454 18.936 1.00 27.23 391 LYS A O 1
ATOM 3100 N N . VAL A 1 392 ? -5.805 -15.100 19.966 1.00 29.58 392 VAL A N 1
ATOM 3101 C CA . VAL A 1 392 ? -5.160 -13.825 19.656 1.00 29.58 392 VAL A CA 1
ATOM 3102 C C . VAL A 1 392 ? -4.011 -13.707 20.654 1.00 29.58 392 VAL A C 1
ATOM 3104 O O . VAL A 1 392 ? -4.246 -13.805 21.863 1.00 29.58 392 VAL A O 1
ATOM 3107 N N . GLU A 1 393 ? -2.776 -13.564 20.181 1.00 30.83 393 GLU A N 1
ATOM 3108 C CA . GLU A 1 393 ? -1.682 -13.102 21.038 1.00 30.83 393 GLU A CA 1
ATOM 3109 C C . GLU A 1 393 ? -1.987 -11.647 21.403 1.00 30.83 393 GLU A C 1
ATOM 3111 O O . GLU A 1 393 ? -1.677 -10.721 20.664 1.00 30.83 393 GLU A O 1
ATOM 3116 N N . LYS A 1 394 ? -2.735 -11.474 22.498 1.00 37.59 394 LYS A N 1
ATOM 3117 C CA . LYS A 1 394 ? -3.158 -10.178 23.028 1.00 37.59 394 LYS A CA 1
ATOM 3118 C C . LYS A 1 394 ? -1.926 -9.358 23.418 1.00 37.59 394 LYS A C 1
ATOM 3120 O O . LYS A 1 394 ? -1.147 -9.829 24.249 1.00 37.59 394 LYS A O 1
ATOM 3125 N N . GLY A 1 395 ? -1.801 -8.131 22.905 1.00 50.75 395 GLY A N 1
ATOM 3126 C CA . GLY A 1 395 ? -1.034 -7.090 23.587 1.00 50.75 395 GLY A CA 1
ATOM 3127 C C . GLY A 1 395 ? -1.560 -6.873 25.014 1.00 50.75 395 GLY A C 1
ATOM 3128 O O . GLY A 1 395 ? -2.702 -7.217 25.336 1.00 50.75 395 GLY A O 1
ATOM 3129 N N . LYS A 1 396 ? -0.719 -6.344 25.910 1.00 69.31 396 LYS A N 1
ATOM 3130 C CA . LYS A 1 396 ? -1.095 -6.115 27.316 1.00 69.31 396 LYS A CA 1
ATOM 3131 C C . LYS A 1 396 ? -2.199 -5.066 27.467 1.00 69.31 396 LYS A C 1
ATOM 3133 O O . LYS A 1 396 ? -3.068 -5.229 28.320 1.00 69.31 396 LYS A O 1
ATOM 3138 N N . TRP A 1 397 ? -2.162 -4.001 26.666 1.00 83.81 397 TRP A N 1
ATOM 3139 C CA . TRP A 1 397 ? -3.078 -2.869 26.805 1.00 83.81 397 TRP A CA 1
ATOM 3140 C C . TRP A 1 397 ? -4.438 -3.147 26.175 1.00 83.81 397 TRP A C 1
ATOM 3142 O O . TRP A 1 397 ? -4.542 -3.743 25.104 1.00 83.81 397 TRP A O 1
ATOM 3152 N N . ARG A 1 398 ? -5.504 -2.659 26.812 1.00 90.25 398 ARG A N 1
ATOM 3153 C CA . ARG A 1 398 ? -6.854 -2.731 26.244 1.00 90.25 398 ARG A CA 1
ATOM 3154 C C . ARG A 1 398 ? -7.087 -1.482 25.404 1.00 90.25 398 ARG A C 1
ATOM 3156 O O . ARG A 1 398 ? -7.100 -0.371 25.927 1.00 90.25 398 ARG A O 1
ATOM 3163 N N . VAL A 1 399 ? -7.284 -1.663 24.104 1.00 94.44 399 VAL A N 1
ATOM 3164 C CA . VAL A 1 399 ? -7.361 -0.555 23.146 1.00 94.44 399 VAL A CA 1
ATOM 3165 C C . VAL A 1 399 ? -8.746 -0.500 22.516 1.00 94.44 399 VAL A C 1
ATOM 3167 O O . VAL A 1 399 ? -9.357 -1.526 22.220 1.00 94.44 399 VAL A O 1
ATOM 3170 N N . GLY A 1 400 ? -9.251 0.709 22.307 1.00 94.50 400 GLY A N 1
ATOM 3171 C CA . GLY A 1 400 ? -10.488 0.958 21.585 1.00 94.50 400 GLY A CA 1
ATOM 3172 C C . GLY A 1 400 ? -10.339 2.155 20.669 1.00 94.50 400 GLY A C 1
ATOM 3173 O O . GLY A 1 400 ? -9.630 3.103 20.987 1.00 94.50 400 GLY A O 1
ATOM 3174 N N . PHE A 1 401 ? -11.003 2.123 19.522 1.00 97.25 401 PHE A N 1
ATOM 3175 C CA . PHE A 1 401 ? -10.902 3.204 18.546 1.00 97.25 401 PHE A CA 1
ATOM 3176 C C . PHE A 1 401 ? -12.235 3.447 17.854 1.00 97.25 401 PHE A C 1
ATOM 3178 O O . PHE A 1 401 ? -13.045 2.538 17.676 1.00 97.25 401 PHE A O 1
ATOM 3185 N N . ALA A 1 402 ? -12.501 4.682 17.460 1.00 94.56 402 ALA A N 1
ATOM 3186 C CA . ALA A 1 402 ? -13.728 5.027 16.767 1.00 94.56 402 ALA A CA 1
ATOM 3187 C C . ALA A 1 402 ? -13.454 6.122 15.751 1.00 94.56 402 ALA A C 1
ATOM 3189 O O . ALA A 1 402 ? -12.770 7.090 16.045 1.00 94.56 402 ALA A O 1
ATOM 3190 N N . GLU A 1 403 ? -14.031 5.966 14.568 1.00 92.44 403 GLU A N 1
ATOM 3191 C CA . GLU A 1 403 ? -13.955 6.956 13.501 1.00 92.44 403 GLU A CA 1
ATOM 3192 C C . GLU A 1 403 ? -15.356 7.217 12.963 1.00 92.44 403 GLU A C 1
ATOM 3194 O O . GLU A 1 403 ? -16.227 6.333 12.994 1.00 92.44 403 GLU A O 1
ATOM 3199 N N . MET A 1 404 ? -15.584 8.426 12.474 1.00 89.75 404 MET A N 1
ATOM 3200 C CA . MET A 1 404 ? -16.711 8.764 11.624 1.00 89.75 404 MET A CA 1
ATOM 3201 C C . MET A 1 404 ? -16.331 9.899 10.684 1.00 89.75 404 MET A C 1
ATOM 3203 O O . MET A 1 404 ? -15.649 10.838 11.071 1.00 89.75 404 MET A O 1
ATOM 3207 N N . MET A 1 405 ? -16.904 9.853 9.485 1.00 90.12 405 MET A N 1
ATOM 3208 C CA . MET A 1 405 ? -16.844 10.945 8.510 1.00 90.12 405 MET A CA 1
ATOM 3209 C C . MET A 1 405 ? -17.461 12.253 9.041 1.00 90.12 405 MET A C 1
ATOM 3211 O O . MET A 1 405 ? -17.217 13.331 8.505 1.00 90.12 405 MET A O 1
ATOM 3215 N N . GLY A 1 406 ? -18.297 12.160 10.080 1.00 88.56 406 GLY A N 1
ATOM 3216 C CA . GLY A 1 406 ? -18.986 13.302 10.660 1.00 88.56 406 GLY A CA 1
ATOM 3217 C C . GLY A 1 406 ? -19.925 13.947 9.648 1.00 88.56 406 GLY A C 1
ATOM 3218 O O . GLY A 1 406 ? -20.789 13.275 9.080 1.00 88.56 406 GLY A O 1
ATOM 3219 N N . ARG A 1 407 ? -19.786 15.260 9.454 1.00 90.00 407 ARG A N 1
ATOM 3220 C CA . ARG A 1 407 ? -20.602 16.043 8.506 1.00 90.00 407 ARG A CA 1
ATOM 3221 C C . ARG A 1 407 ? -19.877 16.340 7.187 1.00 90.00 407 ARG A C 1
ATOM 3223 O O . ARG A 1 407 ? -20.421 17.068 6.358 1.00 90.00 407 ARG A O 1
ATOM 3230 N N . ARG A 1 408 ? -18.679 15.782 6.983 1.00 79.69 408 ARG A N 1
ATOM 3231 C CA . ARG A 1 408 ? -17.911 15.881 5.734 1.00 79.69 408 ARG A CA 1
ATOM 3232 C C . ARG A 1 408 ? -18.468 14.940 4.658 1.00 79.69 408 ARG A C 1
ATOM 3234 O O . ARG A 1 408 ? -19.247 14.030 4.935 1.00 79.69 408 ARG A O 1
ATOM 3241 N N . GLU A 1 409 ? -18.041 15.148 3.413 1.00 78.25 409 GLU A N 1
ATOM 3242 C CA . GLU A 1 409 ? -18.353 14.257 2.281 1.00 78.25 409 GLU A CA 1
ATOM 3243 C C . GLU A 1 409 ? -17.356 13.092 2.122 1.00 78.25 409 GLU A C 1
ATOM 3245 O O . GLU A 1 409 ? -17.623 12.129 1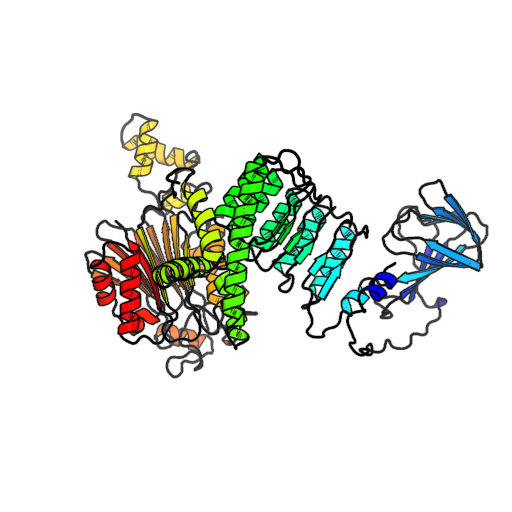.389 1.00 78.25 409 GLU A O 1
ATOM 3250 N N . THR A 1 410 ? -16.197 13.199 2.774 1.00 79.31 410 THR A N 1
ATOM 3251 C CA . THR A 1 410 ? -15.041 12.297 2.691 1.00 79.31 410 THR A CA 1
ATOM 3252 C C . THR A 1 410 ? -14.492 12.025 4.091 1.00 79.31 410 THR A C 1
ATOM 3254 O O . THR A 1 410 ? -14.581 12.888 4.960 1.00 79.31 410 THR A O 1
ATOM 3257 N N . GLN A 1 411 ? -13.968 10.812 4.316 1.00 90.75 411 GLN A N 1
ATOM 3258 C CA . GLN A 1 411 ? -13.148 10.492 5.490 1.00 90.75 411 GLN A CA 1
ATOM 3259 C C . GLN A 1 411 ? -11.682 10.551 5.071 1.00 90.75 411 GLN A C 1
ATOM 3261 O O . GLN A 1 411 ? -11.223 9.694 4.309 1.00 90.75 411 GLN A O 1
ATOM 3266 N N . GLU A 1 412 ? -10.962 11.532 5.582 1.00 88.19 412 GLU A N 1
ATOM 3267 C CA . GLU A 1 412 ? -9.554 11.803 5.309 1.00 88.19 412 GLU A CA 1
ATOM 3268 C C . GLU A 1 412 ? -8.665 11.350 6.481 1.00 88.19 412 GLU A C 1
ATOM 3270 O O . GLU A 1 412 ? -7.516 10.990 6.244 1.00 88.19 412 GLU A O 1
ATOM 3275 N N . ASP A 1 413 ? -9.221 11.181 7.688 1.00 95.62 413 ASP A N 1
ATOM 3276 C CA . ASP A 1 413 ? -8.503 10.627 8.846 1.00 95.62 413 ASP A CA 1
ATOM 3277 C C . ASP A 1 413 ? -8.122 9.147 8.693 1.00 95.62 413 ASP A C 1
ATOM 3279 O O . ASP A 1 413 ? -8.896 8.318 8.187 1.00 95.62 413 ASP A O 1
ATOM 3283 N N . VAL A 1 414 ? -6.949 8.790 9.217 1.00 96.31 414 VAL A N 1
ATOM 3284 C CA . VAL A 1 414 ? -6.432 7.420 9.299 1.00 96.31 414 VAL A CA 1
ATOM 3285 C C . VAL A 1 414 ? -5.950 7.118 10.715 1.00 96.31 414 VAL A C 1
ATOM 3287 O O . VAL A 1 414 ? -5.157 7.858 11.291 1.00 96.31 414 VAL A O 1
ATOM 3290 N N . LEU A 1 415 ? -6.379 5.974 11.253 1.00 97.44 415 LEU A N 1
ATOM 3291 C CA . LEU A 1 415 ? -5.868 5.405 12.500 1.00 97.44 415 LEU A CA 1
ATOM 3292 C C . LEU A 1 415 ? -4.950 4.214 12.216 1.00 97.44 415 LEU A C 1
ATOM 3294 O O . LEU A 1 415 ? -5.271 3.349 11.401 1.00 97.44 415 LEU A O 1
ATOM 3298 N N . VAL A 1 416 ? -3.828 4.140 12.926 1.00 96.12 416 VAL A N 1
ATOM 3299 C CA . VAL A 1 416 ? -2.862 3.040 12.855 1.00 96.12 416 VAL A CA 1
ATOM 3300 C C . VAL A 1 416 ? -2.632 2.498 14.253 1.00 96.12 416 VAL A C 1
ATOM 3302 O O . VAL A 1 416 ? -2.206 3.222 15.145 1.00 96.12 416 VAL A O 1
ATOM 3305 N N . ILE A 1 417 ? -2.892 1.207 14.433 1.00 95.50 417 ILE A N 1
ATOM 3306 C CA . ILE A 1 417 ? -2.689 0.491 15.692 1.00 95.50 417 ILE A CA 1
ATOM 3307 C C . ILE A 1 417 ? -1.863 -0.750 15.369 1.00 95.50 417 ILE A C 1
ATOM 3309 O O . ILE A 1 417 ? -2.277 -1.574 14.554 1.00 95.50 417 ILE A O 1
ATOM 3313 N N . LYS A 1 418 ? -0.676 -0.863 15.962 1.00 90.69 418 LYS A N 1
ATOM 3314 C CA . LYS A 1 418 ? 0.220 -2.010 15.798 1.00 90.69 418 LYS A CA 1
ATOM 3315 C C . LYS A 1 418 ? 0.668 -2.492 17.171 1.00 90.69 418 LYS A C 1
ATOM 3317 O O . LYS A 1 418 ? 1.552 -1.892 17.776 1.00 90.69 418 LYS A O 1
ATOM 3322 N N . GLU A 1 419 ? 0.047 -3.566 17.639 1.00 87.00 419 GLU A N 1
ATOM 3323 C CA . GLU A 1 419 ? 0.480 -4.271 18.847 1.00 87.00 419 GLU A CA 1
ATOM 3324 C C . GLU A 1 419 ? 1.748 -5.081 18.557 1.00 87.00 419 GLU A C 1
ATOM 3326 O O . GLU A 1 419 ? 1.916 -5.589 17.444 1.00 87.00 419 GLU A O 1
ATOM 3331 N N . ASN A 1 420 ? 2.648 -5.187 19.537 1.00 82.00 420 ASN A N 1
ATOM 3332 C CA . ASN A 1 420 ? 3.946 -5.860 19.398 1.00 82.00 420 ASN A CA 1
ATOM 3333 C C . ASN A 1 420 ? 4.729 -5.387 18.152 1.00 82.00 420 ASN A C 1
ATOM 3335 O O . ASN A 1 420 ? 5.374 -6.162 17.438 1.00 82.00 420 ASN A O 1
ATOM 3339 N N . TRP A 1 421 ? 4.634 -4.091 17.844 1.00 87.00 421 TRP A N 1
ATOM 3340 C CA . TRP A 1 421 ? 5.204 -3.472 16.652 1.00 87.00 421 TRP A CA 1
ATOM 3341 C C . TRP A 1 421 ? 6.726 -3.618 16.576 1.00 87.00 421 TRP A C 1
ATOM 3343 O O . TRP A 1 421 ? 7.255 -3.753 15.466 1.00 87.00 421 TRP A O 1
ATOM 3353 N N . PHE A 1 422 ? 7.441 -3.638 17.703 1.00 75.75 422 PHE A N 1
ATOM 3354 C CA . PHE A 1 422 ? 8.904 -3.738 17.735 1.00 75.75 422 PHE A CA 1
ATOM 3355 C C . PHE A 1 422 ? 9.397 -5.051 18.368 1.00 75.75 422 PHE A C 1
ATOM 3357 O O . PHE A 1 422 ? 9.009 -5.392 19.480 1.00 75.75 422 PHE A O 1
ATOM 3364 N N . ASP A 1 423 ? 10.282 -5.772 17.675 1.00 64.69 423 ASP A N 1
ATOM 3365 C CA . ASP A 1 423 ? 10.907 -7.000 18.187 1.00 64.69 423 ASP A CA 1
ATOM 3366 C C . ASP A 1 423 ? 12.377 -6.713 18.527 1.00 64.69 423 ASP A C 1
ATOM 3368 O O . ASP A 1 423 ? 13.120 -6.163 17.712 1.00 64.69 423 ASP A O 1
ATOM 3372 N N . PHE A 1 424 ? 12.793 -7.055 19.745 1.00 58.75 424 PHE A N 1
ATOM 3373 C CA . PHE A 1 424 ? 14.072 -6.656 20.336 1.00 58.75 424 PHE A CA 1
ATOM 3374 C C . PHE A 1 424 ? 15.225 -7.636 20.069 1.00 58.75 424 PHE A C 1
ATOM 3376 O O . PHE A 1 424 ? 16.289 -7.510 20.675 1.00 58.75 424 PHE A O 1
ATOM 3383 N N . THR A 1 425 ? 15.085 -8.568 19.117 1.00 47.75 425 THR A N 1
ATOM 3384 C CA . THR A 1 425 ? 16.135 -9.558 18.781 1.00 47.75 425 THR A CA 1
ATOM 3385 C C . THR A 1 425 ? 17.483 -8.973 18.321 1.00 47.75 425 THR A C 1
ATOM 3387 O O . THR A 1 425 ? 18.459 -9.713 18.203 1.00 47.75 425 THR A O 1
ATOM 3390 N N . THR A 1 426 ? 17.568 -7.663 18.074 1.00 42.97 426 THR A N 1
ATOM 3391 C CA . THR A 1 426 ? 18.716 -7.002 17.423 1.00 42.97 426 THR A CA 1
ATOM 3392 C C . THR A 1 426 ? 19.292 -5.797 18.170 1.00 42.97 426 THR A C 1
ATOM 3394 O O . THR A 1 426 ? 20.195 -5.151 17.643 1.00 42.97 426 THR A O 1
ATOM 3397 N N . ILE A 1 427 ? 18.826 -5.479 19.383 1.00 44.81 427 ILE A N 1
ATOM 3398 C CA . ILE A 1 427 ? 19.368 -4.328 20.121 1.00 44.81 427 ILE A CA 1
ATOM 3399 C C . ILE A 1 427 ? 20.671 -4.696 20.838 1.00 44.81 427 ILE A C 1
ATOM 3401 O O . ILE A 1 427 ? 20.710 -5.613 21.658 1.00 44.81 427 ILE A O 1
ATOM 3405 N N . ASP A 1 428 ? 21.721 -3.912 20.579 1.00 46.78 428 ASP A N 1
ATOM 3406 C CA . ASP A 1 428 ? 22.905 -3.825 21.432 1.00 46.78 428 ASP A CA 1
ATOM 3407 C C . ASP A 1 428 ? 22.469 -3.494 22.865 1.00 46.78 428 ASP A C 1
ATOM 3409 O O . ASP A 1 428 ? 22.067 -2.368 23.175 1.00 46.78 428 ASP A O 1
ATOM 3413 N N . SER A 1 429 ? 22.576 -4.481 23.753 1.00 46.50 429 SER A N 1
ATOM 3414 C CA . SER A 1 429 ? 22.254 -4.422 25.188 1.00 46.50 429 SER A CA 1
ATOM 3415 C C . SER A 1 429 ? 22.778 -3.153 25.883 1.00 46.50 429 SER A C 1
ATOM 3417 O O . SER A 1 429 ? 22.186 -2.666 26.841 1.00 46.50 429 SER A O 1
ATOM 3419 N N . ILE A 1 430 ? 23.865 -2.579 25.365 1.00 44.12 430 ILE A N 1
ATOM 3420 C CA . ILE A 1 430 ? 24.543 -1.382 25.869 1.00 44.12 430 ILE A CA 1
ATOM 3421 C C . ILE A 1 430 ? 23.693 -0.106 25.698 1.00 44.12 430 ILE A C 1
ATOM 3423 O O . ILE A 1 430 ? 23.706 0.755 26.578 1.00 44.12 430 ILE A O 1
ATOM 3427 N N . TRP A 1 431 ? 22.930 0.042 24.607 1.00 52.16 431 TRP A N 1
ATOM 3428 C CA . TRP A 1 431 ? 22.136 1.257 24.353 1.00 52.16 431 TRP A CA 1
ATOM 3429 C C . TRP A 1 431 ? 20.940 1.376 25.299 1.00 52.16 431 TRP A C 1
ATOM 3431 O O . TRP A 1 431 ? 20.724 2.424 25.912 1.00 52.16 431 TRP A O 1
ATOM 3441 N N . ALA A 1 432 ? 20.181 0.295 25.447 1.00 50.66 432 ALA A N 1
ATOM 3442 C CA . ALA A 1 432 ? 18.980 0.299 26.266 1.00 50.66 432 ALA A CA 1
ATOM 3443 C C . ALA A 1 432 ? 19.319 0.384 27.774 1.00 50.66 432 ALA A C 1
ATOM 3445 O O . ALA A 1 432 ? 18.590 1.002 28.545 1.00 50.66 432 ALA A O 1
ATOM 3446 N N . ILE A 1 433 ? 20.483 -0.111 28.207 1.00 47.28 433 ILE A N 1
ATOM 3447 C CA . ILE A 1 433 ? 20.937 0.032 29.604 1.00 47.28 433 ILE A CA 1
ATOM 3448 C C . ILE A 1 433 ? 21.418 1.464 29.892 1.00 47.28 433 ILE A C 1
ATOM 3450 O O . ILE A 1 433 ? 20.999 2.062 30.879 1.00 47.28 433 ILE A O 1
ATOM 3454 N N . ASN A 1 434 ? 22.199 2.074 28.991 1.00 42.84 434 ASN A N 1
ATOM 3455 C CA . ASN A 1 434 ? 22.678 3.456 29.161 1.00 42.84 434 ASN A CA 1
ATOM 3456 C C . ASN A 1 434 ? 21.578 4.524 29.032 1.00 42.84 434 ASN A C 1
ATOM 3458 O O . ASN A 1 434 ? 21.783 5.665 29.440 1.00 42.84 434 ASN A O 1
ATOM 3462 N N . SER A 1 435 ? 20.427 4.171 28.454 1.00 47.22 435 SER A N 1
ATOM 3463 C CA . SER A 1 435 ? 19.288 5.083 28.275 1.00 47.22 435 SER A CA 1
ATOM 3464 C C . SER A 1 435 ? 18.250 4.980 29.402 1.00 47.22 435 SER A C 1
ATOM 3466 O O . SER A 1 435 ? 17.238 5.669 29.344 1.00 47.22 435 SER A O 1
ATOM 3468 N N . GLY A 1 436 ? 18.469 4.121 30.410 1.00 44.69 436 GLY A N 1
ATOM 3469 C CA . GLY A 1 436 ? 17.498 3.873 31.488 1.00 44.69 436 GLY A CA 1
ATOM 3470 C C . GLY A 1 436 ? 16.266 3.067 31.053 1.00 44.69 436 GLY A C 1
ATOM 3471 O O . GLY A 1 436 ? 15.275 3.030 31.772 1.00 44.69 436 GLY A O 1
ATOM 3472 N N . PHE A 1 437 ? 16.328 2.423 29.885 1.00 46.44 437 PHE A N 1
ATOM 3473 C CA . PHE A 1 437 ? 15.213 1.760 29.199 1.00 46.44 437 PHE A CA 1
ATOM 3474 C C . PHE A 1 437 ? 14.813 0.412 29.833 1.00 46.44 437 PHE A C 1
ATOM 3476 O O . PHE A 1 437 ? 13.718 -0.083 29.583 1.00 46.44 437 PHE A O 1
ATOM 3483 N N . TRP A 1 438 ? 15.676 -0.196 30.657 1.00 51.34 438 TRP A N 1
ATOM 3484 C CA . TRP A 1 438 ? 15.408 -1.482 31.311 1.00 51.34 438 TRP A CA 1
ATOM 3485 C C . TRP A 1 438 ? 15.094 -1.341 32.800 1.00 51.34 438 TRP A C 1
ATOM 3487 O O . TRP A 1 438 ? 15.829 -0.693 33.544 1.00 51.34 438 TRP A O 1
ATOM 3497 N N . ASP A 1 439 ? 14.061 -2.054 33.256 1.00 46.97 439 ASP A N 1
ATOM 3498 C CA . ASP A 1 439 ? 13.812 -2.270 34.680 1.00 46.97 439 ASP A CA 1
ATOM 3499 C C . ASP A 1 439 ? 14.941 -3.108 35.303 1.00 46.97 439 ASP A C 1
ATOM 3501 O O . ASP A 1 439 ? 15.154 -4.282 34.974 1.00 46.97 439 ASP A O 1
ATOM 3505 N N . HIS A 1 440 ? 15.637 -2.491 36.255 1.00 46.16 440 HIS A N 1
ATOM 3506 C CA . HIS A 1 440 ? 16.737 -3.080 37.008 1.00 46.16 440 HIS A CA 1
ATOM 3507 C C . HIS A 1 440 ? 16.346 -4.412 37.678 1.00 46.16 440 HIS A C 1
ATOM 3509 O O . HIS A 1 440 ? 17.192 -5.297 37.816 1.00 46.16 440 HIS A O 1
ATOM 3515 N N . ASN A 1 441 ? 15.073 -4.590 38.060 1.00 48.78 441 ASN A N 1
ATOM 3516 C CA . ASN A 1 441 ? 14.578 -5.801 38.723 1.00 48.78 441 ASN A CA 1
ATOM 3517 C C . ASN A 1 441 ? 14.348 -6.970 37.756 1.00 48.78 441 ASN A C 1
ATOM 3519 O O . ASN A 1 441 ? 14.648 -8.121 38.095 1.00 48.78 441 ASN A O 1
ATOM 3523 N N . SER A 1 442 ? 13.855 -6.689 36.550 1.00 49.16 442 SER A N 1
ATOM 3524 C CA . SER A 1 442 ? 13.612 -7.687 35.502 1.00 49.16 442 SER A CA 1
ATOM 3525 C C . SER A 1 442 ? 14.912 -8.341 35.015 1.00 49.16 442 SER A C 1
ATOM 3527 O O . SER A 1 442 ? 14.956 -9.557 34.810 1.00 49.16 442 SER A O 1
ATOM 3529 N N . ILE A 1 443 ? 16.007 -7.574 34.930 1.00 49.62 443 ILE A N 1
ATOM 3530 C CA . ILE A 1 443 ? 17.331 -8.120 34.587 1.00 49.62 443 ILE A CA 1
ATOM 3531 C C . ILE A 1 443 ? 17.989 -8.801 35.798 1.00 49.62 443 ILE A C 1
ATOM 3533 O O . ILE A 1 443 ? 18.508 -9.912 35.653 1.00 49.62 443 ILE A O 1
ATOM 3537 N N . LYS A 1 444 ? 17.883 -8.226 37.010 1.00 49.50 444 LYS A N 1
ATOM 3538 C CA . LYS A 1 444 ? 18.380 -8.853 38.255 1.00 49.50 444 LYS A CA 1
ATOM 3539 C C . LYS A 1 444 ? 17.810 -10.258 38.469 1.00 49.50 444 LYS A C 1
ATOM 3541 O O . LYS A 1 444 ? 18.559 -11.169 38.803 1.00 49.50 444 LYS A O 1
ATOM 3546 N N . LYS A 1 445 ? 16.518 -10.484 38.194 1.00 53.88 445 LYS A N 1
ATOM 3547 C CA . LYS A 1 445 ? 15.883 -11.819 38.266 1.00 53.88 445 LYS A CA 1
ATOM 3548 C C . LYS A 1 445 ? 16.531 -12.866 37.350 1.00 53.88 445 LYS A C 1
ATOM 3550 O O . LYS A 1 445 ? 16.593 -14.034 37.724 1.00 53.88 445 LYS A O 1
ATOM 3555 N N . ARG A 1 446 ? 17.002 -12.469 36.162 1.00 50.72 446 ARG A N 1
ATOM 3556 C CA . ARG A 1 446 ? 17.632 -13.364 35.172 1.00 50.72 446 ARG A CA 1
ATOM 3557 C C . ARG A 1 446 ? 19.102 -13.650 35.500 1.00 50.72 446 ARG A C 1
ATOM 3559 O O . ARG A 1 446 ? 19.571 -14.751 35.226 1.00 50.72 446 ARG A O 1
ATOM 3566 N N . VAL A 1 447 ? 19.797 -12.695 36.123 1.00 48.22 447 VAL A N 1
ATOM 3567 C CA . VAL A 1 447 ? 21.172 -12.866 36.632 1.00 48.22 447 VAL A CA 1
ATOM 3568 C C . VAL A 1 447 ? 21.188 -13.742 37.895 1.00 48.22 447 VAL A C 1
ATOM 3570 O O . VAL A 1 447 ? 22.018 -14.646 37.989 1.00 48.22 447 VAL A O 1
ATOM 3573 N N . LYS A 1 448 ? 20.196 -13.590 38.788 1.00 48.50 448 LYS A N 1
ATOM 3574 C CA . LYS A 1 448 ? 20.042 -14.392 40.022 1.00 48.50 448 LYS A CA 1
ATOM 3575 C C . LYS A 1 448 ? 19.961 -15.904 39.802 1.00 48.50 448 LYS A C 1
ATOM 3577 O O . LYS A 1 448 ? 20.304 -16.673 40.687 1.00 48.50 448 LYS A O 1
ATOM 3582 N N . GLY A 1 449 ? 19.491 -16.346 38.633 1.00 47.75 449 GLY A N 1
ATOM 3583 C CA . GLY A 1 449 ? 19.408 -17.770 38.294 1.00 47.75 449 GLY A CA 1
ATOM 3584 C C . GLY A 1 449 ? 20.745 -18.413 37.907 1.00 47.75 449 GLY A C 1
ATOM 3585 O O . GLY A 1 449 ? 20.776 -19.623 37.691 1.00 47.75 449 GLY A O 1
ATOM 3586 N N . LYS A 1 450 ? 21.828 -17.632 37.767 1.00 47.34 450 LYS A N 1
ATOM 3587 C CA . LYS A 1 450 ? 23.143 -18.128 37.329 1.00 47.34 450 LYS A CA 1
ATOM 3588 C C . LYS A 1 450 ? 24.240 -18.063 38.394 1.00 47.34 450 LYS A C 1
ATOM 3590 O O . LYS A 1 450 ? 25.205 -18.807 38.251 1.00 47.34 450 LYS A O 1
ATOM 3595 N N . TYR A 1 451 ? 24.102 -17.238 39.432 1.00 45.84 451 TYR A N 1
ATOM 3596 C CA . TYR A 1 451 ? 25.126 -17.064 40.466 1.00 45.84 451 TYR A CA 1
ATOM 3597 C C . TYR A 1 451 ? 24.471 -16.794 41.831 1.00 45.84 451 TYR A C 1
ATOM 3599 O O . TYR A 1 451 ? 23.595 -15.938 41.934 1.00 45.84 451 TYR A O 1
ATOM 3607 N N . GLU A 1 452 ? 24.872 -17.545 42.860 1.00 47.25 452 GLU A N 1
ATOM 3608 C CA . GLU A 1 452 ? 24.496 -17.323 44.264 1.00 47.25 452 GLU A CA 1
ATOM 3609 C C . GLU A 1 452 ? 25.618 -16.531 44.953 1.00 47.25 452 GLU A C 1
ATOM 3611 O O . GLU A 1 452 ? 26.516 -17.153 45.502 1.00 47.25 452 GLU A O 1
ATOM 3616 N N . GLU A 1 453 ? 25.622 -15.192 44.922 1.00 48.91 453 GLU A N 1
ATOM 3617 C CA . GLU A 1 453 ? 26.577 -14.396 45.724 1.00 48.91 453 GLU A CA 1
ATOM 3618 C C . GLU A 1 453 ? 26.132 -12.926 45.915 1.00 48.91 453 GLU A C 1
ATOM 3620 O O . GLU A 1 453 ? 25.148 -12.490 45.326 1.00 48.91 453 GLU A O 1
ATOM 3625 N N . GLN A 1 454 ? 26.787 -12.205 46.838 1.00 48.91 454 GLN A N 1
ATOM 3626 C CA . GLN A 1 454 ? 26.337 -10.949 47.476 1.00 48.91 454 GLN A CA 1
ATOM 3627 C C . GLN A 1 454 ? 26.166 -9.740 46.518 1.00 48.91 454 GLN A C 1
ATOM 3629 O O . GLN A 1 454 ? 26.883 -9.601 45.532 1.00 48.91 454 GLN A O 1
ATOM 3634 N N . GLU A 1 455 ? 25.256 -8.814 46.870 1.00 49.06 455 GLU A N 1
ATOM 3635 C CA . GLU A 1 455 ? 24.787 -7.658 46.062 1.00 49.06 455 GLU A CA 1
ATOM 3636 C C . GLU A 1 455 ? 25.880 -6.796 45.386 1.00 49.06 455 GLU A C 1
ATOM 3638 O O . GLU A 1 455 ? 25.646 -6.273 44.298 1.00 49.06 455 GLU A O 1
ATOM 3643 N N . GLU A 1 456 ? 27.067 -6.629 45.984 1.00 45.47 456 GLU A N 1
ATOM 3644 C CA . GLU A 1 456 ? 28.154 -5.829 45.382 1.00 45.47 456 GLU A CA 1
ATOM 3645 C C . GLU A 1 456 ? 28.910 -6.569 44.261 1.00 45.47 456 GLU A C 1
ATOM 3647 O O . GLU A 1 456 ? 29.396 -5.937 43.319 1.00 45.47 456 GLU A O 1
ATOM 3652 N N . GLU A 1 457 ? 28.985 -7.903 44.309 1.00 49.50 457 GLU A N 1
ATOM 3653 C CA . GLU A 1 457 ? 29.551 -8.720 43.226 1.00 49.50 457 GLU A CA 1
ATOM 3654 C C . GLU A 1 457 ? 28.564 -8.875 42.060 1.00 49.50 457 GLU A C 1
ATOM 3656 O O . GLU A 1 457 ? 28.992 -8.917 40.903 1.00 49.50 457 GLU A O 1
ATOM 3661 N N . GLU A 1 458 ? 27.252 -8.846 42.333 1.00 50.72 458 GLU A N 1
ATOM 3662 C CA . GLU A 1 458 ? 26.197 -8.869 41.309 1.00 50.72 458 GLU A CA 1
ATOM 3663 C C . GLU A 1 458 ? 26.319 -7.691 40.328 1.00 50.72 458 GLU A C 1
ATOM 3665 O O . GLU A 1 458 ? 26.206 -7.891 39.119 1.00 50.72 458 GLU A O 1
ATOM 3670 N N . GLU A 1 459 ? 26.598 -6.477 40.818 1.00 50.56 459 GLU A N 1
ATOM 3671 C CA . GLU A 1 459 ? 26.725 -5.269 39.987 1.00 50.56 459 GLU A CA 1
ATOM 3672 C C . GLU A 1 459 ? 27.958 -5.340 39.070 1.00 50.56 459 GLU A C 1
ATOM 3674 O O . GLU A 1 459 ? 27.918 -4.957 37.899 1.00 50.56 459 GLU A O 1
ATOM 3679 N N . LYS A 1 460 ? 29.061 -5.904 39.568 1.00 53.19 460 LYS A N 1
ATOM 3680 C CA . LYS A 1 460 ? 30.294 -6.067 38.791 1.00 53.19 460 LYS A CA 1
ATOM 3681 C C . LYS A 1 460 ? 30.152 -7.153 37.721 1.00 53.19 460 LYS A C 1
ATOM 3683 O O . LYS A 1 460 ? 30.530 -6.932 36.570 1.00 53.19 460 LYS A O 1
ATOM 3688 N N . ILE A 1 461 ? 29.549 -8.292 38.071 1.00 54.44 461 ILE A N 1
ATOM 3689 C CA . ILE A 1 461 ? 29.233 -9.379 37.132 1.00 54.44 461 ILE A CA 1
ATOM 3690 C C . ILE A 1 461 ? 28.221 -8.899 36.081 1.00 54.44 461 ILE A C 1
ATOM 3692 O O . ILE A 1 461 ? 28.366 -9.215 34.899 1.00 54.44 461 ILE A O 1
ATOM 3696 N N . PHE A 1 462 ? 27.238 -8.087 36.477 1.00 53.28 462 PHE A N 1
ATOM 3697 C CA . PHE A 1 462 ? 26.274 -7.440 35.585 1.00 53.28 462 PHE A CA 1
ATOM 3698 C C . PHE A 1 462 ? 26.975 -6.569 34.533 1.00 53.28 462 PHE A C 1
ATOM 3700 O O . PHE A 1 462 ? 26.787 -6.801 33.336 1.00 53.28 462 PHE A O 1
ATOM 3707 N N . GLN A 1 463 ? 27.855 -5.651 34.951 1.00 52.06 463 GLN A N 1
ATOM 3708 C CA . GLN A 1 463 ? 28.632 -4.807 34.035 1.00 52.06 463 GLN A CA 1
ATOM 3709 C C . GLN A 1 463 ? 29.526 -5.641 33.100 1.00 52.06 463 GLN A C 1
ATOM 3711 O O . GLN A 1 463 ? 29.568 -5.395 31.895 1.00 52.06 463 GLN A O 1
ATOM 3716 N N . GLU A 1 464 ? 30.192 -6.682 33.609 1.00 53.00 464 GLU A N 1
ATOM 3717 C CA . GLU A 1 464 ? 31.049 -7.550 32.790 1.00 53.00 464 GLU A CA 1
ATOM 3718 C C . GLU A 1 464 ? 30.266 -8.396 31.766 1.00 53.00 464 GLU A C 1
ATOM 3720 O O . GLU A 1 464 ? 30.725 -8.563 30.634 1.00 53.00 464 GLU A O 1
ATOM 3725 N N . THR A 1 465 ? 29.081 -8.899 32.124 1.00 49.62 465 THR A N 1
ATOM 3726 C CA . THR A 1 465 ? 28.225 -9.721 31.241 1.00 49.62 465 THR A CA 1
ATOM 3727 C C . THR A 1 465 ? 27.615 -8.883 30.108 1.00 49.62 465 THR A C 1
ATOM 3729 O O . THR A 1 465 ? 27.481 -9.353 28.974 1.00 49.62 465 THR A O 1
ATOM 3732 N N . ILE A 1 466 ? 27.300 -7.612 30.388 1.00 49.03 466 ILE A N 1
ATOM 3733 C CA . ILE A 1 466 ? 26.832 -6.626 29.400 1.00 49.03 466 ILE A CA 1
ATOM 3734 C C . ILE A 1 466 ? 27.953 -6.252 28.430 1.00 49.03 466 ILE A C 1
ATOM 3736 O O . ILE A 1 466 ? 27.747 -6.285 27.216 1.00 49.03 466 ILE A O 1
ATOM 3740 N N . VAL A 1 467 ? 29.148 -5.940 28.946 1.00 47.34 467 VAL A N 1
ATOM 3741 C CA . VAL A 1 467 ? 30.316 -5.555 28.132 1.00 47.34 467 VAL A CA 1
ATOM 3742 C C . VAL A 1 467 ? 30.754 -6.688 27.197 1.00 47.34 467 VAL A C 1
ATOM 3744 O O . VAL A 1 467 ? 31.208 -6.426 26.085 1.00 47.34 467 VAL A O 1
ATOM 3747 N N . LYS A 1 468 ? 30.577 -7.950 27.606 1.00 47.78 468 LYS A N 1
ATOM 3748 C CA . LYS A 1 468 ? 30.888 -9.132 26.783 1.00 47.78 468 LYS A CA 1
ATOM 3749 C C . LYS A 1 468 ? 29.798 -9.492 25.759 1.00 47.78 468 LYS A C 1
ATOM 3751 O O . LYS A 1 468 ? 30.011 -10.397 24.956 1.00 47.78 468 LYS A O 1
ATOM 3756 N N . GLY A 1 469 ? 28.654 -8.796 25.744 1.00 43.88 469 GLY A N 1
ATOM 3757 C CA . GLY A 1 469 ? 27.567 -9.046 24.787 1.00 43.88 469 GLY A CA 1
ATOM 3758 C C . GLY A 1 469 ? 26.859 -10.396 24.978 1.00 43.88 469 GLY A C 1
ATOM 3759 O O . GLY A 1 469 ? 26.310 -10.952 24.023 1.00 43.88 469 GLY A O 1
ATOM 3760 N N . GLU A 1 470 ? 26.893 -10.947 26.196 1.00 45.28 470 GLU A N 1
ATOM 3761 C CA . GLU A 1 470 ? 26.371 -12.285 26.516 1.00 45.28 470 GLU A CA 1
ATOM 3762 C C . GLU A 1 470 ? 24.859 -12.297 26.819 1.00 45.28 470 GLU A C 1
ATOM 3764 O O . GLU A 1 470 ? 24.237 -13.362 26.853 1.00 45.28 470 GLU A O 1
ATOM 3769 N N . LEU A 1 471 ? 24.235 -11.124 26.975 1.00 46.22 471 LEU A N 1
ATOM 3770 C CA . LEU A 1 471 ? 22.782 -10.957 27.070 1.00 46.22 471 LEU A CA 1
ATOM 3771 C C . LEU A 1 471 ? 22.168 -10.788 25.674 1.00 46.22 471 LEU A C 1
ATOM 3773 O O . LEU A 1 471 ? 21.820 -9.690 25.255 1.00 46.22 471 LEU A O 1
ATOM 3777 N N . ARG A 1 472 ? 22.027 -11.893 24.940 1.00 41.94 472 ARG A N 1
ATOM 3778 C CA . ARG A 1 472 ? 21.189 -11.943 23.730 1.00 41.94 472 ARG A CA 1
ATOM 3779 C C . ARG A 1 472 ? 19.771 -12.369 24.113 1.00 41.94 472 ARG A C 1
ATOM 3781 O O . ARG A 1 472 ? 19.614 -13.237 24.968 1.00 41.94 472 ARG A O 1
ATOM 3788 N N . ASN A 1 473 ? 18.766 -11.805 23.441 1.00 41.19 473 ASN A N 1
ATOM 3789 C CA . ASN A 1 473 ? 17.344 -12.161 23.570 1.00 41.19 473 ASN A CA 1
ATOM 3790 C C . ASN A 1 473 ? 16.719 -11.835 24.939 1.00 41.19 473 ASN A C 1
ATOM 3792 O O . ASN A 1 473 ? 16.229 -12.723 25.641 1.00 41.19 473 ASN A O 1
ATOM 3796 N N . ILE A 1 474 ? 16.707 -10.557 25.322 1.00 43.59 474 ILE A N 1
ATOM 3797 C CA . ILE A 1 474 ? 15.808 -10.107 26.387 1.00 43.59 474 ILE A CA 1
ATOM 3798 C C . ILE A 1 474 ? 14.490 -9.686 25.724 1.00 43.59 474 ILE A C 1
ATOM 3800 O O . ILE A 1 474 ? 14.440 -8.683 25.018 1.00 43.59 474 ILE A O 1
ATOM 3804 N N . GLU A 1 475 ? 13.441 -10.484 25.922 1.00 45.12 475 GLU A N 1
ATOM 3805 C CA . GLU A 1 475 ? 12.071 -10.123 25.542 1.00 45.12 475 GLU A CA 1
ATOM 3806 C C . GLU A 1 475 ? 11.650 -8.859 26.301 1.00 45.12 475 GLU A C 1
ATOM 3808 O O . GLU A 1 475 ? 11.724 -8.818 27.532 1.00 45.12 475 GLU A O 1
ATOM 3813 N N . ILE A 1 476 ? 11.235 -7.830 25.565 1.00 51.59 476 ILE A N 1
ATOM 3814 C CA . ILE A 1 476 ? 10.563 -6.667 26.142 1.00 51.59 476 ILE A CA 1
ATOM 3815 C C . ILE A 1 476 ? 9.080 -6.944 26.070 1.00 51.59 476 ILE A C 1
ATOM 3817 O O . ILE A 1 476 ? 8.521 -7.109 24.988 1.00 51.59 476 ILE A O 1
ATOM 3821 N N . GLU A 1 477 ? 8.453 -6.99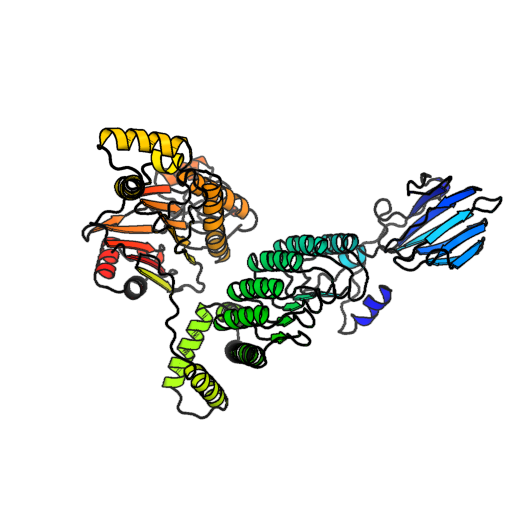9 27.237 1.00 54.28 477 GLU A N 1
ATOM 3822 C CA . GLU A 1 477 ? 7.005 -7.015 27.318 1.00 54.28 477 GLU A CA 1
ATOM 3823 C C . GLU A 1 477 ? 6.495 -5.648 26.833 1.00 54.28 477 GLU A C 1
ATOM 3825 O O . GLU A 1 477 ? 6.748 -4.630 27.478 1.00 54.28 477 GLU A O 1
ATOM 3830 N N . ASN A 1 478 ? 5.740 -5.649 25.731 1.00 67.56 478 ASN A N 1
ATOM 3831 C CA . ASN A 1 478 ? 5.022 -4.515 25.126 1.00 67.56 478 ASN A CA 1
ATOM 3832 C C . ASN A 1 478 ? 5.879 -3.591 24.258 1.00 67.56 478 ASN A C 1
ATOM 3834 O O . ASN A 1 478 ? 6.828 -2.951 24.718 1.00 67.56 478 ASN A O 1
ATOM 3838 N N . SER A 1 479 ? 5.497 -3.499 22.989 1.00 83.50 479 SER A N 1
ATOM 3839 C CA . SER A 1 479 ? 6.200 -2.711 21.985 1.00 83.50 479 SER A CA 1
ATOM 3840 C C . SER A 1 479 ? 5.239 -2.099 20.970 1.00 83.50 479 SER A C 1
ATOM 3842 O O . SER A 1 479 ? 5.372 -2.296 19.768 1.00 83.50 479 SER A O 1
ATOM 3844 N N . ASP A 1 480 ? 4.234 -1.383 21.452 1.00 90.56 480 ASP A N 1
ATOM 3845 C CA . ASP A 1 480 ? 3.066 -0.994 20.669 1.00 90.56 480 ASP A CA 1
ATOM 3846 C C . ASP A 1 480 ? 3.237 0.377 20.000 1.00 90.56 480 ASP A C 1
ATOM 3848 O O . ASP A 1 480 ? 3.895 1.280 20.521 1.00 90.56 480 ASP A O 1
ATOM 3852 N N . PHE A 1 481 ? 2.618 0.543 18.833 1.00 95.00 481 PHE A N 1
ATOM 3853 C CA . PHE A 1 481 ? 2.583 1.793 18.079 1.00 95.00 481 PHE A CA 1
ATOM 3854 C C . PHE A 1 481 ? 1.134 2.190 17.808 1.00 95.00 481 PHE A C 1
ATOM 3856 O O . PHE A 1 481 ? 0.378 1.439 17.188 1.00 95.00 481 PHE A O 1
ATOM 3863 N N . PHE A 1 482 ? 0.776 3.406 18.201 1.00 98.12 482 PHE A N 1
ATOM 3864 C CA . PHE A 1 482 ? -0.515 4.023 17.934 1.00 98.12 482 PHE A CA 1
ATOM 3865 C C . PHE A 1 482 ? -0.287 5.338 17.195 1.00 98.12 482 PHE A C 1
ATOM 3867 O O . PHE A 1 482 ? 0.546 6.143 17.606 1.00 98.12 482 PHE A O 1
ATOM 3874 N N . GLY A 1 483 ? -1.015 5.564 16.108 1.00 98.00 483 GLY A N 1
ATOM 3875 C CA . GLY A 1 483 ? -0.923 6.782 15.315 1.00 98.00 483 GLY A CA 1
ATOM 3876 C C . GLY A 1 483 ? -2.285 7.228 14.816 1.00 98.00 483 GLY A C 1
ATOM 3877 O O . GLY A 1 483 ? -3.095 6.403 14.395 1.00 98.00 483 GLY A O 1
ATOM 3878 N N . LEU A 1 484 ? -2.520 8.532 14.852 1.00 98.56 484 LEU A N 1
ATOM 3879 C CA . LEU A 1 484 ? -3.671 9.185 14.249 1.00 98.56 484 LEU A CA 1
ATOM 3880 C C . LEU A 1 484 ? -3.162 10.249 13.280 1.00 98.56 484 LEU A C 1
ATOM 3882 O O . LEU A 1 484 ? -2.313 11.064 13.639 1.00 98.56 484 LEU A O 1
ATOM 3886 N N . PHE A 1 485 ? -3.676 10.199 12.056 1.00 98.38 485 PHE A N 1
ATOM 3887 C CA . PHE A 1 485 ? -3.271 11.041 10.938 1.00 98.38 485 PHE A CA 1
ATOM 3888 C C . PHE A 1 485 ? -4.515 11.721 10.376 1.00 98.38 485 PHE A C 1
ATOM 3890 O O . PHE A 1 485 ? -5.318 11.067 9.709 1.00 98.38 485 PHE A O 1
ATOM 3897 N N . ASP A 1 486 ? -4.695 12.999 10.689 1.00 97.88 486 ASP A N 1
ATOM 3898 C CA . ASP A 1 486 ? -5.797 13.825 10.193 1.00 97.88 486 ASP A CA 1
ATOM 3899 C C . ASP A 1 486 ? -5.420 14.343 8.805 1.00 97.88 486 ASP A C 1
ATOM 3901 O O . ASP A 1 486 ? -4.341 14.915 8.625 1.00 97.88 486 ASP A O 1
ATOM 3905 N N . GLY A 1 487 ? -6.209 13.995 7.795 1.00 96.00 487 GLY A N 1
ATOM 3906 C CA . GLY A 1 487 ? -5.883 14.250 6.394 1.00 96.00 487 GLY A CA 1
ATOM 3907 C C . GLY A 1 487 ? -6.607 15.479 5.863 1.00 96.00 487 GLY A C 1
ATOM 3908 O O . GLY A 1 487 ? -7.767 15.707 6.185 1.00 96.00 487 GLY A O 1
ATOM 3909 N N . HIS A 1 488 ? -5.960 16.223 4.967 1.00 91.94 488 HIS A N 1
ATOM 3910 C CA . HIS A 1 488 ? -6.602 17.331 4.265 1.00 91.94 488 HIS A CA 1
ATOM 3911 C C . HIS A 1 488 ? -6.267 17.344 2.778 1.00 91.94 488 HIS A C 1
ATOM 3913 O O . HIS A 1 488 ? -5.156 17.027 2.349 1.00 91.94 488 HIS A O 1
ATOM 3919 N N . GLY A 1 489 ? -7.242 17.759 1.968 1.00 76.50 489 GLY A N 1
ATOM 3920 C CA . GLY A 1 489 ? -7.099 17.811 0.511 1.00 76.50 489 GLY A CA 1
ATOM 3921 C C . GLY A 1 489 ? -7.106 16.428 -0.147 1.00 76.50 489 GLY A C 1
ATOM 3922 O O . GLY A 1 489 ? -6.781 16.324 -1.331 1.00 76.50 489 GLY A O 1
ATOM 3923 N N . GLY A 1 490 ? -7.480 15.388 0.607 1.00 74.50 490 GLY A N 1
ATOM 3924 C CA . GLY A 1 490 ? -7.471 13.990 0.189 1.00 74.50 490 GLY A CA 1
ATOM 3925 C C . GLY A 1 490 ? -6.873 13.049 1.243 1.00 74.50 490 GLY A C 1
ATOM 3926 O O . GLY A 1 490 ? -5.989 13.414 2.015 1.00 74.50 490 GLY A O 1
ATOM 3927 N N . ARG A 1 491 ? -7.347 11.798 1.254 1.00 88.69 491 ARG A N 1
ATOM 3928 C CA . ARG A 1 491 ? -6.935 10.741 2.203 1.00 88.69 491 ARG A CA 1
ATOM 3929 C C . ARG A 1 491 ? -5.572 10.120 1.852 1.00 88.69 491 ARG A C 1
ATOM 3931 O O . ARG A 1 491 ? -4.997 9.361 2.625 1.00 88.69 491 ARG A O 1
ATOM 3938 N N . GLU A 1 492 ? -5.034 10.407 0.670 1.00 83.81 492 GLU A N 1
ATOM 3939 C CA . GLU A 1 492 ? -3.823 9.765 0.156 1.00 83.81 492 GLU A CA 1
ATOM 3940 C C . GLU A 1 492 ? -2.597 10.054 1.034 1.00 83.81 492 GLU A C 1
ATOM 3942 O O . GLU A 1 492 ? -1.734 9.190 1.193 1.00 83.81 492 GLU A O 1
ATOM 3947 N N . ALA A 1 493 ? -2.522 11.256 1.615 1.00 86.44 493 ALA A N 1
ATOM 3948 C CA . ALA A 1 493 ? -1.425 11.662 2.487 1.00 86.44 493 ALA A CA 1
ATOM 3949 C C . ALA A 1 493 ? -1.447 10.893 3.818 1.00 86.44 493 ALA A C 1
ATOM 3951 O O . ALA A 1 493 ? -0.446 10.269 4.177 1.00 86.44 493 ALA A O 1
ATOM 3952 N N . SER A 1 494 ? -2.591 10.882 4.509 1.00 93.31 494 SER A N 1
ATOM 3953 C CA . SER A 1 494 ? -2.789 10.176 5.782 1.00 93.31 494 SER A CA 1
ATOM 3954 C C . SER A 1 494 ? -2.611 8.662 5.634 1.00 93.31 494 SER A C 1
ATOM 3956 O O . SER A 1 494 ? -1.944 8.034 6.458 1.00 93.31 494 SER A O 1
ATOM 3958 N N . GLU A 1 495 ? -3.095 8.063 4.539 1.00 90.12 495 GLU A N 1
ATOM 3959 C CA . GLU A 1 495 ? -2.886 6.636 4.249 1.00 90.12 495 GLU A CA 1
ATOM 3960 C C . GLU A 1 495 ? -1.421 6.311 3.959 1.00 90.12 495 GLU A C 1
ATOM 3962 O O . GLU A 1 495 ? -0.896 5.303 4.441 1.00 90.12 495 GLU A O 1
ATOM 3967 N N . HIS A 1 496 ? -0.741 7.143 3.170 1.00 89.56 496 HIS A N 1
ATOM 3968 C CA . HIS A 1 496 ? 0.663 6.922 2.847 1.00 89.56 496 HIS A CA 1
ATOM 3969 C C . HIS A 1 496 ? 1.541 7.013 4.097 1.00 89.56 496 HIS A C 1
ATOM 3971 O O . HIS A 1 496 ? 2.336 6.107 4.363 1.00 89.56 496 HIS A O 1
ATOM 3977 N N . VAL A 1 497 ? 1.364 8.074 4.889 1.00 95.81 497 VAL A N 1
ATOM 3978 C CA . VAL A 1 497 ? 2.132 8.288 6.118 1.00 95.81 497 VAL A CA 1
ATOM 3979 C C . VAL A 1 497 ? 1.840 7.184 7.128 1.00 95.81 497 VAL A C 1
ATOM 3981 O O . VAL A 1 497 ? 2.781 6.561 7.620 1.00 95.81 497 VAL A O 1
ATOM 3984 N N . GLY A 1 498 ? 0.568 6.852 7.367 1.00 93.69 498 GLY A N 1
ATOM 3985 C CA . GLY A 1 498 ? 0.187 5.805 8.315 1.00 93.69 498 GLY A CA 1
ATOM 3986 C C . GLY A 1 498 ? 0.768 4.423 7.988 1.00 93.69 498 GLY A C 1
ATOM 3987 O O . GLY A 1 498 ? 1.151 3.673 8.890 1.00 93.69 498 GLY A O 1
ATOM 3988 N N . ASN A 1 499 ? 0.912 4.090 6.703 1.00 88.50 499 ASN A N 1
ATOM 3989 C CA . ASN A 1 499 ? 1.470 2.805 6.277 1.00 88.50 499 ASN A CA 1
ATOM 3990 C C . ASN A 1 499 ? 3.004 2.750 6.358 1.00 88.50 499 ASN A C 1
ATOM 3992 O O . ASN A 1 499 ? 3.565 1.725 6.758 1.00 88.50 499 ASN A O 1
ATOM 3996 N N . ILE A 1 500 ? 3.686 3.835 5.980 1.00 91.44 500 ILE A N 1
ATOM 3997 C CA . ILE A 1 500 ? 5.145 3.850 5.788 1.00 91.44 500 ILE A CA 1
ATOM 3998 C C . ILE A 1 500 ? 5.899 4.300 7.042 1.00 91.44 500 ILE A C 1
ATOM 4000 O O . ILE A 1 500 ? 6.950 3.738 7.363 1.00 91.44 500 ILE A O 1
ATOM 4004 N N . LEU A 1 501 ? 5.371 5.277 7.780 1.00 97.06 501 LEU A N 1
ATOM 4005 C CA . LEU A 1 501 ? 6.063 5.892 8.911 1.00 97.06 501 LEU A CA 1
ATOM 4006 C C . LEU A 1 501 ? 6.450 4.886 10.017 1.00 97.06 501 LEU A C 1
ATOM 4008 O O . LEU A 1 501 ? 7.619 4.886 10.413 1.00 97.06 501 LEU A O 1
ATOM 4012 N N . PRO A 1 502 ? 5.576 3.952 10.459 1.00 95.00 502 PRO A N 1
ATOM 4013 C CA . PRO A 1 502 ? 5.960 2.958 11.464 1.00 95.00 502 PRO A CA 1
ATOM 4014 C C . PRO A 1 502 ? 7.059 2.008 10.968 1.00 95.00 502 PRO A C 1
ATOM 4016 O O . PRO A 1 502 ? 7.809 1.455 11.766 1.00 95.00 502 PRO A O 1
ATOM 4019 N N . LEU A 1 503 ? 7.162 1.771 9.657 1.00 92.50 503 LEU A N 1
ATOM 4020 C CA . LEU A 1 503 ? 8.190 0.893 9.093 1.00 92.50 503 LEU A CA 1
ATOM 4021 C C . LEU A 1 503 ? 9.554 1.591 9.070 1.00 92.50 503 LEU A C 1
ATOM 4023 O O . LEU A 1 503 ? 10.534 1.005 9.524 1.00 92.50 503 LEU A O 1
ATOM 4027 N N . LYS A 1 504 ? 9.603 2.856 8.625 1.00 94.31 504 LYS A N 1
ATOM 4028 C CA . LYS A 1 504 ? 10.836 3.664 8.608 1.00 94.31 504 LYS A CA 1
ATOM 4029 C C . LYS A 1 504 ? 11.413 3.859 10.012 1.00 94.31 504 LYS A C 1
ATOM 4031 O O . LYS A 1 504 ? 12.614 3.671 10.211 1.00 94.31 504 LYS A O 1
ATOM 4036 N N . ILE A 1 505 ? 10.560 4.162 10.997 1.00 93.06 505 ILE A N 1
ATOM 4037 C CA . ILE A 1 505 ? 10.999 4.315 12.392 1.00 93.06 505 ILE A CA 1
ATOM 4038 C C . ILE A 1 505 ? 11.583 2.989 12.898 1.00 93.06 505 ILE A C 1
ATOM 4040 O O . ILE A 1 505 ? 12.700 2.971 13.416 1.00 93.06 505 ILE A O 1
ATOM 4044 N N . LYS A 1 506 ? 10.874 1.869 12.688 1.00 87.25 506 LYS A N 1
ATOM 4045 C CA . LYS A 1 506 ? 11.332 0.532 13.096 1.00 87.25 506 LYS A CA 1
ATOM 4046 C C . LYS A 1 506 ? 12.679 0.170 12.468 1.00 87.25 506 LYS A C 1
ATOM 4048 O O . LYS A 1 506 ? 13.571 -0.300 13.166 1.00 87.25 506 LYS A O 1
ATOM 4053 N N . GLU A 1 507 ? 12.846 0.409 11.170 1.00 86.56 507 GLU A N 1
ATOM 4054 C CA . GLU A 1 507 ? 14.095 0.147 10.451 1.00 86.56 507 GLU A CA 1
ATOM 4055 C C . GLU A 1 507 ? 15.271 0.946 11.032 1.00 86.56 507 GLU A C 1
ATOM 4057 O O . GLU A 1 507 ? 16.330 0.381 11.306 1.00 86.56 507 GLU A O 1
ATOM 4062 N N . LYS A 1 508 ? 15.091 2.249 11.277 1.00 85.19 508 LYS A N 1
ATOM 4063 C CA . LYS A 1 508 ? 16.153 3.097 11.838 1.00 85.19 508 LYS A CA 1
ATOM 4064 C C . LYS A 1 508 ? 16.551 2.662 13.249 1.00 85.19 508 LYS A C 1
ATOM 4066 O O . LYS A 1 508 ? 17.746 2.609 13.538 1.00 85.19 508 LYS A O 1
ATOM 4071 N N . ILE A 1 509 ? 15.586 2.306 14.100 1.00 81.00 509 ILE A N 1
ATOM 4072 C CA . ILE A 1 509 ? 15.875 1.778 15.445 1.00 81.00 509 ILE A CA 1
ATOM 4073 C C . ILE A 1 509 ? 16.620 0.438 15.340 1.00 81.00 509 ILE A C 1
ATOM 4075 O O . ILE A 1 509 ? 17.629 0.253 16.016 1.00 81.00 509 ILE A O 1
ATOM 4079 N N . ASN A 1 510 ? 16.197 -0.464 14.446 1.00 76.56 510 ASN A N 1
ATOM 4080 C CA . ASN A 1 510 ? 16.889 -1.736 14.192 1.00 76.56 510 ASN A CA 1
ATOM 4081 C C . ASN A 1 510 ? 18.338 -1.550 13.718 1.00 76.56 510 ASN A C 1
ATOM 4083 O O . ASN A 1 510 ? 19.191 -2.383 14.008 1.00 76.56 510 ASN A O 1
ATOM 4087 N N . ASN A 1 511 ? 18.628 -0.440 13.040 1.00 75.38 511 ASN A N 1
ATOM 4088 C CA . ASN A 1 511 ? 19.977 -0.051 12.630 1.00 75.38 511 ASN A CA 1
ATOM 4089 C C . ASN A 1 511 ? 20.772 0.676 13.739 1.00 75.38 511 ASN A C 1
ATOM 4091 O O . ASN A 1 511 ? 21.809 1.279 13.461 1.00 75.38 511 ASN A O 1
ATOM 4095 N N . GLY A 1 512 ? 20.301 0.642 14.991 1.00 68.38 512 GLY A N 1
ATOM 4096 C CA . GLY A 1 512 ? 20.990 1.195 16.161 1.00 68.38 512 GLY A CA 1
ATOM 4097 C C . GLY A 1 512 ? 20.776 2.694 16.389 1.00 68.38 512 GLY A C 1
ATOM 4098 O O . GLY A 1 512 ? 21.486 3.306 17.190 1.00 68.38 512 GLY A O 1
ATOM 4099 N N . MET A 1 513 ? 19.825 3.324 15.692 1.00 77.50 513 MET A N 1
ATOM 4100 C CA . MET A 1 513 ? 19.511 4.738 15.901 1.00 77.50 513 MET A CA 1
ATOM 4101 C C . MET A 1 513 ? 18.685 4.939 17.180 1.00 77.50 513 MET A C 1
ATOM 4103 O O . MET A 1 513 ? 17.739 4.199 17.439 1.00 77.50 513 MET A O 1
ATOM 4107 N N . LYS A 1 514 ? 18.997 5.992 17.954 1.00 79.69 514 LYS A N 1
ATOM 4108 C CA . LYS A 1 514 ? 18.153 6.416 19.086 1.00 79.69 514 LYS A CA 1
ATOM 4109 C C . LYS A 1 514 ? 16.732 6.711 18.604 1.00 79.69 514 LYS A C 1
ATOM 4111 O O . LYS A 1 514 ? 16.581 7.363 17.573 1.00 79.69 514 LYS A O 1
ATOM 4116 N N . ILE A 1 515 ? 15.723 6.296 19.365 1.00 84.75 515 ILE A N 1
ATOM 4117 C CA . ILE A 1 515 ? 14.310 6.399 18.978 1.00 84.75 515 ILE A CA 1
ATOM 4118 C C . ILE A 1 515 ? 13.878 7.825 18.619 1.00 84.75 515 ILE A C 1
ATOM 4120 O O . ILE A 1 515 ? 13.240 8.009 17.590 1.00 84.75 515 ILE A O 1
ATOM 4124 N N . GLU A 1 516 ? 14.289 8.849 19.370 1.00 89.81 516 GLU A N 1
ATOM 4125 C CA . GLU A 1 516 ? 13.924 10.242 19.081 1.00 89.81 516 GLU A CA 1
ATOM 4126 C C . GLU A 1 516 ? 14.480 10.689 17.728 1.00 89.81 516 GLU A C 1
ATOM 4128 O O . GLU A 1 516 ? 13.791 11.327 16.935 1.00 89.81 516 GLU A O 1
ATOM 4133 N N . LYS A 1 517 ? 15.724 10.297 17.435 1.00 89.62 517 LYS A N 1
ATOM 4134 C CA . LYS A 1 517 ? 16.356 10.583 16.148 1.00 89.62 517 LYS A CA 1
ATOM 4135 C C . LYS A 1 517 ? 15.727 9.758 15.023 1.00 89.62 517 LYS A C 1
ATOM 4137 O O . LYS A 1 517 ? 15.510 10.284 13.940 1.00 89.62 517 LYS A O 1
ATOM 4142 N N . ALA A 1 518 ? 15.388 8.496 15.283 1.00 91.06 518 ALA A N 1
ATOM 4143 C CA . ALA A 1 518 ? 14.712 7.628 14.324 1.00 91.06 518 ALA A CA 1
ATOM 4144 C C . ALA A 1 518 ? 13.335 8.176 13.937 1.00 91.06 518 ALA A C 1
ATOM 4146 O O . ALA A 1 518 ? 12.997 8.177 12.755 1.00 91.06 518 ALA A O 1
ATOM 4147 N N . ILE A 1 519 ? 12.570 8.678 14.910 1.00 96.38 519 ILE A N 1
ATOM 4148 C CA . ILE A 1 519 ? 11.304 9.379 14.688 1.00 96.38 519 ILE A CA 1
ATOM 4149 C C . ILE A 1 519 ? 11.559 10.634 13.853 1.00 96.38 519 ILE A C 1
ATOM 4151 O O . ILE A 1 519 ? 11.032 10.734 12.749 1.00 96.38 519 ILE A O 1
ATOM 4155 N N . HIS A 1 520 ? 12.410 11.546 14.330 1.00 98.00 520 HIS A N 1
ATOM 4156 C CA . HIS A 1 520 ? 12.700 12.809 13.649 1.00 98.00 520 HIS A CA 1
ATOM 4157 C C . HIS A 1 520 ? 13.120 12.609 12.183 1.00 98.00 520 HIS A C 1
ATOM 4159 O O . HIS A 1 520 ? 12.500 13.161 11.274 1.00 98.00 520 HIS A O 1
ATOM 4165 N N . ASP A 1 521 ? 14.131 11.772 11.937 1.00 97.56 521 ASP A N 1
ATOM 4166 C CA . ASP A 1 521 ? 14.664 11.544 10.593 1.00 97.56 521 ASP A CA 1
ATOM 4167 C C . ASP A 1 521 ? 13.620 10.863 9.693 1.00 97.56 521 ASP A C 1
ATOM 4169 O O . ASP A 1 521 ? 13.529 11.185 8.511 1.00 97.56 521 ASP A O 1
ATOM 4173 N N . SER A 1 522 ? 12.783 9.967 10.238 1.00 98.12 522 SER A N 1
ATOM 4174 C CA . SER A 1 522 ? 11.698 9.340 9.465 1.00 98.12 522 SER A CA 1
ATOM 4175 C C . SER A 1 522 ? 10.631 10.343 9.032 1.00 98.12 522 SER A C 1
ATOM 4177 O O . SER A 1 522 ? 10.125 10.227 7.919 1.00 98.12 522 SER A O 1
ATOM 4179 N N . PHE A 1 523 ? 10.298 11.320 9.881 1.00 98.44 523 PHE A N 1
ATOM 4180 C CA . PHE A 1 523 ? 9.339 12.376 9.555 1.00 98.44 523 PHE A CA 1
ATOM 4181 C C . PHE A 1 523 ? 9.870 13.281 8.435 1.00 98.44 523 PHE A C 1
ATOM 4183 O O . PHE A 1 523 ? 9.216 13.454 7.405 1.00 98.44 523 PHE A O 1
ATOM 4190 N N . VAL A 1 524 ? 11.083 13.812 8.601 1.00 96.69 524 VAL A N 1
ATOM 4191 C CA . VAL A 1 524 ? 11.680 14.752 7.640 1.00 96.69 524 VAL A CA 1
ATOM 4192 C C . VAL A 1 524 ? 11.921 14.088 6.279 1.00 96.69 524 VAL A C 1
ATOM 4194 O O . VAL A 1 524 ? 11.566 14.652 5.243 1.00 96.69 524 VAL A O 1
ATOM 4197 N N . GLU A 1 525 ? 12.472 12.869 6.257 1.00 96.94 525 GLU A N 1
ATOM 4198 C CA . GLU A 1 525 ? 12.712 12.128 5.011 1.00 96.94 525 GLU A CA 1
ATOM 4199 C C . GLU A 1 525 ? 11.407 11.803 4.278 1.00 96.94 525 GLU A C 1
ATOM 4201 O O . GLU A 1 525 ? 11.296 12.064 3.079 1.00 96.94 525 GLU A O 1
ATOM 4206 N N . LEU A 1 526 ? 10.406 11.271 4.992 1.00 96.31 526 LEU A N 1
ATOM 4207 C CA . LEU A 1 526 ? 9.128 10.901 4.385 1.00 96.31 526 LEU A CA 1
ATOM 4208 C C . LEU A 1 526 ? 8.400 12.128 3.824 1.00 96.31 526 LEU A C 1
ATOM 4210 O O . LEU A 1 526 ? 7.887 12.076 2.711 1.00 96.31 526 LEU A O 1
ATOM 4214 N N . HIS A 1 527 ? 8.420 13.259 4.529 1.00 96.12 527 HIS A N 1
ATOM 4215 C CA . HIS A 1 527 ? 7.861 14.504 4.008 1.00 96.12 527 HIS A CA 1
ATOM 4216 C C . HIS A 1 527 ? 8.537 14.941 2.701 1.00 96.12 527 HIS A C 1
ATOM 4218 O O . HIS A 1 527 ? 7.847 15.227 1.722 1.00 96.12 527 HIS A O 1
ATOM 4224 N N . HIS A 1 528 ? 9.873 14.931 2.632 1.00 93.19 528 HIS A N 1
ATOM 4225 C CA . HIS A 1 528 ? 10.594 15.280 1.404 1.00 93.19 528 HIS A CA 1
ATOM 4226 C C . HIS A 1 528 ? 10.281 14.339 0.233 1.00 93.19 528 HIS A C 1
ATOM 4228 O O . HIS A 1 528 ? 10.154 14.798 -0.906 1.00 93.19 528 HIS A O 1
ATOM 4234 N N . GLU A 1 529 ? 10.107 13.042 0.500 1.00 92.50 529 GLU A N 1
ATOM 4235 C CA . GLU A 1 529 ? 9.649 12.061 -0.491 1.00 92.50 529 GLU A CA 1
ATOM 4236 C C . GLU A 1 529 ? 8.235 12.383 -1.009 1.00 92.50 529 GLU A C 1
ATOM 4238 O O . GLU A 1 529 ? 7.935 12.123 -2.176 1.00 92.50 529 GLU A O 1
ATOM 4243 N N . MET A 1 530 ? 7.380 12.989 -0.181 1.00 90.88 530 MET A N 1
ATOM 4244 C CA . MET A 1 530 ? 5.994 13.328 -0.515 1.00 90.88 530 MET A CA 1
ATOM 4245 C C . MET A 1 530 ? 5.838 14.610 -1.341 1.00 90.88 530 MET A C 1
ATOM 4247 O O . MET A 1 530 ? 4.934 14.678 -2.172 1.00 90.88 530 MET A O 1
ATOM 4251 N N . LEU A 1 531 ? 6.714 15.609 -1.173 1.00 85.12 531 LEU A N 1
ATOM 4252 C CA . LEU A 1 531 ? 6.526 16.978 -1.696 1.00 85.12 531 LEU A CA 1
ATOM 4253 C C . LEU A 1 531 ? 6.176 17.088 -3.193 1.00 85.12 531 LEU A C 1
ATOM 4255 O O . LEU A 1 531 ? 5.520 18.043 -3.606 1.00 85.12 531 LEU A O 1
ATOM 4259 N N . HIS A 1 532 ? 6.634 16.152 -4.026 1.00 78.75 532 HIS A N 1
ATOM 4260 C CA . HIS A 1 532 ? 6.461 16.231 -5.479 1.00 78.75 532 HIS A CA 1
ATOM 4261 C C . HIS A 1 532 ? 5.127 15.672 -5.988 1.00 78.75 532 HIS A C 1
ATOM 4263 O O . HIS A 1 532 ? 4.674 16.077 -7.058 1.00 78.75 532 HIS A O 1
ATOM 4269 N N . TRP A 1 533 ? 4.506 14.747 -5.254 1.00 74.25 533 TRP A N 1
ATOM 4270 C CA . TRP A 1 533 ? 3.229 14.130 -5.633 1.00 74.25 533 TRP A CA 1
ATOM 4271 C C . TRP A 1 533 ? 2.089 14.524 -4.691 1.00 74.25 533 TRP A C 1
ATOM 4273 O O . TRP A 1 533 ? 0.947 14.632 -5.127 1.00 74.25 533 TRP A O 1
ATOM 4283 N N . CYS A 1 534 ? 2.401 14.820 -3.431 1.00 80.25 534 CYS A N 1
ATOM 4284 C CA . CYS A 1 534 ? 1.480 15.294 -2.405 1.00 80.25 534 CYS A CA 1
ATOM 4285 C C . CYS A 1 534 ? 1.411 16.832 -2.438 1.00 80.25 534 CYS A C 1
ATOM 4287 O O . CYS A 1 534 ? 1.771 17.522 -1.483 1.00 80.25 534 CYS A O 1
ATOM 4289 N N . LEU A 1 535 ? 1.067 17.386 -3.611 1.00 75.06 535 LEU A N 1
ATOM 4290 C CA . LEU A 1 535 ? 1.208 18.822 -3.861 1.00 75.06 535 LEU A CA 1
ATOM 4291 C C . LEU A 1 535 ? 0.084 19.646 -3.239 1.00 75.06 535 LEU A C 1
ATOM 4293 O O . LEU A 1 535 ? 0.367 20.763 -2.851 1.00 75.06 535 LEU A O 1
ATOM 4297 N N . TYR A 1 536 ? -1.148 19.135 -3.166 1.00 81.50 536 TYR A N 1
ATOM 4298 C CA . TYR A 1 536 ? -2.331 19.848 -2.642 1.00 81.50 536 TYR A CA 1
ATOM 4299 C C . TYR A 1 536 ? -3.087 19.058 -1.566 1.00 81.50 536 TYR A C 1
ATOM 4301 O O . TYR A 1 536 ? -4.217 19.400 -1.228 1.00 81.50 536 TYR A O 1
ATOM 4309 N N . SER A 1 537 ? -2.464 17.997 -1.063 1.00 88.56 537 SER A N 1
ATOM 4310 C CA . SER A 1 537 ? -2.941 17.212 0.065 1.00 88.56 537 SER A CA 1
ATOM 4311 C C . SER A 1 537 ? -1.837 17.107 1.106 1.00 88.56 537 SER A C 1
ATOM 4313 O O . SER A 1 537 ? -0.651 17.277 0.792 1.00 88.56 537 SER A O 1
ATOM 4315 N N . GLY A 1 538 ? -2.224 16.826 2.339 1.00 94.69 538 GLY A N 1
ATOM 4316 C CA . GLY A 1 538 ? -1.309 16.679 3.454 1.00 94.69 538 GLY A CA 1
ATOM 4317 C C . GLY A 1 538 ? -1.976 15.988 4.630 1.00 94.69 538 GLY A C 1
ATOM 4318 O O . GLY A 1 538 ? -3.130 15.566 4.547 1.00 94.69 538 GLY A O 1
ATOM 4319 N N . THR A 1 539 ? -1.217 15.796 5.703 1.00 98.31 539 THR A N 1
ATOM 4320 C CA . THR A 1 539 ? -1.754 15.184 6.921 1.00 98.31 539 THR A CA 1
ATOM 4321 C C . THR A 1 539 ? -0.975 15.581 8.170 1.00 98.31 539 THR A C 1
ATOM 4323 O O . THR A 1 539 ? 0.245 15.784 8.120 1.00 98.31 539 THR A O 1
ATOM 4326 N N . THR A 1 540 ? -1.679 15.667 9.295 1.00 98.31 540 THR A N 1
ATOM 4327 C CA . THR A 1 540 ? -1.101 15.724 10.641 1.00 98.31 540 THR A CA 1
ATOM 4328 C C . THR A 1 540 ? -0.585 14.342 11.064 1.00 98.31 540 THR A C 1
ATOM 4330 O O . THR A 1 540 ? -0.780 13.334 10.382 1.00 98.31 540 THR A O 1
ATOM 4333 N N . ALA A 1 541 ? 0.095 14.272 12.204 1.00 98.38 541 ALA A N 1
ATOM 4334 C CA . ALA A 1 541 ? 0.412 13.017 12.864 1.00 98.38 541 ALA A CA 1
ATOM 4335 C C . ALA A 1 541 ? 0.531 13.220 14.376 1.00 98.38 541 ALA A C 1
ATOM 4337 O O . ALA A 1 541 ? 1.423 13.932 14.838 1.00 98.38 541 ALA A O 1
ATOM 4338 N N . VAL A 1 542 ? -0.294 12.515 15.150 1.00 98.62 542 VAL A N 1
ATOM 4339 C CA . VAL A 1 542 ? -0.077 12.324 16.587 1.00 98.62 542 VAL A CA 1
ATOM 4340 C C . VAL A 1 542 ? 0.182 10.849 16.871 1.00 98.62 542 VAL A C 1
ATOM 4342 O O . VAL A 1 542 ? -0.606 9.985 16.484 1.00 98.62 542 VAL A O 1
ATOM 4345 N N . LEU A 1 543 ? 1.316 10.544 17.506 1.00 98.56 543 LEU A N 1
ATOM 4346 C CA . LEU A 1 543 ? 1.756 9.175 17.775 1.00 98.56 543 LEU A CA 1
ATOM 4347 C C . LEU A 1 543 ? 1.958 8.932 19.269 1.00 98.56 543 LEU A C 1
ATOM 4349 O O . LEU A 1 543 ? 2.488 9.785 19.982 1.00 98.56 543 LEU A O 1
ATOM 4353 N N . ILE A 1 544 ? 1.624 7.717 19.695 1.00 98.12 544 ILE A N 1
ATOM 4354 C CA . ILE A 1 544 ? 2.000 7.131 20.978 1.00 98.12 544 ILE A CA 1
ATOM 4355 C C . ILE A 1 544 ? 2.764 5.840 20.690 1.00 98.12 544 ILE A C 1
ATOM 4357 O O . ILE A 1 544 ? 2.222 4.904 20.106 1.00 98.12 544 ILE A O 1
ATOM 4361 N N . ILE A 1 545 ? 4.032 5.787 21.091 1.00 95.25 545 ILE A N 1
ATOM 4362 C CA . ILE A 1 545 ? 4.874 4.591 20.976 1.00 95.25 545 ILE A CA 1
ATOM 4363 C C . ILE A 1 545 ? 5.184 4.113 22.389 1.00 95.25 545 ILE A C 1
ATOM 4365 O O . ILE A 1 545 ? 5.759 4.869 23.171 1.00 95.25 545 ILE A O 1
ATOM 4369 N N . ILE A 1 546 ? 4.805 2.880 22.719 1.00 89.81 546 ILE A N 1
ATOM 4370 C CA . ILE A 1 546 ? 5.010 2.294 24.046 1.00 89.81 546 ILE A CA 1
ATOM 4371 C C . ILE A 1 546 ? 6.042 1.183 23.933 1.00 89.81 546 ILE A C 1
ATOM 4373 O O . ILE A 1 546 ? 5.793 0.187 23.266 1.00 89.81 546 ILE A O 1
ATOM 4377 N N . LEU A 1 547 ? 7.181 1.332 24.607 1.00 83.62 547 LEU A N 1
ATOM 4378 C CA . LEU A 1 547 ? 8.187 0.276 24.724 1.00 83.62 547 LEU A CA 1
ATOM 4379 C C . LEU A 1 547 ? 8.410 -0.012 26.213 1.00 83.62 547 LEU A C 1
ATOM 4381 O O . LEU A 1 547 ? 8.907 0.840 26.953 1.00 83.62 547 LEU A O 1
ATOM 4385 N N . GLY A 1 548 ? 7.997 -1.193 26.674 1.00 78.00 548 GLY A N 1
ATOM 4386 C CA . GLY A 1 548 ? 7.971 -1.517 28.098 1.00 78.00 548 GLY A CA 1
ATOM 4387 C C . GLY A 1 548 ? 6.993 -0.622 28.865 1.00 78.00 548 GLY A C 1
ATOM 4388 O O . GLY A 1 548 ? 5.780 -0.693 28.678 1.00 78.00 548 GLY A O 1
ATOM 4389 N N . ASN A 1 549 ? 7.529 0.219 29.751 1.00 76.56 549 ASN A N 1
ATOM 4390 C CA . ASN A 1 549 ? 6.791 1.240 30.501 1.00 76.56 549 ASN A CA 1
ATOM 4391 C C . ASN A 1 549 ? 7.139 2.673 30.072 1.00 76.56 549 ASN A C 1
ATOM 4393 O O . ASN A 1 549 ? 6.716 3.615 30.737 1.00 76.56 549 ASN A O 1
ATOM 4397 N N . PHE A 1 550 ? 7.904 2.853 28.997 1.00 84.94 550 PHE A N 1
ATOM 4398 C CA . PHE A 1 550 ? 8.206 4.168 28.445 1.00 84.94 550 PHE A CA 1
ATOM 4399 C C . PHE A 1 550 ? 7.261 4.489 27.295 1.00 84.94 550 PHE A C 1
ATOM 4401 O O . PHE A 1 550 ? 6.986 3.642 26.444 1.00 84.94 550 PHE A O 1
ATOM 4408 N N . VAL A 1 551 ? 6.785 5.729 27.275 1.00 90.62 551 VAL A N 1
ATOM 4409 C CA . VAL A 1 551 ? 5.863 6.251 26.271 1.00 90.62 551 VAL A CA 1
ATOM 4410 C C . VAL A 1 551 ? 6.524 7.422 25.568 1.00 90.62 551 VAL A C 1
ATOM 4412 O O . VAL A 1 551 ? 6.870 8.410 26.214 1.00 90.62 551 VAL A O 1
ATOM 4415 N N . TRP A 1 552 ? 6.659 7.333 24.247 1.00 96.38 552 TRP A N 1
ATOM 4416 C CA . TRP A 1 552 ? 7.003 8.463 23.390 1.00 96.38 552 TRP A CA 1
ATOM 4417 C C . TRP A 1 552 ? 5.733 9.043 22.796 1.00 96.38 552 TRP A C 1
ATOM 4419 O O . TRP A 1 552 ? 4.920 8.325 22.215 1.00 96.38 552 TRP A O 1
ATOM 4429 N N . VAL A 1 553 ? 5.602 10.354 22.932 1.00 97.94 553 VAL A N 1
ATOM 4430 C CA . VAL A 1 553 ? 4.516 11.153 22.384 1.00 97.94 553 VAL A CA 1
ATOM 4431 C C . VAL A 1 553 ? 5.096 12.012 21.276 1.00 97.94 553 VAL A C 1
ATOM 4433 O O . VAL A 1 553 ? 6.047 12.763 21.502 1.00 97.94 553 VAL A O 1
ATOM 4436 N N . VAL A 1 554 ? 4.534 11.900 20.080 1.00 98.50 554 VAL A N 1
ATOM 4437 C CA . VAL A 1 554 ? 5.001 12.632 18.901 1.00 98.50 554 VAL A CA 1
ATOM 4438 C C . VAL A 1 554 ? 3.849 13.458 18.356 1.00 98.50 554 VAL A C 1
ATOM 4440 O O . VAL A 1 554 ? 2.787 12.893 18.123 1.00 98.50 554 VAL A O 1
ATOM 4443 N N . ASN A 1 555 ? 4.049 14.759 18.141 1.00 98.12 555 ASN A N 1
ATOM 4444 C CA . ASN A 1 555 ? 3.052 15.632 17.522 1.00 98.12 555 ASN A CA 1
ATOM 4445 C C . ASN A 1 555 ? 3.579 16.342 16.276 1.00 98.12 555 ASN A C 1
ATOM 4447 O O . ASN A 1 555 ? 4.672 16.919 16.290 1.00 98.12 555 ASN A O 1
ATOM 4451 N N . LEU A 1 556 ? 2.751 16.361 15.240 1.00 98.12 556 LEU A N 1
ATOM 4452 C CA . LEU A 1 556 ? 2.899 17.153 14.033 1.00 98.12 556 LEU A CA 1
ATOM 4453 C C . LEU A 1 556 ? 1.510 17.631 13.589 1.00 98.12 556 LEU A C 1
ATOM 4455 O O . LEU A 1 556 ? 0.714 16.827 13.119 1.00 98.12 556 LEU A O 1
ATOM 4459 N N . GLY A 1 557 ? 1.227 18.924 13.709 1.00 97.25 557 GLY A N 1
ATOM 4460 C CA . GLY A 1 557 ? -0.088 19.500 13.407 1.00 97.25 557 GLY A CA 1
ATOM 4461 C C . GLY A 1 557 ? -0.940 19.741 14.655 1.00 97.25 557 GLY A C 1
ATOM 4462 O O . GLY A 1 557 ? -0.416 20.020 15.737 1.00 97.25 557 GLY A O 1
ATOM 4463 N N . ASP A 1 558 ? -2.260 19.708 14.495 1.00 95.06 558 ASP A N 1
ATOM 4464 C CA . ASP A 1 558 ? -3.252 20.147 15.488 1.00 95.06 558 ASP A CA 1
ATOM 4465 C C . ASP A 1 558 ? -4.148 19.038 16.059 1.00 95.06 558 ASP A C 1
ATOM 4467 O O . ASP A 1 558 ? -4.960 19.310 16.945 1.00 95.06 558 ASP A O 1
ATOM 4471 N N . SER A 1 559 ? -3.932 17.782 15.661 1.00 96.12 559 SER A N 1
ATOM 4472 C CA . SER A 1 559 ? -4.393 16.635 16.447 1.00 96.12 559 SER A CA 1
ATOM 4473 C C . SER A 1 559 ? -3.732 16.631 17.835 1.00 96.12 559 SER A C 1
ATOM 4475 O O . SER A 1 559 ? -2.645 17.181 18.023 1.00 96.12 559 SER A O 1
ATOM 4477 N N . ASN A 1 560 ? -4.384 16.025 18.830 1.00 95.38 560 ASN A N 1
ATOM 4478 C CA . ASN A 1 560 ? -3.944 16.121 20.227 1.00 95.38 560 ASN A CA 1
ATOM 4479 C C . ASN A 1 560 ? -4.028 14.769 20.954 1.00 95.38 560 ASN A C 1
ATOM 4481 O O . ASN A 1 560 ? -4.891 13.932 20.658 1.00 95.38 560 ASN A O 1
ATOM 4485 N N . ALA A 1 561 ? -3.125 14.570 21.917 1.00 98.00 561 ALA A N 1
ATOM 4486 C CA . ALA A 1 561 ? -3.104 13.437 22.829 1.00 98.00 561 ALA A CA 1
ATOM 4487 C C . ALA A 1 561 ? -3.184 13.892 24.294 1.00 98.00 561 ALA A C 1
ATOM 4489 O O . ALA A 1 561 ? -2.495 14.824 24.709 1.00 98.00 561 ALA A O 1
ATOM 4490 N N . VAL A 1 562 ? -3.993 13.194 25.091 1.00 98.19 562 VAL A N 1
ATOM 4491 C CA . VAL A 1 562 ? -4.278 13.515 26.498 1.00 98.19 562 VAL A CA 1
ATOM 4492 C C . VAL A 1 562 ? -4.135 12.261 27.353 1.00 98.19 562 VAL A C 1
ATOM 4494 O O . VAL A 1 562 ? -4.685 11.210 27.031 1.00 98.19 562 VAL A O 1
ATOM 4497 N N . LEU A 1 563 ? -3.421 12.373 28.469 1.00 97.75 563 LEU A N 1
ATOM 4498 C CA . LEU A 1 563 ? -3.287 11.334 29.486 1.00 97.75 563 LEU A CA 1
ATOM 4499 C C . LEU A 1 563 ? -4.275 11.581 30.629 1.00 97.75 563 LEU A C 1
ATOM 4501 O O . LEU A 1 563 ? -4.354 12.688 31.154 1.00 97.75 563 LEU A O 1
ATOM 4505 N N . CYS A 1 564 ? -4.975 10.539 31.069 1.00 95.19 564 CYS A N 1
ATOM 4506 C CA . CYS A 1 564 ? -5.671 10.544 32.350 1.00 95.19 564 CYS A CA 1
ATOM 4507 C C . CYS A 1 564 ? -4.719 10.068 33.453 1.00 95.19 564 CYS A C 1
ATOM 4509 O O . CYS A 1 564 ? -4.366 8.886 33.509 1.00 95.19 564 CYS A O 1
ATOM 4511 N N . ARG A 1 565 ? -4.320 10.988 34.338 1.00 88.81 565 ARG A N 1
ATOM 4512 C CA . ARG A 1 565 ? -3.452 10.720 35.493 1.00 88.81 565 ARG A CA 1
ATOM 4513 C C . ARG A 1 565 ? -4.165 11.117 36.778 1.00 88.81 565 ARG A C 1
ATOM 4515 O O . ARG A 1 565 ? -4.530 12.276 36.955 1.00 88.81 565 ARG A O 1
ATOM 4522 N N . ASN A 1 566 ? -4.353 10.165 37.692 1.00 83.75 566 ASN A N 1
ATOM 4523 C CA . ASN A 1 566 ? -5.141 10.344 38.921 1.00 83.75 566 ASN A CA 1
ATOM 4524 C C . ASN A 1 566 ? -6.561 10.893 38.665 1.00 83.75 566 ASN A C 1
ATOM 4526 O O . ASN A 1 566 ? -7.082 11.659 39.474 1.00 83.75 566 ASN A O 1
ATOM 4530 N N . GLY A 1 567 ? -7.174 10.538 37.531 1.00 81.12 567 GLY A N 1
ATOM 4531 C CA . GLY A 1 567 ? -8.491 11.046 37.131 1.00 81.12 567 GLY A CA 1
ATOM 4532 C C . GLY A 1 567 ? -8.494 12.459 36.532 1.00 81.12 567 GLY A C 1
ATOM 4533 O O . GLY A 1 567 ? -9.567 12.968 36.224 1.00 81.12 567 GLY A O 1
ATOM 4534 N N . TYR A 1 568 ? -7.331 13.095 36.354 1.00 87.44 568 TYR A N 1
ATOM 4535 C CA . TYR A 1 568 ? -7.203 14.422 35.745 1.00 87.44 568 TYR A CA 1
ATOM 4536 C C . TYR A 1 568 ? -6.635 14.335 34.329 1.00 87.44 568 TYR A C 1
ATOM 4538 O O . TYR A 1 568 ? -5.785 13.487 34.045 1.00 87.44 568 TYR A O 1
ATOM 4546 N N . ALA A 1 569 ? -7.078 15.245 33.461 1.00 93.50 569 ALA A N 1
ATOM 4547 C CA . ALA A 1 569 ? -6.520 15.417 32.128 1.00 93.50 569 ALA A CA 1
ATOM 4548 C C . ALA A 1 569 ? -5.131 16.066 32.190 1.00 93.50 569 ALA A C 1
ATOM 4550 O O . ALA A 1 569 ? -4.926 17.077 32.862 1.00 93.50 569 ALA A O 1
ATOM 4551 N N . VAL A 1 570 ? -4.180 15.465 31.482 1.00 95.81 570 VAL A N 1
ATOM 4552 C CA . VAL A 1 570 ? -2.826 15.974 31.279 1.00 95.81 570 VAL A CA 1
ATOM 4553 C C . VAL A 1 570 ? -2.555 15.972 29.777 1.00 95.81 570 VAL A C 1
ATOM 4555 O O . VAL A 1 570 ? -2.322 14.912 29.194 1.00 95.81 570 VAL A O 1
ATOM 4558 N N . GLY A 1 571 ? -2.591 17.148 29.148 1.00 96.06 571 GLY A N 1
ATOM 4559 C CA . GLY A 1 571 ? -2.225 17.312 27.742 1.00 96.06 571 GLY A CA 1
ATOM 4560 C C . GLY A 1 571 ? -0.790 16.842 27.482 1.00 96.06 571 GLY A C 1
ATOM 4561 O O . GLY A 1 571 ? 0.153 17.280 28.144 1.00 96.06 571 GLY A O 1
ATOM 4562 N N . LEU A 1 572 ? -0.624 15.916 26.537 1.00 96.56 572 LEU A N 1
ATOM 4563 C CA . LEU A 1 572 ? 0.675 15.349 26.162 1.00 96.56 572 LEU A CA 1
ATOM 4564 C C . LEU A 1 572 ? 1.310 16.073 24.968 1.00 96.56 572 LEU A C 1
ATOM 4566 O O . LEU A 1 572 ? 2.521 15.972 24.746 1.00 96.56 572 LEU A O 1
ATOM 4570 N N . THR A 1 573 ? 0.496 16.790 24.196 1.00 95.81 573 THR A N 1
ATOM 4571 C CA . THR A 1 573 ? 0.899 17.505 22.985 1.00 95.81 573 THR A CA 1
ATOM 4572 C C . THR A 1 573 ? 0.404 18.945 23.008 1.00 95.81 573 THR A C 1
ATOM 4574 O O . THR A 1 573 ? -0.460 19.316 23.795 1.00 95.81 573 THR A O 1
ATOM 4577 N N . THR A 1 574 ? 0.988 19.790 22.162 1.00 91.62 574 THR A N 1
ATOM 4578 C CA . THR A 1 574 ? 0.520 21.162 21.944 1.00 91.62 574 THR A CA 1
ATOM 4579 C C . THR A 1 574 ? 0.180 21.308 20.464 1.00 91.62 574 THR A C 1
ATOM 4581 O O . THR A 1 574 ? 1.083 21.091 19.648 1.00 91.62 574 THR A O 1
ATOM 4584 N N . PRO A 1 575 ? -1.076 21.638 20.103 1.00 91.94 575 PRO A N 1
ATOM 4585 C CA . PRO A 1 575 ? -1.463 21.867 18.714 1.00 91.94 575 PRO A CA 1
ATOM 4586 C C . PRO A 1 575 ? -0.567 22.916 18.052 1.00 91.94 575 PRO A C 1
ATOM 4588 O O . PRO A 1 575 ? -0.250 23.929 18.667 1.00 91.94 575 PRO A O 1
ATOM 4591 N N . GLN A 1 576 ? -0.159 22.672 16.810 1.00 94.44 576 GLN A N 1
ATOM 4592 C CA . GLN A 1 576 ? 0.755 23.537 16.061 1.00 94.44 576 GLN A CA 1
ATOM 4593 C C . GLN A 1 576 ? -0.044 24.384 15.066 1.00 94.44 576 GLN A C 1
ATOM 4595 O O . GLN A 1 576 ? -0.211 24.028 13.892 1.00 94.44 576 GLN A O 1
ATOM 4600 N N . LYS A 1 577 ? -0.587 25.504 15.559 1.00 94.25 577 LYS A N 1
ATOM 4601 C CA . LYS A 1 577 ? -1.453 26.403 14.789 1.00 94.25 577 LYS A CA 1
ATOM 4602 C C . LYS A 1 577 ? -0.646 27.591 14.236 1.00 94.25 577 LYS A C 1
ATOM 4604 O O . LYS A 1 577 ? 0.222 28.134 14.916 1.00 94.25 577 LYS A O 1
ATOM 4609 N N . PRO A 1 578 ? -0.952 28.101 13.026 1.00 96.06 578 PRO A N 1
ATOM 4610 C CA . PRO A 1 578 ? -0.205 29.207 12.415 1.00 96.06 578 PRO A CA 1
ATOM 4611 C C . PRO A 1 578 ? -0.165 30.500 13.238 1.00 96.06 578 PRO A C 1
ATOM 4613 O O . PRO A 1 578 ? 0.752 31.297 13.074 1.00 96.06 578 PRO A O 1
ATOM 4616 N N . ASN A 1 579 ? -1.150 30.738 14.109 1.00 94.06 579 ASN A N 1
ATOM 4617 C CA . ASN A 1 579 ? -1.184 31.925 14.967 1.00 94.06 579 ASN A CA 1
ATOM 4618 C C . ASN A 1 579 ? -0.290 31.816 16.211 1.00 94.06 579 ASN A C 1
ATOM 4620 O O . ASN A 1 579 ? -0.087 32.832 16.883 1.00 94.06 579 ASN A O 1
ATOM 4624 N N . ASP A 1 580 ? 0.238 30.631 16.522 1.00 94.44 580 ASP A N 1
ATOM 4625 C CA . ASP A 1 580 ? 1.112 30.448 17.674 1.00 94.44 580 ASP A CA 1
ATOM 4626 C C . ASP A 1 580 ? 2.391 31.255 17.483 1.00 94.44 580 ASP A C 1
ATOM 4628 O O . ASP A 1 580 ? 2.969 31.297 16.398 1.00 94.44 580 ASP A O 1
ATOM 4632 N N . LYS A 1 581 ? 2.838 31.937 18.541 1.00 95.62 581 LYS A N 1
ATOM 4633 C CA . LYS A 1 581 ? 3.896 32.954 18.444 1.00 95.62 581 LYS A CA 1
ATOM 4634 C C . LYS A 1 581 ? 5.182 32.420 17.798 1.00 95.62 581 LYS A C 1
ATOM 4636 O O . LYS A 1 581 ? 5.752 33.095 16.942 1.00 95.62 581 LYS A O 1
ATOM 4641 N N . GLU A 1 582 ? 5.620 31.229 18.201 1.00 94.69 582 GLU A N 1
ATOM 4642 C CA . GLU A 1 582 ? 6.838 30.603 17.674 1.00 94.69 582 GLU A CA 1
ATOM 4643 C C . GLU A 1 582 ? 6.629 30.043 16.257 1.00 94.69 582 GLU A C 1
ATOM 4645 O O . GLU A 1 582 ? 7.495 30.213 15.400 1.00 94.69 582 GLU A O 1
ATOM 4650 N N . GLU A 1 583 ? 5.455 29.475 15.958 1.00 96.94 583 GLU A N 1
ATOM 4651 C CA . GLU A 1 583 ? 5.139 28.962 14.618 1.00 96.94 583 GLU A CA 1
ATOM 4652 C C . GLU A 1 583 ? 4.988 30.085 13.595 1.00 96.94 583 GLU A C 1
ATOM 4654 O O . GLU A 1 583 ? 5.538 30.000 12.498 1.00 96.94 583 GLU A O 1
ATOM 4659 N N . LYS A 1 584 ? 4.317 31.179 13.964 1.00 97.06 584 LYS A N 1
ATOM 4660 C CA . LYS A 1 584 ? 4.207 32.380 13.136 1.00 97.06 584 LYS A CA 1
ATOM 4661 C C . LYS A 1 584 ? 5.583 32.937 12.790 1.00 97.06 584 LYS A C 1
ATOM 4663 O O . LYS A 1 584 ? 5.848 33.225 11.625 1.00 97.06 584 LYS A O 1
ATOM 4668 N N . LYS A 1 585 ? 6.466 33.040 13.786 1.00 97.06 585 LYS A N 1
ATOM 4669 C CA . LYS A 1 585 ? 7.848 33.480 13.582 1.00 97.06 585 LYS A CA 1
ATOM 4670 C C . LYS A 1 585 ? 8.588 32.549 12.614 1.00 97.06 585 LYS A C 1
ATOM 4672 O O . LYS A 1 585 ? 9.170 33.038 11.651 1.00 97.06 585 LYS A O 1
ATOM 4677 N N . ARG A 1 586 ? 8.499 31.226 12.801 1.00 96.94 586 ARG A N 1
ATOM 4678 C CA . ARG A 1 586 ? 9.098 30.219 11.902 1.00 96.94 586 ARG A CA 1
ATOM 4679 C C . ARG A 1 586 ? 8.588 30.353 10.460 1.00 96.94 586 ARG A C 1
ATOM 4681 O O . ARG A 1 586 ? 9.374 30.283 9.515 1.00 96.94 586 ARG A O 1
ATOM 4688 N N . ILE A 1 587 ? 7.278 30.540 10.285 1.00 97.62 587 ILE A N 1
ATOM 4689 C CA . ILE A 1 587 ? 6.624 30.722 8.979 1.00 97.62 587 ILE A CA 1
ATOM 4690 C C . ILE A 1 587 ? 7.157 31.980 8.281 1.00 97.62 587 ILE A C 1
ATOM 4692 O O . ILE A 1 587 ? 7.525 31.914 7.107 1.00 97.62 587 ILE A O 1
ATOM 4696 N N . GLU A 1 588 ? 7.226 33.104 8.999 1.00 96.00 588 GLU A N 1
ATOM 4697 C CA . GLU A 1 588 ? 7.719 34.387 8.479 1.00 96.00 588 GLU A CA 1
ATOM 4698 C C . GLU A 1 588 ? 9.217 34.327 8.128 1.00 96.00 588 GLU A C 1
ATOM 4700 O O . GLU A 1 588 ? 9.619 34.779 7.055 1.00 96.00 588 GLU A O 1
ATOM 4705 N N . GLU A 1 589 ? 10.039 33.686 8.965 1.00 96.38 589 GLU A N 1
ATOM 4706 C CA . GLU A 1 589 ? 11.468 33.445 8.698 1.00 96.38 589 GLU A CA 1
ATOM 4707 C C . GLU A 1 589 ? 11.698 32.528 7.484 1.00 96.38 589 GLU A C 1
ATOM 4709 O O . GLU A 1 589 ? 12.688 32.678 6.768 1.00 96.38 589 GLU A O 1
ATOM 4714 N N . SER A 1 590 ? 10.752 31.629 7.199 1.00 94.56 590 SER A N 1
ATOM 4715 C CA . SER A 1 590 ? 10.767 30.745 6.022 1.00 94.56 590 SER A CA 1
ATOM 4716 C C . SER A 1 590 ? 10.228 31.418 4.747 1.00 94.56 590 SER A C 1
ATOM 4718 O O . SER A 1 590 ? 10.102 30.768 3.707 1.00 94.56 590 SER A O 1
ATOM 4720 N N . GLY A 1 591 ? 9.906 32.718 4.803 1.00 93.56 591 GLY A N 1
ATOM 4721 C CA . GLY A 1 591 ? 9.404 33.509 3.675 1.00 93.56 591 GLY A CA 1
ATOM 4722 C C . GLY A 1 591 ? 7.895 33.394 3.423 1.00 93.56 591 GLY A C 1
ATOM 4723 O O . GLY A 1 591 ? 7.420 33.846 2.379 1.00 93.56 591 GLY A O 1
ATOM 4724 N N . GLY A 1 592 ? 7.146 32.783 4.344 1.00 94.94 592 GLY A N 1
ATOM 4725 C CA . GLY A 1 592 ? 5.684 32.763 4.341 1.00 94.94 592 GLY A CA 1
ATOM 4726 C C . GLY A 1 592 ? 5.073 33.918 5.136 1.00 94.94 592 GLY A C 1
ATOM 4727 O O . GLY A 1 592 ? 5.764 34.804 5.631 1.00 94.94 592 GLY A O 1
ATOM 4728 N N . TYR A 1 593 ? 3.752 33.909 5.276 1.00 94.44 593 TYR A N 1
ATOM 4729 C CA . TYR A 1 593 ? 3.020 34.820 6.156 1.00 94.44 593 TYR A CA 1
ATOM 4730 C C . TYR A 1 593 ? 1.807 34.118 6.763 1.00 94.44 593 TYR A C 1
ATOM 4732 O O . TYR A 1 593 ? 1.328 33.116 6.234 1.00 94.44 593 TYR A O 1
ATOM 4740 N N . VAL A 1 594 ? 1.272 34.658 7.857 1.00 96.62 594 VAL A N 1
ATOM 4741 C CA . VAL A 1 594 ? 0.042 34.151 8.480 1.00 96.62 594 VAL A CA 1
ATOM 4742 C C . VAL A 1 594 ? -1.075 35.160 8.277 1.00 96.62 594 VAL A C 1
ATOM 4744 O O . VAL A 1 594 ? -0.937 36.333 8.628 1.00 96.62 594 VAL A O 1
ATOM 4747 N N . LYS A 1 595 ? -2.190 34.704 7.705 1.00 93.25 595 LYS A N 1
ATOM 4748 C CA . LYS A 1 595 ? -3.387 35.516 7.473 1.00 93.25 595 LYS A CA 1
ATOM 4749 C C . LYS A 1 595 ? -4.625 34.718 7.859 1.00 93.25 595 LYS A C 1
ATOM 4751 O O . LYS A 1 595 ? -4.758 33.575 7.439 1.00 93.25 595 LYS A O 1
ATOM 4756 N N . ASP A 1 596 ? -5.503 35.317 8.662 1.00 92.94 596 ASP A N 1
ATOM 4757 C CA . ASP A 1 596 ? -6.759 34.708 9.128 1.00 92.94 596 ASP A CA 1
ATOM 4758 C C . ASP A 1 596 ? -6.560 33.315 9.764 1.00 92.94 596 ASP A C 1
ATOM 4760 O O . ASP A 1 596 ? -7.343 32.394 9.552 1.00 92.94 596 ASP A O 1
ATOM 4764 N N . GLY A 1 597 ? -5.466 33.145 10.519 1.00 91.31 597 GLY A N 1
ATOM 4765 C CA . GLY A 1 597 ? -5.100 31.870 11.147 1.00 91.31 597 GLY A CA 1
ATOM 4766 C C . GLY A 1 597 ? -4.564 30.803 10.198 1.00 91.31 597 GLY A C 1
ATOM 4767 O O . GLY A 1 597 ? -4.444 29.653 10.602 1.00 91.31 597 GLY A O 1
ATOM 4768 N N . ARG A 1 598 ? -4.226 31.167 8.956 1.00 94.12 598 ARG A N 1
ATOM 4769 C CA . ARG A 1 598 ? -3.756 30.236 7.928 1.00 94.12 598 ARG A CA 1
ATOM 4770 C C . ARG A 1 598 ? -2.389 30.616 7.369 1.00 94.12 598 ARG A C 1
ATOM 4772 O O . ARG A 1 598 ? -2.117 31.791 7.104 1.00 94.12 598 ARG A O 1
ATOM 4779 N N . VAL A 1 599 ? -1.554 29.612 7.112 1.00 93.19 599 VAL A N 1
ATOM 4780 C CA . VAL A 1 599 ? -0.279 29.749 6.395 1.00 93.19 599 VAL A CA 1
ATOM 4781 C C . VAL A 1 599 ? -0.559 30.203 4.968 1.00 93.19 599 VAL A C 1
ATOM 4783 O O . VAL A 1 599 ? -1.317 29.564 4.234 1.00 93.19 599 VAL A O 1
ATOM 4786 N N . ASN A 1 600 ? 0.020 31.339 4.586 1.00 90.94 600 ASN A N 1
ATOM 4787 C CA . ASN A 1 600 ? -0.205 32.042 3.325 1.00 90.94 600 ASN A CA 1
ATOM 4788 C C . ASN A 1 600 ? -1.700 32.263 3.002 1.00 90.94 600 ASN A C 1
ATOM 4790 O O . ASN A 1 600 ? -2.084 32.325 1.836 1.00 90.94 600 ASN A O 1
ATOM 4794 N N . GLY A 1 601 ? -2.557 32.347 4.029 1.00 88.88 601 GLY A N 1
ATOM 4795 C CA . GLY A 1 601 ? -4.013 32.445 3.879 1.00 88.88 601 GLY A CA 1
ATOM 4796 C C . GLY A 1 601 ? -4.710 31.164 3.399 1.00 88.88 601 GLY A C 1
ATOM 4797 O O . GLY A 1 601 ? -5.896 31.217 3.085 1.00 88.88 601 GLY A O 1
ATOM 4798 N N . MET A 1 602 ? -4.005 30.028 3.330 1.00 87.31 602 MET A N 1
ATOM 4799 C CA . MET A 1 602 ? -4.511 28.776 2.754 1.00 87.31 602 MET A CA 1
ATOM 4800 C C . MET A 1 602 ? -4.692 27.656 3.788 1.00 87.31 602 MET A C 1
ATOM 4802 O O . MET A 1 602 ? -5.809 27.166 3.961 1.00 87.31 602 MET A O 1
ATOM 4806 N N . LEU A 1 603 ? -3.630 27.264 4.499 1.00 91.00 603 LEU A N 1
ATOM 4807 C CA . LEU A 1 603 ? -3.619 26.057 5.339 1.00 91.00 603 LEU A CA 1
ATOM 4808 C C . LEU A 1 603 ? -3.747 26.385 6.833 1.00 91.00 603 LEU A C 1
ATOM 4810 O O . LEU A 1 603 ? -3.074 27.295 7.306 1.00 91.00 603 LEU A O 1
ATOM 4814 N N . ALA A 1 604 ? -4.607 25.670 7.563 1.00 93.06 604 ALA A N 1
ATOM 4815 C CA . ALA A 1 604 ? -4.929 25.959 8.970 1.00 93.06 604 ALA A CA 1
ATOM 4816 C C . ALA A 1 604 ? -3.947 25.357 9.993 1.00 93.06 604 ALA A C 1
ATOM 4818 O O . ALA A 1 604 ? -4.016 25.719 11.163 1.00 93.06 604 ALA A O 1
ATOM 4819 N N . VAL A 1 605 ? -3.006 24.523 9.546 1.00 95.56 605 VAL A N 1
ATOM 4820 C CA . VAL A 1 605 ? -1.924 23.945 10.357 1.00 95.56 605 VAL A CA 1
ATOM 4821 C C . VAL A 1 605 ? -0.574 24.545 9.980 1.00 95.56 605 VAL A C 1
ATOM 4823 O O . VAL A 1 605 ? -0.344 24.899 8.820 1.00 95.56 605 VAL A O 1
ATOM 4826 N N . SER A 1 606 ? 0.331 24.689 10.953 1.00 96.25 606 SER A N 1
ATOM 4827 C CA . SER A 1 606 ? 1.686 25.205 10.709 1.00 96.25 606 SER A CA 1
ATOM 4828 C C . SER A 1 606 ? 2.713 24.114 10.420 1.00 96.25 606 SER A C 1
ATOM 4830 O O . SER A 1 606 ? 3.808 24.435 9.945 1.00 96.25 606 SER A O 1
ATOM 4832 N N . ARG A 1 607 ? 2.383 22.846 10.689 1.00 97.69 607 ARG A N 1
ATOM 4833 C CA . ARG A 1 607 ? 3.225 21.675 10.425 1.00 97.69 607 ARG A CA 1
ATOM 4834 C C . ARG A 1 607 ? 2.375 20.505 9.940 1.00 97.69 607 ARG A C 1
ATOM 4836 O O . ARG A 1 607 ? 1.296 20.283 10.478 1.00 97.69 607 ARG A O 1
ATOM 4843 N N . ALA A 1 608 ? 2.863 19.791 8.930 1.00 97.62 608 ALA A N 1
ATOM 4844 C CA . ALA A 1 608 ? 2.182 18.657 8.310 1.00 97.62 608 ALA A CA 1
ATOM 4845 C C . ALA A 1 608 ? 3.136 17.879 7.387 1.00 97.62 608 ALA A C 1
ATOM 4847 O O . ALA A 1 608 ? 4.167 18.388 6.934 1.00 97.62 608 ALA A O 1
ATOM 4848 N N . PHE A 1 609 ? 2.767 16.644 7.062 1.00 98.00 609 PHE A N 1
ATOM 4849 C CA . PHE A 1 609 ? 3.304 15.938 5.902 1.00 98.00 609 PHE A CA 1
ATOM 4850 C C . PHE A 1 609 ? 2.631 16.429 4.614 1.00 98.00 609 PHE A C 1
ATOM 4852 O O . PHE A 1 609 ? 1.445 16.738 4.628 1.00 98.00 609 PHE A O 1
ATOM 4859 N N . GLY A 1 610 ? 3.348 16.419 3.483 1.00 94.75 610 GLY A N 1
ATOM 4860 C CA . GLY A 1 610 ? 2.789 16.833 2.191 1.00 94.75 610 GLY A CA 1
ATOM 4861 C C . GLY A 1 610 ? 2.780 18.350 1.992 1.00 94.75 610 GLY A C 1
ATOM 4862 O O . GLY A 1 610 ? 3.787 19.007 2.246 1.00 94.75 610 GLY A O 1
ATOM 4863 N N . ASP A 1 611 ? 1.674 18.886 1.471 1.00 92.25 611 ASP A N 1
ATOM 4864 C CA . ASP A 1 611 ? 1.471 20.318 1.206 1.00 92.25 611 ASP A CA 1
ATOM 4865 C C . ASP A 1 611 ? 2.552 20.956 0.325 1.00 92.25 611 ASP A C 1
ATOM 4867 O O . ASP A 1 611 ? 2.973 22.100 0.527 1.00 92.25 611 ASP A O 1
ATOM 4871 N N . GLY A 1 612 ? 3.005 20.231 -0.703 1.00 87.69 612 GLY A N 1
ATOM 4872 C CA . GLY A 1 612 ? 4.178 20.636 -1.481 1.00 87.69 612 GLY A CA 1
ATOM 4873 C C . GLY A 1 612 ? 4.063 21.992 -2.184 1.00 87.69 612 GLY A C 1
ATOM 4874 O O . GLY A 1 612 ? 5.081 22.630 -2.469 1.00 87.69 612 GLY A O 1
ATOM 4875 N N . TYR A 1 613 ? 2.844 22.491 -2.407 1.00 81.44 613 TYR A N 1
ATOM 4876 C CA . TYR A 1 613 ? 2.611 23.844 -2.911 1.00 81.44 613 TYR A CA 1
ATOM 4877 C C . TYR A 1 613 ? 3.129 24.953 -1.971 1.00 81.44 613 TYR A C 1
ATOM 4879 O O . TYR A 1 613 ? 3.475 26.035 -2.453 1.00 81.44 613 TYR A O 1
ATOM 4887 N N . LEU A 1 614 ? 3.232 24.694 -0.660 1.00 85.94 614 LEU A N 1
ATOM 4888 C CA . LEU A 1 614 ? 3.777 25.614 0.350 1.00 85.94 614 LEU A CA 1
ATOM 4889 C C . LEU A 1 614 ? 5.297 25.493 0.528 1.00 85.94 614 LEU A C 1
ATOM 4891 O O . LEU A 1 614 ? 5.896 26.322 1.220 1.00 85.94 614 LEU A O 1
ATOM 4895 N N . LYS A 1 615 ? 5.938 24.523 -0.141 1.00 82.00 615 LYS A N 1
ATOM 4896 C CA . LYS A 1 615 ? 7.390 24.286 -0.113 1.00 82.00 615 LYS A CA 1
ATOM 4897 C C . LYS A 1 615 ? 7.931 24.313 1.325 1.00 82.00 615 LYS A C 1
ATOM 4899 O O . LYS A 1 615 ? 7.413 23.624 2.185 1.00 82.00 615 LYS A O 1
ATOM 4904 N N . ASN A 1 616 ? 8.941 25.136 1.597 1.00 84.88 616 ASN A N 1
ATOM 4905 C CA . ASN A 1 616 ? 9.655 25.178 2.874 1.00 84.88 616 ASN A CA 1
ATOM 4906 C C . ASN A 1 616 ? 8.892 25.925 3.986 1.00 84.88 616 ASN A C 1
ATOM 4908 O O . ASN A 1 616 ? 9.408 26.062 5.091 1.00 84.88 616 ASN A O 1
ATOM 4912 N N . VAL A 1 617 ? 7.707 26.479 3.697 1.00 91.69 617 VAL A N 1
ATOM 4913 C CA . VAL A 1 617 ? 6.924 27.223 4.695 1.00 91.69 617 VAL A CA 1
ATOM 4914 C C . VAL A 1 617 ? 6.229 26.257 5.657 1.00 91.69 617 VAL A C 1
ATOM 4916 O O . VAL A 1 617 ? 6.170 26.528 6.858 1.00 91.69 617 VAL A O 1
ATOM 4919 N N . ILE A 1 618 ? 5.752 25.116 5.156 1.00 93.69 618 ILE A N 1
ATOM 4920 C CA . ILE A 1 618 ? 5.251 24.019 5.987 1.00 93.69 618 ILE A CA 1
ATOM 4921 C C . ILE A 1 618 ? 6.439 23.180 6.479 1.00 93.69 618 ILE A C 1
ATOM 4923 O O . ILE A 1 618 ? 7.401 22.980 5.740 1.00 93.69 618 ILE A O 1
ATOM 4927 N N . SER A 1 619 ? 6.412 22.742 7.738 1.00 94.19 619 SER A N 1
ATOM 4928 C CA . SER A 1 619 ? 7.474 21.909 8.321 1.00 94.19 619 SER A CA 1
ATOM 4929 C C . SER A 1 619 ? 6.935 20.534 8.693 1.00 94.19 619 SER A C 1
ATOM 4931 O O . SER A 1 619 ? 5.811 20.428 9.178 1.00 94.19 619 SER A O 1
ATOM 4933 N N . ALA A 1 620 ? 7.758 19.502 8.512 1.00 96.50 620 ALA A N 1
ATOM 4934 C CA . ALA A 1 620 ? 7.504 18.156 9.018 1.00 96.50 620 ALA A CA 1
ATOM 4935 C C . ALA A 1 620 ? 8.346 17.813 10.255 1.00 96.50 620 ALA A C 1
ATOM 4937 O O . ALA A 1 620 ? 8.455 16.645 10.610 1.00 96.50 620 ALA A O 1
ATOM 4938 N N . GLU A 1 621 ? 8.968 18.800 10.905 1.00 96.62 621 GLU A N 1
ATOM 4939 C CA . GLU A 1 621 ? 9.710 18.573 12.148 1.00 96.62 621 GLU A CA 1
ATOM 4940 C C . GLU A 1 621 ? 8.737 18.289 13.306 1.00 96.62 621 GLU A C 1
ATOM 4942 O O . GLU A 1 621 ? 7.984 19.195 13.695 1.00 96.62 621 GLU A O 1
ATOM 4947 N N . PRO A 1 622 ? 8.735 17.071 13.883 1.00 97.31 622 PRO A N 1
ATOM 4948 C CA . PRO A 1 622 ? 7.807 16.729 14.950 1.00 97.31 622 PRO A CA 1
ATOM 4949 C C . PRO A 1 622 ? 8.271 17.264 16.308 1.00 97.31 622 PRO A C 1
ATOM 4951 O O . PRO A 1 622 ? 9.467 17.355 16.591 1.00 97.31 622 PRO A O 1
ATOM 4954 N N . GLN A 1 623 ? 7.316 17.530 17.197 1.00 96.81 623 GLN A N 1
ATOM 4955 C CA . GLN A 1 623 ? 7.591 17.664 18.625 1.00 96.81 623 GLN A CA 1
ATOM 4956 C C . GLN A 1 623 ? 7.604 16.269 19.256 1.00 96.81 623 GLN A C 1
ATOM 4958 O O . GLN A 1 623 ? 6.630 15.532 19.125 1.00 96.81 623 GLN A O 1
ATOM 4963 N N . ILE A 1 624 ? 8.693 15.908 19.938 1.00 96.94 624 ILE A N 1
ATOM 4964 C CA . ILE A 1 624 ? 8.872 14.588 20.558 1.00 96.94 624 ILE A CA 1
ATOM 4965 C C . ILE A 1 624 ? 9.057 14.772 22.063 1.00 96.94 624 ILE A C 1
ATOM 4967 O O . ILE A 1 624 ? 10.014 15.411 22.495 1.00 96.94 624 ILE A O 1
ATOM 4971 N N . ASN A 1 625 ? 8.168 14.173 22.849 1.00 93.50 625 ASN A N 1
ATOM 4972 C CA . ASN A 1 625 ? 8.260 14.082 24.303 1.00 93.50 625 ASN A CA 1
ATOM 4973 C C . ASN A 1 625 ? 8.280 12.607 24.722 1.00 93.50 625 ASN A C 1
ATOM 4975 O O . ASN A 1 625 ? 7.828 11.738 23.978 1.00 93.50 625 ASN A O 1
ATOM 4979 N N . ASN A 1 626 ? 8.771 12.310 25.922 1.00 93.06 626 ASN A N 1
ATOM 4980 C CA . ASN A 1 626 ? 8.634 10.980 26.506 1.00 93.06 626 ASN A CA 1
ATOM 4981 C C . ASN A 1 626 ? 8.417 11.045 28.017 1.00 93.06 626 ASN A C 1
ATOM 4983 O O . ASN A 1 626 ? 8.766 12.032 28.667 1.00 93.06 626 ASN A O 1
ATOM 4987 N N . PHE A 1 627 ? 7.812 9.995 28.559 1.00 88.38 627 PHE A N 1
ATOM 4988 C CA . PHE A 1 627 ? 7.649 9.807 29.993 1.00 88.38 627 PHE A CA 1
ATOM 4989 C C . PHE A 1 627 ? 7.547 8.320 30.333 1.00 88.38 627 PHE A C 1
ATOM 4991 O O . PHE A 1 627 ? 7.302 7.476 29.472 1.00 88.38 627 PHE A O 1
ATOM 4998 N N . GLN A 1 628 ? 7.727 8.006 31.610 1.00 84.88 628 GLN A N 1
ATOM 4999 C CA . GLN A 1 628 ? 7.545 6.662 32.138 1.00 84.88 628 GLN A CA 1
ATOM 5000 C C . GLN A 1 628 ? 6.146 6.524 32.750 1.00 84.88 628 GLN A C 1
ATOM 5002 O O . GLN A 1 628 ? 5.700 7.409 33.488 1.00 84.88 628 GLN A O 1
ATOM 5007 N N . LEU A 1 629 ? 5.468 5.418 32.449 1.00 84.69 629 LEU A N 1
ATOM 5008 C CA . LEU A 1 629 ? 4.182 5.059 33.035 1.00 84.69 629 LEU A CA 1
ATOM 5009 C C . LEU A 1 629 ? 4.312 4.826 34.540 1.00 84.69 629 LEU A C 1
ATOM 5011 O O . LEU A 1 629 ? 5.282 4.246 35.032 1.00 84.69 629 LEU A O 1
ATOM 5015 N N . SER A 1 630 ? 3.277 5.233 35.259 1.00 83.62 630 SER A N 1
ATOM 5016 C CA . SER A 1 630 ? 3.109 5.039 36.693 1.00 83.62 630 SER A CA 1
ATOM 5017 C C . SER A 1 630 ? 1.749 4.410 36.987 1.00 83.62 630 SER A C 1
ATOM 5019 O O . SER A 1 630 ? 0.845 4.447 36.161 1.00 83.62 630 SER A O 1
ATOM 5021 N N . SER A 1 631 ? 1.556 3.898 38.203 1.00 79.44 631 SER A N 1
ATOM 5022 C CA . SER A 1 631 ? 0.254 3.374 38.643 1.00 79.44 631 SER A CA 1
ATOM 5023 C C . SER A 1 631 ? -0.853 4.435 38.736 1.00 79.44 631 SER A C 1
ATOM 5025 O O . SER A 1 631 ? -2.004 4.091 38.982 1.00 79.44 631 SER A O 1
ATOM 5027 N N . ALA A 1 632 ? -0.514 5.719 38.583 1.00 78.94 632 ALA A N 1
ATOM 5028 C CA . ALA A 1 632 ? -1.477 6.812 38.509 1.00 78.94 632 ALA A CA 1
ATOM 5029 C C . ALA A 1 632 ? -2.084 6.985 37.105 1.00 78.94 632 ALA A C 1
ATOM 5031 O O . ALA A 1 632 ? -3.065 7.716 36.959 1.00 78.94 632 ALA A O 1
ATOM 5032 N N . ASP A 1 633 ? -1.497 6.361 36.082 1.00 87.50 633 ASP A N 1
ATOM 5033 C CA . ASP A 1 633 ? -1.887 6.516 34.683 1.00 87.50 633 ASP A CA 1
ATOM 5034 C C . ASP A 1 633 ? -2.992 5.527 34.329 1.00 87.50 633 ASP A C 1
ATOM 5036 O O . ASP A 1 633 ? -2.808 4.321 34.443 1.00 87.50 633 ASP A O 1
ATOM 5040 N N . SER A 1 634 ? -4.160 6.036 33.935 1.00 86.44 634 SER A N 1
ATOM 5041 C CA . SER A 1 634 ? -5.345 5.205 33.678 1.00 86.44 634 SER A CA 1
ATOM 5042 C C . SER A 1 634 ? -5.534 4.901 32.196 1.00 86.44 634 SER A C 1
ATOM 5044 O O . SER A 1 634 ? -5.762 3.756 31.819 1.00 86.44 634 SER A O 1
ATOM 5046 N N . PHE A 1 635 ? -5.456 5.920 31.339 1.00 96.44 635 PHE A N 1
ATOM 5047 C CA . PHE A 1 635 ? -5.591 5.759 29.893 1.00 96.44 635 PHE A CA 1
ATOM 5048 C C . PHE A 1 635 ? -5.032 6.961 29.130 1.00 96.44 635 PHE A C 1
ATOM 5050 O O . PHE A 1 635 ? -4.926 8.057 29.681 1.00 96.44 635 PHE A O 1
ATOM 5057 N N . ILE A 1 636 ? -4.722 6.767 27.848 1.00 98.31 636 ILE A N 1
ATOM 5058 C CA . ILE A 1 636 ? -4.348 7.827 26.902 1.00 98.31 636 ILE A CA 1
ATOM 5059 C C . ILE A 1 636 ? -5.429 7.934 25.824 1.00 98.31 636 ILE A C 1
ATOM 5061 O O . ILE A 1 636 ? -5.903 6.917 25.320 1.00 98.31 636 ILE A O 1
ATOM 5065 N N . ILE A 1 637 ? -5.800 9.161 25.464 1.00 98.56 637 ILE A N 1
ATOM 5066 C CA . ILE A 1 637 ? -6.701 9.499 24.359 1.00 98.56 637 ILE A CA 1
ATOM 5067 C C . ILE A 1 637 ? -5.865 10.156 23.260 1.00 98.56 637 ILE A C 1
ATOM 5069 O O . ILE A 1 637 ? -5.168 11.123 23.542 1.00 98.56 637 ILE A O 1
ATOM 5073 N N . LEU A 1 638 ? -5.958 9.678 22.020 1.00 98.56 638 LEU A N 1
ATOM 5074 C CA . LEU A 1 638 ? -5.522 10.398 20.821 1.00 98.56 638 LEU A CA 1
ATOM 5075 C C . LEU A 1 638 ? -6.777 10.754 20.026 1.00 98.56 638 LEU A C 1
ATOM 5077 O O . LEU A 1 638 ? -7.608 9.871 19.804 1.00 98.56 638 LEU A O 1
ATOM 5081 N N . ALA A 1 639 ? -6.921 11.998 19.574 1.00 98.25 639 ALA A N 1
ATOM 5082 C CA . ALA A 1 639 ? -8.013 12.367 18.670 1.00 98.25 639 ALA A CA 1
ATOM 5083 C C . ALA A 1 639 ? -7.623 13.487 17.685 1.00 98.25 639 ALA A C 1
ATOM 5085 O O . ALA A 1 639 ? -6.677 14.238 17.946 1.00 98.25 639 ALA A O 1
ATOM 5086 N N . CYS A 1 640 ? -8.341 13.575 16.561 1.00 97.62 640 CYS A N 1
ATOM 5087 C CA . CYS A 1 640 ? -8.246 14.687 15.606 1.00 97.62 640 CYS A CA 1
ATOM 5088 C C . CYS A 1 640 ? -8.941 15.953 16.132 1.00 97.62 640 CYS A C 1
ATOM 5090 O O . CYS A 1 640 ? -9.609 15.933 17.176 1.00 97.62 640 CYS A O 1
ATOM 5092 N N . ASP A 1 641 ? -8.793 17.060 15.405 1.00 95.62 641 ASP A N 1
ATOM 5093 C CA . ASP A 1 641 ? -9.411 18.342 15.753 1.00 95.62 641 ASP A CA 1
ATOM 5094 C C . ASP A 1 641 ? -10.949 18.266 15.791 1.00 95.62 641 ASP A C 1
ATOM 5096 O O . ASP A 1 641 ? -11.576 18.917 16.624 1.00 95.62 641 ASP A O 1
ATOM 5100 N N . GLY A 1 642 ? -11.566 17.355 15.034 1.00 96.56 642 GLY A N 1
ATOM 5101 C CA . GLY A 1 642 ? -13.005 17.115 15.066 1.00 96.56 642 GLY A CA 1
ATOM 5102 C C . GLY A 1 642 ? -13.548 16.689 16.433 1.00 96.56 642 GLY A C 1
ATOM 5103 O O . GLY A 1 642 ? -14.759 16.781 16.650 1.00 96.56 642 GLY A O 1
ATOM 5104 N N . VAL A 1 643 ? -12.689 16.263 17.367 1.00 98.00 643 VAL A N 1
ATOM 5105 C CA . VAL A 1 643 ? -13.016 16.144 18.798 1.00 98.00 643 VAL A CA 1
ATOM 5106 C C . VAL A 1 643 ? -12.643 17.415 19.556 1.00 98.00 643 VAL A C 1
ATOM 5108 O O . VAL A 1 643 ? -13.480 17.974 20.266 1.00 98.00 643 VAL A O 1
ATOM 5111 N N . TRP A 1 644 ? -11.396 17.865 19.428 1.00 96.69 644 TRP A N 1
ATOM 5112 C CA . TRP A 1 644 ? -10.822 18.907 20.287 1.00 96.69 644 TRP A CA 1
ATOM 5113 C C . TRP A 1 644 ? -11.348 20.320 20.019 1.00 96.69 644 TRP A C 1
ATOM 5115 O O . TRP A 1 644 ? -11.273 21.173 20.900 1.00 96.69 644 TRP A O 1
ATOM 5125 N N . ASP A 1 645 ? -11.938 20.567 18.851 1.00 95.12 645 ASP A N 1
ATOM 5126 C CA . ASP A 1 645 ? -12.590 21.838 18.530 1.00 95.12 645 ASP A CA 1
ATOM 5127 C C . ASP A 1 645 ? -13.942 22.009 19.244 1.00 95.12 645 ASP A C 1
ATOM 5129 O O . ASP A 1 645 ? -14.443 23.129 19.364 1.00 95.12 645 ASP A O 1
ATOM 5133 N N . VAL A 1 646 ? -14.540 20.918 19.738 1.00 97.62 646 VAL A N 1
ATOM 5134 C CA . VAL A 1 646 ? -15.867 20.931 20.384 1.00 97.62 646 VAL A CA 1
ATOM 5135 C C . VAL A 1 646 ? -15.881 20.378 21.810 1.00 97.62 646 VAL A C 1
ATOM 5137 O O . VAL A 1 646 ? -16.835 20.629 22.547 1.00 97.62 646 VAL A O 1
ATOM 5140 N N . LEU A 1 647 ? -14.843 19.649 22.228 1.00 97.38 647 LEU A N 1
ATOM 5141 C CA . LEU A 1 647 ? -14.712 19.074 23.567 1.00 97.38 647 LEU A CA 1
ATOM 5142 C C . LEU A 1 647 ? -13.394 19.484 24.227 1.00 97.38 647 LEU A C 1
ATOM 5144 O O . LEU A 1 647 ? -12.337 19.444 23.604 1.00 97.38 647 LEU A O 1
ATOM 5148 N N . SER A 1 648 ? -13.453 19.816 25.522 1.00 97.25 648 SER A N 1
ATOM 5149 C CA . SER A 1 648 ? -12.247 20.041 26.326 1.00 97.25 648 SER A CA 1
ATOM 5150 C C . SER A 1 648 ? -11.581 18.723 26.728 1.00 97.25 648 SER A C 1
ATOM 5152 O O . SER A 1 648 ? -12.229 17.671 26.787 1.00 97.25 648 SER A O 1
ATOM 5154 N N . GLU A 1 649 ? -10.293 18.790 27.069 1.00 97.25 649 GLU A N 1
ATOM 5155 C CA . GLU A 1 649 ? -9.517 17.641 27.548 1.00 97.25 649 GLU A CA 1
ATOM 5156 C C . GLU A 1 649 ? -10.149 17.010 28.800 1.00 97.25 649 GLU A C 1
ATOM 5158 O O . GLU A 1 649 ? -10.275 15.788 28.895 1.00 97.25 649 GLU A O 1
ATOM 5163 N N . GLU A 1 650 ? -10.637 17.833 29.733 1.00 96.81 650 GLU A N 1
ATOM 5164 C CA . GLU A 1 650 ? -11.311 17.379 30.952 1.00 96.81 650 GLU A CA 1
ATOM 5165 C C . GLU A 1 650 ? -12.615 16.655 30.633 1.00 96.81 650 GLU A C 1
ATOM 5167 O O . GLU A 1 650 ? -12.903 15.612 31.223 1.00 96.81 650 GLU A O 1
ATOM 5172 N N . LYS A 1 651 ? -13.398 17.177 29.679 1.00 96.06 651 LYS A N 1
ATOM 5173 C CA . LYS A 1 651 ? -14.658 16.544 29.295 1.00 96.06 651 LYS A CA 1
ATOM 5174 C C . LYS A 1 651 ? -14.419 15.202 28.611 1.00 96.06 651 LYS A C 1
ATOM 5176 O O . LYS A 1 651 ? -15.140 14.242 28.884 1.00 96.06 651 LYS A O 1
ATOM 5181 N N . ALA A 1 652 ? -13.395 15.114 27.763 1.00 97.25 652 ALA A N 1
ATOM 5182 C CA . ALA A 1 652 ? -12.997 13.861 27.135 1.00 97.25 652 ALA A CA 1
ATOM 5183 C C . ALA A 1 652 ? -12.578 12.816 28.183 1.00 97.25 652 ALA A C 1
ATOM 5185 O O . ALA A 1 652 ? -13.069 11.687 28.152 1.00 97.25 652 ALA A O 1
ATOM 5186 N N . VAL A 1 653 ? -11.752 13.202 29.163 1.00 94.50 653 VAL A N 1
ATOM 5187 C CA . VAL A 1 653 ? -11.354 12.321 30.275 1.00 94.50 653 VAL A CA 1
ATOM 5188 C C . VAL A 1 653 ? -12.552 11.885 31.121 1.00 94.50 653 VAL A C 1
ATOM 5190 O O . VAL A 1 653 ? -12.637 10.708 31.470 1.00 94.50 653 VAL A O 1
ATOM 5193 N N . GLU A 1 654 ? -13.506 12.771 31.412 1.00 90.19 654 GLU A N 1
ATOM 5194 C CA . GLU A 1 654 ? -14.743 12.426 32.132 1.00 90.19 654 GLU A CA 1
ATOM 5195 C C . GLU A 1 654 ? -15.550 11.347 31.387 1.00 90.19 654 GLU A C 1
ATOM 5197 O O . GLU A 1 654 ? -15.967 10.353 31.986 1.00 90.19 654 GLU A O 1
ATOM 5202 N N . ILE A 1 655 ? -15.740 11.514 30.073 1.00 90.19 655 ILE A N 1
ATOM 5203 C CA . ILE A 1 655 ? -16.499 10.574 29.232 1.00 90.19 655 ILE A CA 1
ATOM 5204 C C . ILE A 1 655 ? -15.841 9.196 29.227 1.00 90.19 655 ILE A C 1
ATOM 5206 O O . ILE A 1 655 ? -16.527 8.186 29.395 1.00 90.19 655 ILE A O 1
ATOM 5210 N N . VAL A 1 656 ? -14.522 9.157 29.041 1.00 91.69 656 VAL A N 1
ATOM 5211 C CA . VAL A 1 656 ? -13.759 7.908 28.949 1.00 91.69 656 VAL A CA 1
ATOM 5212 C C . VAL A 1 656 ? -13.676 7.208 30.304 1.00 91.69 656 VAL A C 1
ATOM 5214 O O . VAL A 1 656 ? -13.852 5.995 30.366 1.00 91.69 656 VAL A O 1
ATOM 5217 N N . SER A 1 657 ? -13.522 7.960 31.399 1.00 85.12 657 SER A N 1
ATOM 5218 C CA . SER A 1 657 ? -13.516 7.410 32.765 1.00 85.12 657 SER A CA 1
ATOM 5219 C C . SER A 1 657 ? -14.842 6.743 33.149 1.00 85.12 657 SER A C 1
ATOM 5221 O O . SER A 1 657 ? -14.874 5.893 34.036 1.00 85.12 657 SER A O 1
ATOM 5223 N N . GLY A 1 658 ? -15.945 7.117 32.493 1.00 78.44 658 GLY A N 1
ATOM 5224 C CA . GLY A 1 658 ? -17.263 6.518 32.700 1.00 78.44 658 GLY A CA 1
ATOM 5225 C C . GLY A 1 658 ? -17.467 5.157 32.024 1.00 78.44 658 GLY A C 1
ATOM 5226 O O . GLY A 1 658 ? -18.541 4.575 32.177 1.00 78.44 658 GLY A O 1
ATOM 5227 N N . GLU A 1 659 ? -16.487 4.651 31.270 1.00 86.69 659 GLU A N 1
ATOM 5228 C CA . GLU A 1 659 ? -16.597 3.423 30.482 1.00 86.69 659 GLU A CA 1
ATOM 5229 C C . GLU A 1 659 ? -15.473 2.432 30.815 1.00 86.69 659 GLU A C 1
ATOM 5231 O O . GLU A 1 659 ? -14.298 2.773 30.842 1.00 86.69 659 GLU A O 1
ATOM 5236 N N . ILE A 1 660 ? -15.831 1.163 31.034 1.00 80.00 660 ILE A N 1
ATOM 5237 C CA . ILE A 1 660 ? -14.862 0.092 31.354 1.00 80.00 660 ILE A CA 1
ATOM 5238 C C . ILE A 1 660 ? -14.282 -0.539 30.078 1.00 80.00 660 ILE A C 1
ATOM 5240 O O . ILE A 1 660 ? -13.184 -1.100 30.085 1.00 80.00 660 ILE A O 1
ATOM 5244 N N . ASP A 1 661 ? -15.048 -0.495 28.988 1.00 84.94 661 ASP A N 1
ATOM 5245 C CA . ASP A 1 661 ? -14.677 -1.045 27.688 1.00 84.94 661 ASP A CA 1
ATOM 5246 C C . ASP A 1 661 ? -14.101 0.083 26.816 1.00 84.94 661 ASP A C 1
ATOM 5248 O O . ASP A 1 661 ? -14.856 0.988 26.434 1.00 84.94 661 ASP A O 1
ATOM 5252 N N . PRO A 1 662 ? -12.802 0.044 26.462 1.00 87.75 662 PRO A N 1
ATOM 5253 C CA . PRO A 1 662 ? -12.164 1.122 25.711 1.00 87.75 662 PRO A CA 1
ATOM 5254 C C . PRO A 1 662 ? -12.814 1.327 24.335 1.00 87.75 662 PRO A C 1
ATOM 5256 O O . PRO A 1 662 ? -12.862 2.445 23.823 1.00 87.75 662 PRO A O 1
ATOM 5259 N N . GLN A 1 663 ? -13.395 0.281 23.738 1.00 96.25 663 GLN A N 1
ATOM 5260 C CA . GLN A 1 663 ? -14.083 0.388 22.455 1.00 96.25 663 GLN A CA 1
ATOM 5261 C C . GLN A 1 663 ? -15.424 1.128 22.575 1.00 96.25 663 GLN A C 1
ATOM 5263 O O . GLN A 1 663 ? -15.827 1.827 21.636 1.00 96.25 663 GLN A O 1
ATOM 5268 N N . LYS A 1 664 ? -16.120 0.996 23.712 1.00 88.19 664 LYS A N 1
ATOM 5269 C CA . LYS A 1 664 ? -17.317 1.798 24.020 1.00 88.19 664 LYS A CA 1
ATOM 5270 C C . LYS A 1 664 ? -16.939 3.227 24.370 1.00 88.19 664 LYS A C 1
ATOM 5272 O O . LYS A 1 664 ? -17.582 4.139 23.857 1.00 88.19 664 LYS A O 1
ATOM 5277 N N . ALA A 1 665 ? -15.875 3.411 25.149 1.00 87.06 665 ALA A N 1
ATOM 5278 C CA . ALA A 1 665 ? -15.336 4.724 25.477 1.00 87.06 665 ALA A CA 1
ATOM 5279 C C . ALA A 1 665 ? -15.020 5.534 24.210 1.00 87.06 665 ALA A C 1
ATOM 5281 O O . ALA A 1 665 ? -15.473 6.669 24.077 1.00 87.06 665 ALA A O 1
ATOM 5282 N N . ALA A 1 666 ? -14.342 4.920 23.231 1.00 96.94 666 ALA A N 1
ATOM 5283 C CA . ALA A 1 666 ? -13.962 5.593 21.990 1.00 96.94 666 ALA A CA 1
ATOM 5284 C C . ALA A 1 666 ? -15.188 6.009 21.168 1.00 96.94 666 ALA A C 1
ATOM 5286 O O . ALA A 1 666 ? -15.268 7.139 20.691 1.00 96.94 666 ALA A O 1
ATOM 5287 N N . LYS A 1 667 ? -16.186 5.119 21.049 1.00 96.50 667 LYS A N 1
ATOM 5288 C CA . LYS A 1 667 ? -17.450 5.429 20.362 1.00 96.50 667 LYS A CA 1
ATOM 5289 C C . LYS A 1 667 ? -18.208 6.549 21.063 1.00 96.50 667 LYS A C 1
ATOM 5291 O O . LYS A 1 667 ? -18.675 7.458 20.393 1.00 96.50 667 LYS A O 1
ATOM 5296 N N . ARG A 1 668 ? -18.293 6.505 22.394 1.00 93.25 668 ARG A N 1
ATOM 5297 C CA . ARG A 1 668 ? -18.997 7.511 23.191 1.00 93.25 668 ARG A CA 1
ATOM 5298 C C . ARG A 1 668 ? -18.344 8.886 23.072 1.00 93.25 668 ARG A C 1
ATOM 5300 O O . ARG A 1 668 ? -19.062 9.862 22.899 1.00 93.25 668 ARG A O 1
ATOM 5307 N N . LEU A 1 669 ? -17.013 8.957 23.109 1.00 97.25 669 LEU A N 1
ATOM 5308 C CA . LEU A 1 669 ? -16.284 10.213 22.921 1.00 97.25 669 LEU A CA 1
ATOM 5309 C C . LEU A 1 669 ? -16.505 10.794 21.517 1.00 97.25 669 LEU A C 1
ATOM 5311 O O . LEU A 1 669 ? -16.840 11.967 21.380 1.00 97.25 669 LEU A O 1
ATOM 5315 N N . ARG A 1 670 ? -16.392 9.958 20.479 1.00 98.12 670 ARG A N 1
ATOM 5316 C CA . ARG A 1 670 ? -16.670 10.350 19.091 1.00 98.12 670 ARG A CA 1
ATOM 5317 C C . ARG A 1 670 ? -18.110 10.852 18.911 1.00 98.12 670 ARG A C 1
ATOM 5319 O O . ARG A 1 670 ? -18.334 11.892 18.298 1.00 98.12 670 ARG A O 1
ATOM 5326 N N . ASP A 1 671 ? -19.085 10.110 19.431 1.00 96.38 671 ASP A N 1
ATOM 5327 C CA . ASP A 1 671 ? -20.508 10.440 19.290 1.00 96.38 671 ASP A CA 1
ATOM 5328 C C . ASP A 1 671 ? -20.871 11.713 20.066 1.00 96.38 671 ASP A C 1
ATOM 5330 O O . ASP A 1 671 ? -21.709 12.489 19.606 1.00 96.38 671 ASP A O 1
ATOM 5334 N N . GLU A 1 672 ? -20.210 11.968 21.199 1.00 97.38 672 GLU A N 1
ATOM 5335 C CA . GLU A 1 672 ? -20.347 13.226 21.930 1.00 97.38 672 GLU A CA 1
ATOM 5336 C C . GLU A 1 672 ? -19.767 14.407 21.141 1.00 97.38 672 GLU A C 1
ATOM 5338 O O . GLU A 1 672 ? -20.419 15.439 21.029 1.00 97.38 672 GLU A O 1
ATOM 5343 N N . ALA A 1 673 ? -18.599 14.269 20.508 1.00 97.38 673 ALA A N 1
ATOM 5344 C CA . ALA A 1 673 ? -18.072 15.330 19.643 1.00 97.38 673 ALA A CA 1
ATOM 5345 C C . ALA A 1 673 ? -19.036 15.649 18.480 1.00 97.38 673 ALA A C 1
ATOM 5347 O O . ALA A 1 673 ? -19.306 16.811 18.162 1.00 97.38 673 ALA A O 1
ATOM 5348 N N . TYR A 1 674 ? -19.644 14.620 17.885 1.00 96.69 674 TYR A N 1
ATOM 5349 C CA . TYR A 1 674 ? -20.666 14.810 16.856 1.00 96.69 674 TYR A CA 1
ATOM 5350 C C . TYR A 1 674 ? -21.923 15.516 17.394 1.00 96.69 674 TYR A C 1
ATOM 5352 O O . TYR A 1 674 ? -22.483 16.392 16.722 1.00 96.69 674 TYR A O 1
ATOM 5360 N N . SER A 1 675 ? -22.373 15.153 18.602 1.00 96.81 675 SER A N 1
ATOM 5361 C CA . SER A 1 675 ? -23.558 15.737 19.246 1.00 96.81 675 SER A CA 1
ATOM 5362 C C . SER A 1 675 ? -23.349 17.212 19.613 1.00 96.81 675 SER A C 1
ATOM 5364 O O . SER A 1 675 ? -24.262 18.016 19.416 1.00 96.81 675 SER A O 1
ATOM 5366 N N . GLN A 1 676 ? -22.129 17.585 20.020 1.00 97.25 676 GLN A N 1
ATOM 5367 C CA . GLN A 1 676 ? -21.707 18.967 20.292 1.00 97.25 676 GLN A CA 1
ATOM 5368 C C . GLN A 1 676 ? -21.523 19.814 19.023 1.00 97.25 676 GLN A C 1
ATOM 5370 O O . GLN A 1 676 ? -21.229 21.005 19.094 1.00 97.25 676 GLN A O 1
ATOM 5375 N N . GLY A 1 677 ? -21.766 19.233 17.846 1.00 94.69 677 GLY A N 1
ATOM 5376 C CA . GLY A 1 677 ? -21.871 19.976 16.598 1.00 94.69 677 GLY A CA 1
ATOM 5377 C C . GLY A 1 677 ? -20.619 19.972 15.738 1.00 94.69 677 GLY A C 1
ATOM 5378 O O . GLY A 1 677 ? -20.582 20.760 14.792 1.00 94.69 677 GLY A O 1
ATOM 5379 N N . SER A 1 678 ? -19.655 19.082 16.005 1.00 96.69 678 SER A N 1
ATOM 5380 C CA . SER A 1 678 ? -18.480 18.921 15.148 1.00 96.69 678 SER A CA 1
ATOM 5381 C C . SER A 1 678 ? -18.879 18.738 13.682 1.00 96.69 678 SER A C 1
ATOM 5383 O O . SER A 1 678 ? -19.797 17.982 13.330 1.00 96.69 678 SER A O 1
ATOM 5385 N N . THR A 1 679 ? -18.214 19.503 12.821 1.00 92.88 679 THR A N 1
ATOM 5386 C CA . THR A 1 679 ? -18.421 19.480 11.372 1.00 92.88 679 THR A CA 1
ATOM 5387 C C . THR A 1 679 ? -17.369 18.668 10.635 1.00 92.88 679 THR A C 1
ATOM 5389 O O . THR A 1 679 ? -17.518 18.487 9.426 1.00 92.88 679 THR A O 1
ATOM 5392 N N . ASP A 1 680 ? -16.343 18.187 11.336 1.00 93.06 680 ASP A N 1
ATOM 5393 C CA . ASP A 1 680 ? -15.208 17.512 10.722 1.00 93.06 680 ASP A CA 1
ATOM 5394 C C . ASP A 1 680 ? -15.330 15.983 10.721 1.00 93.06 680 ASP A C 1
ATOM 5396 O O . ASP A 1 680 ? -16.341 15.421 11.156 1.00 93.06 680 ASP A O 1
ATOM 5400 N N . ASN A 1 681 ? -14.314 15.308 10.188 1.00 96.06 681 ASN A N 1
ATOM 5401 C CA . ASN A 1 681 ? -14.025 13.926 10.537 1.00 96.06 681 ASN A CA 1
ATOM 5402 C C . ASN A 1 681 ? -13.749 13.825 12.040 1.00 96.06 681 ASN A C 1
ATOM 5404 O O . ASN A 1 681 ? -13.254 14.755 12.659 1.00 96.06 681 ASN A O 1
ATOM 5408 N N . ILE A 1 682 ? -14.149 12.716 12.659 1.00 97.75 682 ILE A N 1
ATOM 5409 C CA . ILE A 1 682 ? -14.010 12.531 14.106 1.00 97.75 682 ILE A CA 1
ATOM 5410 C C . ILE A 1 682 ? -13.412 11.157 14.345 1.00 97.75 682 ILE A C 1
ATOM 5412 O O . ILE A 1 682 ? -14.078 10.137 14.142 1.00 97.75 682 ILE A O 1
ATOM 5416 N N . SER A 1 683 ? -12.166 11.145 14.799 1.00 98.19 683 SER A N 1
ATOM 5417 C CA . SER A 1 683 ? -11.341 9.953 14.948 1.00 98.19 683 SER A CA 1
ATOM 5418 C C . SER A 1 683 ? -10.680 9.941 16.317 1.00 98.19 683 SER A C 1
ATOM 5420 O O . SER A 1 683 ? -10.173 10.957 16.782 1.00 98.19 683 SER A O 1
ATOM 5422 N N . VAL A 1 684 ? -10.732 8.787 16.983 1.00 98.38 684 VAL A N 1
ATOM 5423 C CA . VAL A 1 684 ? -10.325 8.606 18.380 1.00 98.38 684 VAL A CA 1
ATOM 5424 C C . VAL A 1 684 ? -9.626 7.259 18.547 1.00 98.38 684 VAL A C 1
ATOM 5426 O O . VAL A 1 684 ? -10.153 6.237 18.105 1.00 98.38 684 VAL A O 1
ATOM 5429 N N . ILE A 1 685 ? -8.499 7.240 19.258 1.00 98.62 685 ILE A N 1
ATOM 5430 C CA . ILE A 1 685 ? -7.874 6.043 19.839 1.00 98.62 685 ILE A CA 1
ATOM 5431 C C . ILE A 1 685 ? -7.831 6.220 21.357 1.00 98.62 685 ILE A C 1
ATOM 5433 O O . ILE A 1 685 ? -7.479 7.284 21.857 1.00 98.62 685 ILE A O 1
ATOM 5437 N N . ILE A 1 686 ? -8.170 5.167 22.093 1.00 97.88 686 ILE A N 1
ATOM 5438 C CA . ILE A 1 686 ? -8.109 5.108 23.549 1.00 97.88 686 ILE A CA 1
ATOM 5439 C C . ILE A 1 686 ? -7.302 3.884 23.962 1.00 97.88 686 ILE A C 1
ATOM 5441 O O . ILE A 1 686 ? -7.617 2.764 23.562 1.00 97.88 686 ILE A O 1
ATOM 5445 N N . ILE A 1 687 ? -6.285 4.108 24.788 1.00 96.88 687 ILE A N 1
ATOM 5446 C CA . ILE A 1 687 ? -5.361 3.087 25.283 1.00 96.88 687 ILE A CA 1
ATOM 5447 C C . ILE A 1 687 ? -5.534 3.014 26.797 1.00 96.88 687 ILE A C 1
ATOM 5449 O O . ILE A 1 687 ? -5.133 3.947 27.488 1.00 96.88 687 ILE A O 1
ATOM 5453 N N . PHE A 1 688 ? -6.145 1.952 27.323 1.00 92.75 688 PHE A N 1
ATOM 5454 C CA . PHE A 1 688 ? -6.238 1.735 28.770 1.00 92.75 688 PHE A CA 1
ATOM 5455 C C . PHE A 1 688 ? -4.934 1.122 29.285 1.00 92.75 688 PHE A C 1
ATOM 5457 O O . PHE A 1 688 ? -4.424 0.160 28.706 1.00 92.75 688 PHE A O 1
ATOM 5464 N N . LEU A 1 689 ? -4.403 1.720 30.352 1.00 84.94 689 LEU A N 1
ATOM 5465 C CA . LEU A 1 689 ? -3.073 1.466 30.909 1.00 84.94 689 LEU A CA 1
ATOM 5466 C C . LEU A 1 689 ? -3.107 0.577 32.168 1.00 84.94 689 LEU A C 1
ATOM 5468 O O . LEU A 1 689 ? -2.196 0.645 32.996 1.00 84.94 689 LEU A O 1
ATOM 5472 N N . ASP A 1 690 ? -4.155 -0.237 32.320 1.00 68.62 690 ASP A N 1
ATOM 5473 C CA . ASP A 1 690 ? -4.452 -1.024 33.524 1.00 68.62 690 ASP A CA 1
ATOM 5474 C C . ASP A 1 690 ? -4.076 -2.513 33.466 1.00 68.62 690 ASP A C 1
ATOM 5476 O O . ASP A 1 690 ? -3.953 -3.080 32.353 1.00 68.62 690 ASP A O 1
#

InterPro domains:
  IPR000222 PPM-type phosphatase, divalent cation binding [PS01032] (481-489)
  IPR001611 Leucine-rich repeat [PF13516] (206-227)
  IPR001932 PPM-type phosphatase-like domain [PF00481] (477-682)
  IPR001932 PPM-type phosphatase-like domain [PS51746] (398-689)
  IPR001932 PPM-type phosphatase-like domain [SM00332] (388-687)
  IPR001932 PPM-type phosphatase-like domain [cd00143] (472-689)
  IPR011051 RmlC-like cupin domain superfamily [SSF51182] (40-135)
  IPR013096 Cupin 2, conserved barrel [PF07883] (66-135)
  IPR014710 RmlC-like jelly roll fold [G3DSA:2.60.120.10] (25-140)
  IPR015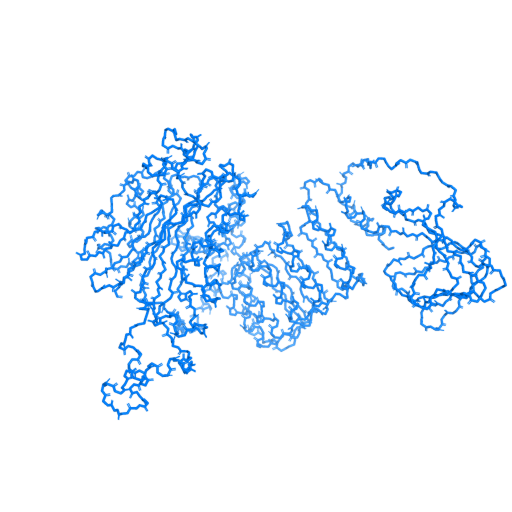655 Protein phosphatase 2C [PTHR47992] (376-687)
  IPR032675 Leucine-rich repeat domain superfamily [G3DSA:3.80.10.10] (141-230)
  IPR032675 Leucine-rich repeat domain superfamily [G3DSA:3.80.10.10] (231-390)
  IPR036457 PPM-type phosphatase-like domain superfamily [G3DSA:3.60.40.10] (391-690)
  IPR036457 PPM-type phosphatase-like domain superfamily [SSF81606] (393-690)

Radius of gyration: 32.98 Å; chains: 1; bounding box: 78×70×103 Å

Organism: NCBI:txid1746091

Sequence (690 aa):
MLSSILSTQLKQRSASMVTSPFTKFVKKKFTDVPKKDVTMFGSKKTTIRWLLDFEKDKMPNFALRRFEIQPGGSIGLHSHPQEHEIYVISGESCVITNGEDQKVVAKGGDVLYVPSNEPHDYYNNGTDTFTFLCLLLNVFKVLERCPQDNETIALSFNNIPLGDLNAKRIIQVLSANPLITKLSLRNTKITKQSAEQLSEFLKTKHSLQEVDLSQNRIGISGVRTICDAISLRPIITGLYLNDCKIGNDGAIVLSDLLETCLTLENLEICKNKVGKRGMSFIVEALRENYSLVSLRVEKNSGILKEDFNQARRYVERNSAVSEVLDQIISNTCHPSYKYRMHNFSKSVRGIDMLLGKKQQMMESQKDNSRLVQIFEETGKRAKKDNIVDSKVEKGKWRVGFAEMMGRRETQEDVLVIKENWFDFTTIDSIWAINSGFWDHNSIKKRVKGKYEEQEEEEEKIFQETIVKGELRNIEIENSDFFGLFDGHGGREASEHVGNILPLKIKEKINNGMKIEKAIHDSFVELHHEMLHWCLYSGTTAVLIIILGNFVWVVNLGDSNAVLCRNGYAVGLTTPQKPNDKEEKKRIEESGGYVKDGRVNGMLAVSRAFGDGYLKNVISAEPQINNFQLSSADSFIILACDGVWDVLSEEKAVEIVSGEIDPQKAAKRLRDEAYSQGSTDNISVIIIFLD

Foldseek 3Di:
DVVVVVVPPCPPDDDDDPDDDDQPDDDDDQVVFDWDADPDPPWDQKIKGFPADCPPSVDQWKTKMKMKAAAQTKDDWDAAQWKKWKAWQAAWKWKDWDPNPDTDIDGHGDIDIDHHRITMMIGRNTNGITMMMIMTTPPLSVLVVDDPPQAADADEPALAQCEQVNLLVNLVSNLPRLRHAHYACANRQYELNSLLSVLVSLLRHDRHAEYHHENYQHEQNSLLSNLVSCLNPQRHQYYHHEHHQHELSSLLSVLVSQLRHLRHAYYAHEQRQYACNSLVSNLVSLVLGLRHLYYHHHNHPHHDPVSVVSSVLSNPNSVVLVVVLVVVLVPDDDPVVSVVSNVLCSDPNVVVVVVVVVVVVVVPDPDDDPVVVVVVVSVVVVVVPDDDPDDDPDAPWFKAKDWDQQQHPDQQKDKAKDKPLADPQQDLLVVCVVVVNDDPVLVLVVLVVPDDDDPVVSVVVVVVCSVVSVPGDDDFRIWIKIKMKRKDPHNPANVVCSVCLSVQLNVCVSVVDDSLVSNQVSQQVQLVVQLPPLARMWIWMWMWTDTRQKIKTKTFAAWWKWWQFLLATDTPDDHAWCPPPVLQVLLVVQVWHADPRATNVPHGTQETRGNNNSPSSHHRRMDMDMDGDDPRTFKMKTKGVLQVVQDPRSRLSVQLVVDPRNNVSNVSSQVVSSVSPRNGIIIMMMITPD

Secondary structure (DSSP, 8-state):
-HHHHHHHH--S-------PPPPPP----GGGSPPEE--STT-EEEEEEEEE-TTTS--SSEEEEEEEEEEEEEEEEE--SS-EEEEEEESEEEEEETTTTEEEEEETT-EEEE-TT--EEEE--SSSPEEEEEEEE-TTTTGGGS--SSSPEEEE-TT---HHHHHHHHHHHHHT-TTEEEEE-TTS--BHHHHHHHHHHHHH-SS--EEE-TTSB-HHHHHHHHHHHHHHSTT-SEEE-TTS--HHHHHHHHHHHHHH-SS--EEE-TTS---HHHHHHHHHHHHH--S--EEE-TT-TT--HHHHHHHHHHHHHHHHHHHHHHHHHHTS--HHHHHHHHHHHTSHHHHHHHHHHHHHHHHH--S--HHHHHHHHHHHHHTTS----------SSEEEEEEE-TTSSS---EEEEETT----TT--HHHHHHTT-S-HHHHHHHHTTT----HHHHHHHHHHHHHTT-----PPS-EEEEEEE-EES-THHHHHHHHHHHHHHHHHHHTT--HHHHHHHHHHHHHHHHTTT-SS-EE-EEEEEEETTEEEEEEESS-EEEEEETTEEEE------TTSHHHHHHHHHTT--EETTEETTTBS-SB-EE-GGGGGGSB---EEEEEE--TTEEEEEEE-HHHHTTS-HHHHHHHHHT-SSHHHHHHHHHHHHHHTT--S-EEEEEEE--

pLDDT: mean 77.84, std 21.15, range [25.33, 98.62]